Protein 6MVL (pdb70)

Organism: Homo sapiens (NCBI:txid9606)

Secondary structure (DSSP, 8-state):
-EEE-S-SEEEEETT--EEEEEEEE---EEEEEEEEE--SSSS--TTS-B-BTTB-TTTT---HHHHHTTEEEEE-SSSEEEEEE-S--GGG-EEEEEEEEEEETTTEEEEEEEEEEEEEE-STTS-SS--/--EEEEES-EEE-TT--EEEEEEEESS-STT--EEEEEE-TTS-EEEEEEE-TTS--EEE-GGGTTTEEEEEEGGGTEEEEEE-S--GGG-EEEEEEE-SSSSTTTTTT--EE---EEEEE-SSPPB--EEEEE---TTT-BTTEEEEEEEEEEEBSS--EEEEGGGTB-TTEEEPPPEE-TTS-EEEEEEEEEEGGGTTT---EEEEEEGGGTEEEEEE----/---EEEE-SEEEE-TTSPEEEEEEESS-----EEEEEE-TTS--EEEEETTTEEPTT--TTEEEEEETTEEEEEE-S--GGG-EEEEEEE-SSSS-PBP--EEEEE----BPPEEEEEPPPHHHHTTTEEEEEEEEEEEBSS--EEEEEETTEEP-SSEEEEEPPPPTTT--EEEEEEEEEEHHHHHT--EEEEEEE-TT-SS-EEEEEES--

B-factor: mean 34.39, std 16.95, range [11.89, 135.4]

Radius of gyration: 29.65 Å; Cα contacts (8 Å, |Δi|>4): 1499; chains: 3; bounding box: 99×47×64 Å

Structure (mmCIF, N/CA/C/O backbone):
data_6MVL
#
_entry.id   6MVL
#
_cell.length_a   66.166
_cell.length_b   125.856
_cell.length_c   192.040
_cell.angle_alpha   90.00
_cell.angle_beta   90.00
_cell.angle_gamma   90.00
#
_symmetry.space_group_name_H-M   'I 21 21 21'
#
loop_
_entity.id
_entity.type
_entity.pdbx_description
1 polymer 'V-type immunoglobulin domain-containing suppressor of T-cell activation'
2 polymer 'Antibody Fab fragment heavy chain'
3 polymer 'Antibody Fab fragment light chain'
4 non-polymer 2-acetamido-2-deoxy-beta-D-glucopyranose
5 non-polymer 'SULFATE ION'
6 water water
#
loop_
_atom_site.group_PDB
_atom_site.id
_atom_site.type_symbol
_atom_site.label_atom_id
_atom_site.label_alt_id
_atom_site.label_comp_id
_atom_site.label_asym_id
_atom_site.label_entity_id
_atom_site.label_seq_id
_atom_site.pdbx_PDB_ins_code
_atom_site.Cartn_x
_atom_site.Cartn_y
_atom_site.Cartn_z
_atom_site.occupancy
_atom_site.B_iso_or_equiv
_atom_site.auth_seq_id
_atom_site.auth_comp_id
_atom_site.auth_asym_id
_atom_site.auth_atom_id
_atom_site.pdbx_PDB_model_num
ATOM 1 N N . PHE A 1 2 ? -23.823 27.175 9.830 1.00 56.37 33 PHE A N 1
ATOM 2 C CA . PHE A 1 2 ? -24.711 26.265 9.108 1.00 55.14 33 PHE A CA 1
ATOM 3 C C . PHE A 1 2 ? -26.183 26.510 9.438 1.00 56.77 33 PHE A C 1
ATOM 4 O O . PHE A 1 2 ? -26.516 26.912 10.557 1.00 56.57 33 PHE A O 1
ATOM 12 N N . LYS A 1 3 ? -27.062 26.236 8.469 1.00 51.66 34 LYS A N 1
ATOM 13 C CA . LYS A 1 3 ? -28.503 26.402 8.627 1.00 50.26 34 LYS A CA 1
ATOM 14 C C . LYS A 1 3 ? -29.258 25.105 8.330 1.00 50.04 34 LYS A C 1
ATOM 15 O O . LYS A 1 3 ? -28.731 24.207 7.675 1.00 49.39 34 LYS A O 1
ATOM 19 N N . VAL A 1 4 ? -30.488 25.005 8.834 1.00 43.82 35 VAL A N 1
ATOM 20 C CA . VAL A 1 4 ? -31.355 23.858 8.596 1.00 42.82 35 VAL A CA 1
ATOM 21 C C . VAL A 1 4 ? -32.621 24.406 7.947 1.00 46.35 35 VAL A C 1
ATOM 22 O O . VAL A 1 4 ? -33.234 25.333 8.481 1.00 46.46 35 VAL A O 1
ATOM 26 N N . ALA A 1 5 ? -32.979 23.870 6.776 1.00 42.09 36 ALA A N 1
ATOM 27 C CA . ALA A 1 5 ? -34.186 24.278 6.063 1.00 41.80 36 ALA A CA 1
ATOM 28 C C . ALA A 1 5 ? -35.287 23.239 6.218 1.00 46.11 36 ALA A C 1
ATOM 29 O O . ALA A 1 5 ? -35.020 22.035 6.185 1.00 44.18 36 ALA A O 1
ATOM 31 N N . THR A 1 6 ? -36.534 23.712 6.365 1.00 44.75 37 THR A N 1
ATOM 32 C CA . THR A 1 6 ? -37.703 22.848 6.469 1.00 45.34 37 THR A CA 1
ATOM 33 C C . THR A 1 6 ? -38.618 23.194 5.295 1.00 51.02 37 THR A C 1
ATOM 34 O O . THR A 1 6 ? -39.201 24.279 5.277 1.00 49.46 37 THR A O 1
ATOM 38 N N . PRO A 1 7 ? -38.669 22.334 4.248 1.00 51.61 38 PRO A N 1
ATOM 39 C CA . PRO A 1 7 ? -39.446 22.689 3.042 1.00 52.35 38 PRO A CA 1
ATOM 40 C C . PRO A 1 7 ? -40.943 22.844 3.260 1.00 57.26 38 PRO A C 1
ATOM 41 O O . PRO A 1 7 ? -41.578 23.664 2.593 1.00 57.25 38 PRO A O 1
ATOM 45 N N . TYR A 1 8 ? -41.493 22.085 4.217 1.00 55.09 39 TYR A N 1
ATOM 46 C CA . TYR A 1 8 ? -42.911 22.094 4.557 1.00 55.50 39 TYR A CA 1
ATOM 47 C C . TYR A 1 8 ? -43.113 22.392 6.043 1.00 59.07 39 TYR A C 1
ATOM 48 O O . TYR A 1 8 ? -42.451 21.782 6.891 1.00 57.92 39 TYR A O 1
ATOM 57 N N . SER A 1 9 ? -44.002 23.358 6.349 1.00 55.43 40 SER A N 1
ATOM 58 C CA . SER A 1 9 ? -44.320 23.778 7.722 1.00 54.98 40 SER A CA 1
ATOM 59 C C . SER A 1 9 ? -45.475 22.978 8.324 1.00 58.25 40 SER A C 1
ATOM 60 O O . SER A 1 9 ? -45.560 22.841 9.549 1.00 56.67 40 SER A O 1
ATOM 63 N N . LEU A 1 10 ? -46.382 22.484 7.460 1.00 56.31 41 LEU A N 1
ATOM 64 C CA . LEU A 1 10 ? -47.577 21.729 7.835 1.00 56.84 41 LEU A CA 1
ATOM 65 C C . LEU A 1 10 ? -47.779 20.534 6.904 1.00 59.26 41 LEU A C 1
ATOM 66 O O . LEU A 1 10 ? -47.664 20.675 5.677 1.00 59.01 41 LEU A O 1
ATOM 71 N N . TYR A 1 11 ? -48.097 19.366 7.492 1.00 53.94 42 TYR A N 1
ATOM 72 C CA . TYR A 1 11 ? -48.394 18.122 6.776 1.00 53.09 42 TYR A CA 1
ATOM 73 C C . TYR A 1 11 ? -49.772 17.640 7.252 1.00 58.43 42 TYR A C 1
ATOM 74 O O . TYR A 1 11 ? -49.919 17.290 8.426 1.00 56.28 42 TYR A O 1
ATOM 83 N N . VAL A 1 12 ? -50.786 17.638 6.368 1.00 58.80 43 VAL A N 1
ATOM 84 C CA . VAL A 1 12 ? -52.113 17.161 6.767 1.00 60.09 43 VAL A CA 1
ATOM 85 C C . VAL A 1 12 ? -52.387 15.813 6.076 1.00 64.83 43 VAL A C 1
ATOM 86 O O . VAL A 1 12 ? -52.445 15.736 4.845 1.00 64.00 43 VAL A O 1
ATOM 90 N N . CYS A 1 13 ? -52.447 14.738 6.897 1.00 61.88 44 CYS A N 1
ATOM 91 C CA . CYS A 1 13 ? -52.574 13.344 6.471 1.00 62.73 44 CYS A CA 1
ATOM 92 C C . CYS A 1 13 ? -53.829 12.611 6.982 1.00 62.99 44 CYS A C 1
ATOM 93 O O . CYS A 1 13 ? -54.227 12.817 8.129 1.00 59.70 44 CYS A O 1
ATOM 96 N N . PRO A 1 14 ? -54.384 11.644 6.211 1.00 59.64 45 PRO A N 1
ATOM 97 C CA . PRO A 1 14 ? -55.469 10.818 6.768 1.00 59.00 45 PRO A CA 1
ATOM 98 C C . PRO A 1 14 ? -54.853 9.649 7.556 1.00 59.91 45 PRO A C 1
ATOM 99 O O . PRO A 1 14 ? -53.670 9.342 7.379 1.00 58.46 45 PRO A O 1
ATOM 103 N N . GLU A 1 15 ? -55.657 8.976 8.393 1.00 55.41 46 GLU A N 1
ATOM 104 C CA . GLU A 1 15 ? -55.210 7.811 9.160 1.00 54.09 46 GLU A CA 1
ATOM 105 C C . GLU A 1 15 ? -54.894 6.631 8.237 1.00 57.69 46 GLU A C 1
ATOM 106 O O . GLU A 1 15 ? -55.529 6.484 7.191 1.00 57.40 46 GLU A O 1
ATOM 112 N N . GLY A 1 16 ? -53.925 5.811 8.633 1.00 54.35 47 GLY A N 1
ATOM 113 C CA . GLY A 1 16 ? -53.512 4.629 7.885 1.00 54.18 47 GLY A CA 1
ATOM 114 C C . GLY A 1 16 ? -52.459 4.891 6.826 1.00 57.85 47 GLY A C 1
ATOM 115 O O . GLY A 1 16 ? -51.801 3.951 6.367 1.00 58.83 47 GLY A O 1
ATOM 116 N N . GLN A 1 17 ? -52.289 6.165 6.425 1.00 52.24 48 GLN A N 1
ATOM 117 C CA . GLN A 1 17 ? -51.3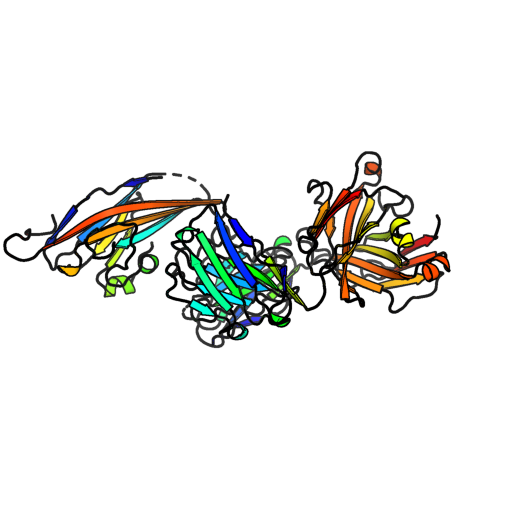11 6.558 5.408 1.00 51.30 48 GLN A CA 1
ATOM 118 C C . GLN A 1 17 ? -49.889 6.590 5.971 1.00 53.05 48 GLN A C 1
ATOM 119 O O . GLN A 1 17 ? -49.697 6.571 7.191 1.00 51.12 48 GLN A O 1
ATOM 121 N N . ASN A 1 18 ? -48.894 6.626 5.068 1.00 49.02 49 ASN A N 1
ATOM 122 C CA . ASN A 1 18 ? -47.480 6.729 5.403 1.00 48.32 49 ASN A CA 1
ATOM 123 C C . ASN A 1 18 ? -47.031 8.134 4.995 1.00 49.72 49 ASN A C 1
ATOM 124 O O . ASN A 1 18 ? -47.418 8.610 3.927 1.00 50.29 49 ASN A O 1
ATOM 129 N N . VAL A 1 19 ? -46.273 8.816 5.863 1.00 43.25 50 VAL A N 1
ATOM 130 C CA . VAL A 1 19 ? -45.759 10.170 5.609 1.00 41.50 50 VAL A CA 1
ATOM 131 C C . VAL A 1 19 ? -44.245 10.221 5.837 1.00 43.83 50 VAL A C 1
ATOM 132 O O . VAL A 1 19 ? -43.723 9.493 6.691 1.00 43.60 50 VAL A O 1
ATOM 136 N N . THR A 1 20 ? -43.557 11.092 5.082 1.00 38.63 51 THR A N 1
ATOM 137 C CA . THR A 1 20 ? -42.131 11.321 5.226 1.00 38.97 51 THR A CA 1
ATOM 138 C C . THR A 1 20 ? -41.900 12.798 5.545 1.00 42.56 51 THR A C 1
ATOM 139 O O . THR A 1 20 ? -42.202 13.667 4.723 1.00 43.84 51 THR A O 1
ATOM 143 N N . LEU A 1 21 ? -41.394 13.071 6.749 1.00 36.64 52 LEU A N 1
ATOM 144 C CA . LEU A 1 21 ? -41.054 14.426 7.188 1.00 35.21 52 LEU A CA 1
ATOM 145 C C . LEU A 1 21 ? -39.602 14.633 6.802 1.00 38.24 52 LEU A C 1
ATOM 146 O O . LEU A 1 21 ? -38.814 13.701 6.905 1.00 36.22 52 LEU A O 1
ATOM 151 N N . THR A 1 22 ? -39.247 15.822 6.316 1.00 35.56 53 THR A N 1
ATOM 152 C CA . THR A 1 22 ? -37.892 16.054 5.827 1.00 35.26 53 THR A CA 1
ATOM 153 C C . THR A 1 22 ? -37.343 17.406 6.241 1.00 37.17 53 THR A C 1
ATOM 154 O O . THR A 1 22 ? -38.083 18.348 6.527 1.00 36.32 53 THR A O 1
ATOM 158 N N . CYS A 1 23 ? -36.023 17.458 6.310 1.00 34.32 54 CYS A N 1
ATOM 159 C CA . CYS A 1 23 ? -35.225 18.629 6.617 1.00 33.59 54 CYS A CA 1
ATOM 160 C C . CYS A 1 23 ? -34.004 18.616 5.748 1.00 37.07 54 CYS A C 1
ATOM 161 O O . CYS A 1 23 ? -33.545 17.549 5.344 1.00 36.27 54 CYS A O 1
ATOM 164 N N . ARG A 1 24 ? -33.474 19.796 5.468 1.00 35.31 55 ARG A N 1
ATOM 165 C CA . ARG A 1 24 ? -32.299 19.948 4.633 1.00 36.52 55 ARG A CA 1
ATOM 166 C C . ARG A 1 24 ? -31.183 20.683 5.369 1.00 42.34 55 ARG A C 1
ATOM 167 O O . ARG A 1 24 ? -31.374 21.807 5.841 1.00 41.49 55 ARG A O 1
ATOM 169 N N . LEU A 1 25 ? -30.026 20.034 5.477 1.00 40.88 56 LEU A N 1
ATOM 170 C CA . LEU A 1 25 ? -28.853 20.640 6.085 1.00 42.41 56 LEU A CA 1
ATOM 171 C C . LEU A 1 25 ? -28.223 21.543 5.025 1.00 49.81 56 LEU A C 1
ATOM 172 O O . LEU A 1 25 ? -27.820 21.053 3.971 1.00 49.05 56 LEU A O 1
ATOM 177 N N . LEU A 1 26 ? -28.216 22.863 5.276 1.00 50.11 57 LEU A N 1
ATOM 178 C CA . LEU A 1 26 ? -27.627 23.856 4.378 1.00 52.20 57 LEU A CA 1
ATOM 179 C C . LEU A 1 26 ? -26.175 24.123 4.835 1.00 57.71 57 LEU A C 1
ATOM 180 O O . LEU A 1 26 ? -25.936 24.451 6.005 1.00 56.50 57 LEU A O 1
ATOM 185 N N . GLY A 1 27 ? -25.233 23.945 3.912 1.00 55.99 58 GLY A N 1
ATOM 186 C CA . GLY A 1 27 ? -23.805 24.122 4.163 1.00 90.68 58 GLY A CA 1
ATOM 187 C C . GLY A 1 27 ? -23.326 25.546 3.978 1.00 121.82 58 GLY A C 1
ATOM 188 O O . GLY A 1 27 ? -22.883 25.923 2.892 1.00 84.43 58 GLY A O 1
ATOM 189 N N . HIS A 1 33 ? -12.434 19.745 7.838 1.00 63.79 64 HIS A N 1
ATOM 190 C CA . HIS A 1 33 ? -11.577 18.559 7.890 1.00 63.06 64 HIS A CA 1
ATOM 191 C C . HIS A 1 33 ? -12.107 17.596 8.955 1.00 64.17 64 HIS A C 1
ATOM 192 O O . HIS A 1 33 ? -12.614 16.523 8.607 1.00 64.25 64 HIS A O 1
ATOM 194 N N . ASP A 1 34 ? -12.024 17.996 10.246 1.00 56.94 65 ASP A N 1
ATOM 195 C CA . ASP A 1 34 ? -12.540 17.212 11.364 1.00 55.03 65 ASP A CA 1
ATOM 196 C C . ASP A 1 34 ? -13.898 17.771 11.805 1.00 53.36 65 ASP A C 1
ATOM 197 O O . ASP A 1 34 ? -14.164 17.965 12.996 1.00 53.43 65 ASP A O 1
ATOM 202 N N . VAL A 1 35 ? -14.744 18.040 10.812 1.00 44.34 66 VAL A N 1
ATOM 203 C CA . VAL A 1 35 ? -16.095 18.541 10.991 1.00 42.53 66 VAL A CA 1
ATOM 204 C C . VAL A 1 35 ? -17.045 17.411 10.608 1.00 42.00 66 VAL A C 1
ATOM 205 O O . VAL A 1 35 ? -16.884 16.778 9.564 1.00 41.39 66 VAL A O 1
ATOM 209 N N . THR A 1 36 ? -17.986 17.114 11.492 1.00 35.51 67 THR A N 1
ATOM 210 C CA . THR A 1 36 ? -18.983 16.084 11.227 1.00 34.86 67 THR A CA 1
ATOM 211 C C . THR A 1 36 ? -20.336 16.542 11.745 1.00 34.85 67 THR A C 1
ATOM 212 O O . THR A 1 36 ? -20.417 17.301 12.718 1.00 32.75 67 THR A O 1
ATOM 216 N N . PHE A 1 37 ? -21.387 16.079 11.075 1.00 30.26 68 PHE A N 1
ATOM 217 C CA . PHE A 1 37 ? -22.761 16.420 11.407 1.00 29.61 68 PHE A CA 1
ATOM 218 C C . PHE A 1 37 ? -23.549 15.203 11.869 1.00 32.29 68 PHE A C 1
ATOM 219 O O . PHE A 1 37 ? -23.464 14.130 11.264 1.00 32.62 68 PHE A O 1
ATOM 227 N N . TYR A 1 38 ? -24.290 15.373 12.966 1.00 27.54 69 TYR A N 1
ATOM 228 C CA . TYR A 1 38 ? -25.143 14.337 13.543 1.00 27.23 69 TYR A CA 1
ATOM 229 C C . TYR A 1 38 ? -26.567 14.798 13.445 1.00 30.15 69 TYR A C 1
ATOM 230 O O . TYR A 1 38 ? -26.876 15.919 13.838 1.00 29.41 69 TYR A O 1
ATOM 239 N N . LYS A 1 39 ? -27.419 13.949 12.866 1.00 27.13 70 LYS A N 1
ATOM 240 C CA . LYS A 1 39 ? -28.816 14.259 12.587 1.00 26.32 70 LYS A CA 1
ATOM 241 C C . LYS A 1 39 ? -29.770 13.300 13.270 1.00 28.38 70 LYS A C 1
ATOM 242 O O . LYS A 1 39 ? -29.509 12.094 13.332 1.00 27.42 70 LYS A O 1
ATOM 248 N N . THR A 1 40 ? -30.900 13.831 13.742 1.00 25.31 71 THR A N 1
ATOM 249 C CA . THR A 1 40 ? -31.941 13.025 14.396 1.00 23.60 71 THR A CA 1
ATOM 250 C C . THR A 1 40 ? -33.305 13.723 14.440 1.00 24.95 71 THR A C 1
ATOM 251 O O . THR A 1 40 ? -33.450 14.841 13.950 1.00 22.88 71 THR A O 1
ATOM 255 N N . TRP A 1 41 ? -34.293 13.046 15.035 1.00 22.06 72 TRP A N 1
ATOM 256 C CA . TRP A 1 41 ? -35.655 13.541 15.153 1.00 23.06 72 TRP A CA 1
ATOM 257 C C . TRP A 1 41 ? -36.242 13.288 16.517 1.00 23.98 72 TRP A C 1
ATOM 258 O O . TRP A 1 41 ? -35.896 12.318 17.190 1.00 22.18 72 TRP A O 1
ATOM 269 N N . TYR A 1 42 ? -37.194 14.138 16.889 1.00 20.84 73 TYR A N 1
ATOM 270 C CA . TYR A 1 42 ? -38.003 14.020 18.089 1.00 20.39 73 TYR A CA 1
ATOM 271 C C . TYR A 1 42 ? -39.294 14.798 17.871 1.00 24.01 73 TYR A C 1
ATOM 272 O O . TYR A 1 42 ? -39.537 15.321 16.773 1.00 23.89 73 TYR A O 1
ATOM 281 N N . ARG A 1 43 ? -40.148 14.812 18.875 1.00 20.85 74 ARG A N 1
ATOM 282 C CA . ARG A 1 43 ? -41.376 15.570 18.773 1.00 21.22 74 ARG A CA 1
ATOM 283 C C . ARG A 1 43 ? -41.538 16.413 20.018 1.00 26.42 74 ARG A C 1
ATOM 284 O O . ARG A 1 43 ? -40.955 16.106 21.063 1.00 25.34 74 ARG A O 1
ATOM 292 N N . SER A 1 44 ? -42.323 17.487 19.907 1.00 25.30 75 SER A N 1
ATOM 293 C CA . SER A 1 44 ? -42.641 18.337 21.042 1.00 25.83 75 SER A CA 1
ATOM 294 C C . SER A 1 44 ? -43.582 17.511 21.951 1.00 31.98 75 SER A C 1
ATOM 295 O O . SER A 1 44 ? -44.104 16.472 21.522 1.00 31.15 75 SER A O 1
ATOM 298 N N . SER A 1 45 ? -43.825 17.985 23.181 1.00 30.76 76 SER A N 1
ATOM 299 C CA . SER A 1 45 ? -44.813 17.369 24.066 1.00 31.85 76 SER A CA 1
ATOM 300 C C . SER A 1 45 ? -46.223 17.706 23.501 1.00 36.28 76 SER A C 1
ATOM 301 O O . SER A 1 45 ? -46.348 18.641 22.712 1.00 34.48 76 SER A O 1
ATOM 304 N N . ARG A 1 46 ? -47.267 16.958 23.902 1.00 35.92 77 ARG A N 1
ATOM 305 C CA . ARG A 1 46 ? -48.632 17.173 23.405 1.00 37.22 77 ARG A CA 1
ATOM 306 C C . ARG A 1 46 ? -49.458 18.166 24.238 1.00 43.15 77 ARG A C 1
ATOM 307 O O . ARG A 1 46 ? -50.661 17.970 24.413 1.00 44.51 77 ARG A O 1
ATOM 315 N N . GLY A 1 47 ? -48.817 19.229 24.721 1.00 39.76 78 GLY A N 1
ATOM 316 C CA . GLY A 1 47 ? -49.484 20.253 25.522 1.00 38.97 78 GLY A CA 1
ATOM 317 C C . GLY A 1 47 ? -50.141 21.346 24.697 1.00 42.22 78 GLY A C 1
ATOM 318 O O . GLY A 1 47 ? -50.199 21.255 23.464 1.00 41.00 78 GLY A O 1
ATOM 319 N N . GLU A 1 48 ? -50.627 22.399 25.381 1.00 39.44 79 GLU A N 1
ATOM 320 C CA . GLU A 1 48 ? -51.297 23.555 24.764 1.00 39.73 79 GLU A CA 1
ATOM 321 C C . GLU A 1 48 ? -50.393 24.228 23.705 1.00 43.64 79 GLU A C 1
ATOM 322 O O . GLU A 1 48 ? -50.830 24.455 22.575 1.00 44.44 79 GLU A O 1
ATOM 328 N N . VAL A 1 49 ? -49.136 24.500 24.068 1.00 38.95 80 VAL A N 1
ATOM 329 C CA . VAL A 1 49 ? -48.159 25.133 23.182 1.00 38.74 80 VAL A CA 1
ATOM 330 C C . VAL A 1 49 ? -47.142 24.088 22.749 1.00 42.43 80 VAL A C 1
ATOM 331 O O . VAL A 1 49 ? -46.484 23.477 23.585 1.00 42.72 80 VAL A O 1
ATOM 335 N N . GLN A 1 50 ? -47.026 23.883 21.438 1.00 38.09 81 GLN A N 1
ATOM 336 C CA . GLN A 1 50 ? -46.089 22.941 20.835 1.00 36.59 81 GLN A CA 1
ATOM 337 C C . GLN A 1 50 ? -44.784 23.687 20.501 1.00 39.19 81 GLN A C 1
ATOM 338 O O . GLN A 1 50 ? -44.810 24.688 19.779 1.00 40.19 81 GLN A O 1
ATOM 344 N N . THR A 1 51 ? -43.657 23.209 21.023 1.00 33.25 82 THR A N 1
ATOM 345 C CA . THR A 1 51 ? -42.349 23.820 20.772 1.00 32.48 82 THR A CA 1
ATOM 346 C C . THR A 1 51 ? -41.241 22.780 20.747 1.00 34.55 82 THR A C 1
ATOM 347 O O . THR A 1 51 ? -41.249 21.837 21.548 1.00 32.94 82 THR A O 1
ATOM 351 N N . CYS A 1 52 ? -40.247 22.992 19.876 1.00 31.48 83 CYS A N 1
ATOM 352 C CA . CYS A 1 52 ? -39.110 22.081 19.781 1.00 31.15 83 CYS A CA 1
ATOM 353 C C . CYS A 1 52 ? -38.106 22.216 20.926 1.00 33.38 83 CYS A C 1
ATOM 354 O O . CYS A 1 52 ? -37.169 21.429 20.992 1.00 33.09 83 CYS A O 1
ATOM 357 N N . SER A 1 53 ? -38.353 23.124 21.883 1.00 29.55 84 SER A N 1
ATOM 358 C CA . SER A 1 53 ? -37.525 23.226 23.092 1.00 28.99 84 SER A CA 1
ATOM 359 C C . SER A 1 53 ? -37.928 22.051 24.013 1.00 31.07 84 SER A C 1
ATOM 360 O O . SER A 1 53 ? -37.205 21.715 24.947 1.00 30.43 84 SER A O 1
ATOM 363 N N . GLU A 1 54 ? -39.108 21.455 23.748 1.00 27.97 85 GLU A N 1
ATOM 364 C CA . GLU A 1 54 ? -39.626 20.293 24.466 1.00 28.02 85 GLU A CA 1
ATOM 365 C C . GLU A 1 54 ? -39.240 19.065 23.655 1.00 31.16 85 GLU A C 1
ATOM 366 O O . GLU A 1 54 ? -39.452 19.028 22.436 1.00 30.26 85 GLU A O 1
ATOM 372 N N . ARG A 1 55 ? -38.660 18.073 24.320 1.00 27.05 86 ARG A N 1
ATOM 373 C CA . ARG A 1 55 ? -38.237 16.876 23.617 1.00 26.28 86 ARG A CA 1
ATOM 374 C C . ARG A 1 55 ? -38.896 15.637 24.142 1.00 28.41 86 ARG A C 1
ATOM 375 O O . ARG A 1 55 ? -38.713 15.283 25.310 1.00 28.48 86 ARG A O 1
ATOM 383 N N . ARG A 1 56 ? -39.641 14.958 23.264 1.00 23.27 87 ARG A N 1
ATOM 384 C CA . ARG A 1 56 ? -40.328 13.716 23.586 1.00 22.57 87 ARG A CA 1
ATOM 385 C C . ARG A 1 56 ? -39.987 12.678 22.533 1.00 26.48 87 ARG A C 1
ATOM 386 O O . ARG A 1 56 ? -39.756 13.041 21.379 1.00 25.71 87 ARG A O 1
ATOM 394 N N . PRO A 1 57 ? -39.992 11.374 22.872 1.00 25.09 88 PRO A N 1
ATOM 395 C CA . PRO A 1 57 ? -39.727 10.361 21.834 1.00 24.85 88 PRO A CA 1
ATOM 396 C C . PRO A 1 57 ? -40.887 10.255 20.830 1.00 26.63 88 PRO A C 1
ATOM 397 O O . PRO A 1 57 ? -42.000 10.698 21.120 1.00 25.26 88 PRO A O 1
ATOM 401 N N . ILE A 1 58 ? -40.615 9.690 19.643 1.00 22.23 89 ILE A N 1
ATOM 402 C CA . ILE A 1 58 ? -41.653 9.474 18.625 1.00 22.47 89 ILE A CA 1
ATOM 403 C C . ILE A 1 58 ? -41.999 7.988 18.699 1.00 26.76 89 ILE A C 1
ATOM 404 O O . ILE A 1 58 ? -41.118 7.154 18.448 1.00 25.79 89 ILE A O 1
ATOM 409 N N . ARG A 1 59 ? -43.261 7.659 19.085 1.00 24.30 90 ARG A N 1
ATOM 410 C CA . ARG A 1 59 ? -43.751 6.283 19.251 1.00 24.13 90 ARG A CA 1
ATOM 411 C C . ARG A 1 59 ? -42.783 5.496 20.166 1.00 30.16 90 ARG A C 1
ATOM 412 O O . ARG A 1 59 ? -42.405 4.360 19.869 1.00 30.88 90 ARG A O 1
ATOM 420 N N . GLN A 1 60 ? -42.334 6.178 21.245 1.00 26.68 91 GLN A N 1
ATOM 421 C CA . GLN A 1 60 ? -41.423 5.733 22.304 1.00 27.20 91 GLN A CA 1
ATOM 422 C C . GLN A 1 60 ? -39.948 5.574 21.838 1.00 31.96 91 GLN A C 1
ATOM 423 O O . GLN A 1 60 ? -39.113 5.177 22.639 1.00 33.51 91 GLN A O 1
ATOM 429 N N . LEU A 1 61 ? -39.618 5.964 20.599 1.00 28.34 92 LEU A N 1
ATOM 430 C CA . LEU A 1 61 ? -38.246 5.938 20.073 1.00 27.81 92 LEU A CA 1
ATOM 431 C C . LEU A 1 61 ? -37.595 7.311 20.272 1.00 26.65 92 LEU A C 1
ATOM 432 O O . LEU A 1 61 ? -38.047 8.327 19.738 1.00 24.83 92 LEU A O 1
ATOM 437 N N . THR A 1 62 ? -36.526 7.333 21.056 1.00 22.47 93 THR A N 1
ATOM 438 C CA . THR A 1 62 ? -35.826 8.552 21.426 1.00 21.72 93 THR A CA 1
ATOM 439 C C . THR A 1 62 ? -35.016 9.133 20.282 1.00 24.25 93 THR A C 1
ATOM 440 O O . THR A 1 62 ? -34.768 8.450 19.284 1.00 24.25 93 THR A O 1
ATOM 444 N N . PHE A 1 63 ? -34.584 10.399 20.433 1.00 20.44 94 PHE A N 1
ATOM 445 C CA . PHE A 1 63 ? -33.700 11.061 19.467 1.00 20.40 94 PHE A CA 1
ATOM 446 C C . PHE A 1 63 ? -32.370 10.267 19.347 1.00 24.96 94 PHE A C 1
ATOM 447 O O . PHE A 1 63 ? -31.709 10.310 18.317 1.00 24.40 94 PHE A O 1
ATOM 455 N N . GLN A 1 64 ? -31.995 9.533 20.391 1.00 22.69 95 GLN A N 1
ATOM 456 C CA . GLN A 1 64 ? -30.794 8.694 20.321 1.00 24.16 95 GLN A CA 1
ATOM 457 C C . GLN A 1 64 ? -31.123 7.455 19.469 1.00 29.93 95 GLN A C 1
ATOM 458 O O . GLN A 1 64 ? -30.347 7.107 18.592 1.00 29.89 95 GLN A O 1
ATOM 464 N N . ASP A 1 65 ? -32.279 6.819 19.698 1.00 27.98 96 ASP A N 1
ATOM 465 C CA . ASP A 1 65 ? -32.698 5.668 18.889 1.00 28.80 96 ASP A CA 1
ATOM 466 C C . ASP A 1 65 ? -32.761 5.989 17.376 1.00 32.90 96 ASP A C 1
ATOM 467 O O . ASP A 1 65 ? -32.321 5.181 16.562 1.00 34.74 96 ASP A O 1
ATOM 472 N N . LEU A 1 66 ? -33.281 7.167 17.016 1.00 27.07 97 LEU A N 1
ATOM 473 C CA . LEU A 1 66 ? -33.497 7.570 15.620 1.00 25.99 97 LEU A CA 1
ATOM 474 C C . LEU A 1 66 ? -32.314 8.286 14.927 1.00 30.68 97 LEU A C 1
ATOM 475 O O . LEU A 1 66 ? -32.446 8.655 13.756 1.00 30.46 97 LEU A O 1
ATOM 480 N N . HIS A 1 67 ? -31.159 8.447 15.603 1.00 27.58 98 HIS A N 1
ATOM 481 C CA . HIS A 1 67 ? -30.030 9.149 14.997 1.00 28.17 98 HIS A CA 1
ATOM 482 C C . HIS A 1 67 ? -29.402 8.386 13.824 1.00 32.79 98 HIS A C 1
ATOM 483 O O . HIS A 1 67 ? -29.385 7.153 13.823 1.00 32.68 98 HIS A O 1
ATOM 490 N N . LEU A 1 68 ? -28.934 9.140 12.804 1.00 29.76 99 LEU A N 1
ATOM 491 C CA . LEU A 1 68 ? -28.281 8.613 11.599 1.00 46.70 99 LEU A CA 1
ATOM 492 C C . LEU A 1 68 ? -26.776 8.456 11.791 1.00 76.81 99 LEU A C 1
ATOM 493 O O . LEU A 1 68 ? -26.330 7.752 12.689 1.00 44.85 99 LEU A O 1
ATOM 498 N N . HIS A 1 80 ? -32.437 0.629 13.411 1.00 67.32 111 HIS A N 1
ATOM 499 C CA . HIS A 1 80 ? -33.208 0.470 12.181 1.00 67.11 111 HIS A CA 1
ATOM 500 C C . HIS A 1 80 ? -34.353 -0.530 12.369 1.00 68.68 111 HIS A C 1
ATOM 501 O O . HIS A 1 80 ? -35.502 -0.201 12.063 1.00 67.76 111 HIS A O 1
ATOM 508 N N . ASP A 1 81 ? -34.032 -1.744 12.869 1.00 63.80 112 ASP A N 1
ATOM 509 C CA . ASP A 1 81 ? -34.992 -2.821 13.133 1.00 62.86 112 ASP A CA 1
ATOM 510 C C . ASP A 1 81 ? -35.975 -2.462 14.256 1.00 62.82 112 ASP A C 1
ATOM 511 O O . ASP A 1 81 ? -37.149 -2.824 14.169 1.00 61.99 112 ASP A O 1
ATOM 516 N N . LEU A 1 82 ? -35.489 -1.755 15.302 1.00 56.81 113 LEU A N 1
ATOM 517 C CA . LEU A 1 82 ? -36.291 -1.279 16.439 1.00 55.44 113 LEU A CA 1
ATOM 518 C C . LEU A 1 82 ? -37.304 -0.224 15.978 1.00 55.71 113 LEU A C 1
ATOM 519 O O . LEU A 1 82 ? -38.447 -0.238 16.431 1.00 54.13 113 LEU A O 1
ATOM 524 N N . ALA A 1 83 ? -36.870 0.687 15.083 1.00 51.23 114 ALA A N 1
ATOM 525 C CA . ALA A 1 83 ? -37.695 1.752 14.518 1.00 50.50 114 ALA A CA 1
ATOM 526 C C . ALA A 1 83 ? -38.777 1.144 13.631 1.00 53.21 114 ALA A C 1
ATOM 527 O O . ALA A 1 83 ? -39.940 1.551 13.716 1.00 51.04 114 ALA A O 1
ATOM 529 N N . GLN A 1 84 ? -38.392 0.125 12.822 1.00 50.51 115 GLN A N 1
ATOM 530 C CA . GLN A 1 84 ? -39.269 -0.613 11.909 1.00 50.53 115 GLN A CA 1
ATOM 531 C C . GLN A 1 84 ? -40.436 -1.290 12.632 1.00 54.97 115 GLN A C 1
ATOM 532 O O . GLN A 1 84 ? -41.528 -1.352 12.072 1.00 54.84 115 GLN A O 1
ATOM 534 N N . ARG A 1 85 ? -40.217 -1.751 13.888 1.00 51.62 116 ARG A N 1
ATOM 535 C CA . ARG A 1 85 ? -41.243 -2.386 14.728 1.00 51.36 116 ARG A CA 1
ATOM 536 C C . ARG A 1 85 ? -42.334 -1.384 15.140 1.00 54.37 116 ARG A C 1
ATOM 537 O O . ARG A 1 85 ? -43.493 -1.771 15.311 1.00 54.11 116 ARG A O 1
ATOM 545 N N . HIS A 1 86 ? -41.966 -0.098 15.275 1.00 50.25 117 HIS A N 1
ATOM 546 C CA . HIS A 1 86 ? -42.896 0.974 15.643 1.00 49.46 117 HIS A CA 1
ATOM 547 C C . HIS A 1 86 ? -43.365 1.797 14.422 1.00 47.47 117 HIS A C 1
ATOM 548 O O . HIS A 1 86 ? -43.941 2.868 14.601 1.00 46.89 117 HIS A O 1
ATOM 555 N N . GLY A 1 87 ? -43.125 1.283 13.211 1.00 39.59 118 GLY A N 1
ATOM 556 C CA . GLY A 1 87 ? -43.503 1.930 11.958 1.00 37.56 118 GLY A CA 1
ATOM 557 C C . GLY A 1 87 ? -42.721 3.192 11.648 1.00 38.73 118 GLY A C 1
ATOM 558 O O . GLY A 1 87 ? -43.279 4.155 11.115 1.00 37.85 118 GLY A O 1
ATOM 559 N N . LEU A 1 88 ? -41.417 3.192 11.972 1.00 34.28 119 LEU A N 1
ATOM 560 C CA . LEU A 1 88 ? -40.523 4.334 11.746 1.00 33.91 119 LEU A CA 1
ATOM 561 C C . LEU A 1 88 ? -39.274 3.961 10.963 1.00 40.04 119 LEU A C 1
ATOM 562 O O . LEU A 1 88 ? -38.790 2.834 11.053 1.00 39.26 119 LEU A O 1
ATOM 567 N N . GLU A 1 89 ? -38.747 4.927 10.206 1.00 37.77 120 GLU A N 1
ATOM 568 C CA . GLU A 1 89 ? -37.545 4.775 9.402 1.00 38.01 120 GLU A CA 1
ATOM 569 C C . GLU A 1 89 ? -36.884 6.126 9.272 1.00 42.59 120 GLU A C 1
ATOM 570 O O . GLU A 1 89 ? -37.456 7.047 8.686 1.00 40.63 120 GLU A O 1
ATOM 572 N N . SER A 1 90 ? -35.709 6.259 9.894 1.00 41.87 121 SER A N 1
ATOM 573 C CA . SER A 1 90 ? -34.884 7.459 9.850 1.00 42.73 121 SER A CA 1
ATOM 574 C C . SER A 1 90 ? -33.893 7.230 8.711 1.00 48.48 121 SER A C 1
ATOM 575 O O . SER A 1 90 ? -33.236 6.187 8.681 1.00 48.72 121 SER A O 1
ATOM 578 N N . ALA A 1 91 ? -33.845 8.152 7.734 1.00 46.68 122 ALA A N 1
ATOM 579 C CA . ALA A 1 91 ? -32.977 8.024 6.558 1.00 47.63 122 ALA A CA 1
ATOM 580 C C . ALA A 1 91 ? -32.339 9.356 6.125 1.00 53.60 122 ALA A C 1
ATOM 581 O O . ALA A 1 91 ? -32.735 10.417 6.608 1.00 51.27 122 ALA A O 1
ATOM 583 N N . SER A 1 92 ? -31.337 9.291 5.224 1.00 54.67 123 SER A N 1
ATOM 584 C CA . SER A 1 92 ? -30.633 10.469 4.710 1.00 56.28 123 SER A CA 1
ATOM 585 C C . SER A 1 92 ? -30.156 10.305 3.266 1.00 64.60 123 SER A C 1
ATOM 586 O O . SER A 1 92 ? -30.007 9.180 2.783 1.00 64.72 123 SER A O 1
ATOM 589 N N . ASP A 1 93 ? -29.912 11.450 2.591 1.00 64.03 124 ASP A N 1
ATOM 590 C CA . ASP A 1 93 ? -29.375 11.578 1.227 1.00 64.88 124 ASP A CA 1
ATOM 591 C C . ASP A 1 93 ? -27.907 11.967 1.331 1.00 71.72 124 ASP A C 1
ATOM 592 O O . ASP A 1 93 ? -27.404 12.204 2.433 1.00 71.71 124 ASP A O 1
ATOM 597 N N . HIS A 1 94 ? -27.228 12.083 0.182 1.00 70.83 125 HIS A N 1
ATOM 598 C CA . HIS A 1 94 ? -25.841 12.547 0.133 1.00 71.23 125 HIS A CA 1
ATOM 599 C C . HIS A 1 94 ? -25.850 14.085 -0.032 1.00 76.16 125 HIS A C 1
ATOM 600 O O . HIS A 1 94 ? -24.820 14.738 0.171 1.00 76.82 125 HIS A O 1
ATOM 602 N N . HIS A 1 95 ? -27.040 14.648 -0.376 1.00 71.36 126 HIS A N 1
ATOM 603 C CA . HIS A 1 95 ? -27.298 16.066 -0.648 1.00 70.03 126 HIS A CA 1
ATOM 604 C C . HIS A 1 95 ? -27.951 16.859 0.512 1.00 69.73 126 HIS A C 1
ATOM 605 O O . HIS A 1 95 ? -28.830 17.698 0.271 1.00 69.93 126 HIS A O 1
ATOM 607 N N . GLY A 1 96 ? -27.511 16.596 1.742 1.00 61.84 127 GLY A N 1
ATOM 608 C CA . GLY A 1 96 ? -27.981 17.291 2.940 1.00 59.34 127 GLY A CA 1
ATOM 609 C C . GLY A 1 96 ? -29.358 16.940 3.472 1.00 57.70 127 GLY A C 1
ATOM 610 O O . GLY A 1 96 ? -29.657 17.248 4.628 1.00 57.44 127 GLY A O 1
ATOM 611 N N . ASN A 1 97 ? -30.210 16.312 2.644 1.00 49.96 128 ASN A N 1
ATOM 612 C CA . ASN A 1 97 ? -31.571 15.907 3.012 1.00 47.65 128 ASN A CA 1
ATOM 613 C C . ASN A 1 97 ? -31.571 14.752 4.014 1.00 45.24 128 ASN A C 1
ATOM 614 O O . ASN A 1 97 ? -30.806 13.796 3.876 1.00 45.21 128 ASN A O 1
ATOM 619 N N . PHE A 1 98 ? -32.433 14.847 5.020 1.00 37.61 129 PHE A N 1
ATOM 620 C CA . PHE A 1 98 ? -32.627 13.791 6.010 1.00 34.98 129 PHE A CA 1
ATOM 621 C C . PHE A 1 98 ? -34.074 13.738 6.420 1.00 38.87 129 PHE A C 1
ATOM 622 O O . PHE A 1 98 ? -34.748 14.773 6.445 1.00 38.33 129 PHE A O 1
ATOM 630 N N . SER A 1 99 ? -34.565 12.528 6.699 1.00 35.37 130 SER A N 1
ATOM 631 C CA . SER A 1 99 ? -35.989 12.327 6.939 1.00 35.25 130 SER A CA 1
ATOM 632 C C . SER A 1 99 ? -36.388 11.229 7.908 1.00 38.16 130 SER A C 1
ATOM 633 O O . SER A 1 99 ? -35.608 10.331 8.222 1.00 37.98 130 SER A O 1
ATOM 636 N N . ILE A 1 100 ? -37.652 11.297 8.342 1.00 33.60 131 ILE A N 1
ATOM 637 C CA . ILE A 1 100 ? -38.295 10.296 9.164 1.00 33.27 131 ILE A CA 1
ATOM 638 C C . ILE A 1 100 ? -39.602 9.876 8.469 1.00 35.94 131 ILE A C 1
ATOM 639 O O . ILE A 1 100 ? -40.431 10.728 8.148 1.00 34.84 131 ILE A O 1
ATOM 644 N N . THR A 1 101 ? -39.753 8.574 8.209 1.00 33.29 132 THR A N 1
ATOM 645 C CA . THR A 1 101 ? -40.970 8.015 7.619 1.00 34.18 132 THR A CA 1
ATOM 646 C C . THR A 1 101 ? -41.790 7.403 8.753 1.00 38.06 132 THR A C 1
ATOM 647 O O . THR A 1 101 ? -41.269 6.616 9.548 1.00 35.97 132 THR A O 1
ATOM 651 N N . MET A 1 102 ? -43.058 7.817 8.842 1.00 36.90 133 MET A N 1
ATOM 652 C CA . MET A 1 102 ? -44.016 7.371 9.844 1.00 37.30 133 MET A CA 1
ATOM 653 C C . MET A 1 102 ? -45.107 6.586 9.124 1.00 41.60 133 MET A C 1
ATOM 654 O O . MET A 1 102 ? -45.845 7.155 8.323 1.00 39.93 133 MET A O 1
ATOM 659 N N . ARG A 1 103 ? -45.169 5.274 9.375 1.00 39.72 134 ARG A N 1
ATOM 660 C CA . ARG A 1 103 ? -46.113 4.369 8.721 1.00 40.78 134 ARG A CA 1
ATOM 661 C C . ARG A 1 103 ? -47.362 4.133 9.561 1.00 45.80 134 ARG A C 1
ATOM 662 O O . ARG A 1 103 ? -47.292 4.176 10.796 1.00 44.90 134 ARG A O 1
ATOM 666 N N . ASN A 1 104 ? -48.505 3.857 8.884 1.00 43.03 135 ASN A N 1
ATOM 667 C CA . ASN A 1 104 ? -49.787 3.535 9.515 1.00 43.15 135 ASN A CA 1
ATOM 668 C C . ASN A 1 104 ? -50.191 4.604 10.553 1.00 43.85 135 ASN A C 1
ATOM 669 O O . ASN A 1 104 ? -50.407 4.291 11.728 1.00 42.63 135 ASN A O 1
ATOM 674 N N . LEU A 1 105 ? -50.261 5.875 10.101 1.00 39.02 136 LEU A N 1
ATOM 675 C CA . LEU A 1 105 ? -50.582 7.042 10.938 1.00 38.11 136 LEU A CA 1
ATOM 676 C C . LEU A 1 105 ? -51.920 6.960 11.689 1.00 42.35 136 LEU A C 1
ATOM 677 O O . LEU A 1 105 ? -52.915 6.488 11.150 1.00 41.63 136 LEU A O 1
ATOM 682 N N . THR A 1 106 ? -51.929 7.467 12.926 1.00 40.66 137 THR A N 1
ATOM 683 C CA . THR A 1 106 ? -53.129 7.551 13.768 1.00 40.86 137 THR A CA 1
ATOM 684 C C . THR A 1 106 ? -53.311 9.015 14.177 1.00 43.23 137 THR A C 1
ATOM 685 O O . THR A 1 106 ? -52.359 9.803 14.100 1.00 40.15 137 THR A O 1
ATOM 689 N N . LEU A 1 107 ? -54.527 9.362 14.643 1.00 41.29 138 LEU A N 1
ATOM 690 C CA . LEU A 1 107 ? -54.879 10.690 15.150 1.00 41.52 138 LEU A CA 1
ATOM 691 C C . LEU A 1 107 ? -53.833 11.145 16.181 1.00 42.20 138 LEU A C 1
ATOM 692 O O . LEU A 1 107 ? -53.431 12.304 16.167 1.00 42.00 138 LEU A O 1
ATOM 697 N N . LEU A 1 108 ? -53.371 10.209 17.038 1.00 36.84 139 LEU A N 1
ATOM 698 C CA . LEU A 1 108 ? -52.363 10.445 18.076 1.00 36.19 139 LEU A CA 1
ATOM 699 C C . LEU A 1 108 ? -51.018 10.982 17.549 1.00 37.78 139 LEU A C 1
ATOM 700 O O . LEU A 1 108 ? -50.365 11.764 18.244 1.00 36.74 139 LEU A O 1
ATOM 705 N N . ASP A 1 109 ? -50.620 10.600 16.315 1.00 34.07 140 ASP A N 1
ATOM 706 C CA . ASP A 1 109 ? -49.361 11.068 15.721 1.00 33.66 140 ASP A CA 1
ATOM 707 C C . ASP A 1 109 ? -49.339 12.582 15.475 1.00 37.58 140 ASP A C 1
ATOM 708 O O . ASP A 1 109 ? -48.258 13.140 15.360 1.00 36.46 140 ASP A O 1
ATOM 713 N N . SER A 1 110 ? -50.518 13.256 15.455 1.00 34.47 141 SER A N 1
ATOM 714 C CA . SER A 1 110 ? -50.607 14.715 15.292 1.00 34.10 141 SER A CA 1
ATOM 715 C C . SER A 1 110 ? -49.740 15.438 16.336 1.00 37.01 141 SER A C 1
ATOM 716 O O . SER A 1 110 ? -49.719 15.045 17.508 1.00 37.16 141 SER A O 1
ATOM 719 N N . GLY A 1 111 ? -49.057 16.489 15.903 1.00 32.65 142 GLY A N 1
ATOM 720 C CA . GLY A 1 111 ? -48.208 17.297 16.770 1.00 32.39 142 GLY A CA 1
ATOM 721 C C . GLY A 1 111 ? -47.063 17.980 16.057 1.00 35.93 142 GLY A C 1
ATOM 722 O O . GLY A 1 111 ? -46.985 17.949 14.824 1.00 35.55 142 GLY A O 1
ATOM 723 N N . LEU A 1 112 ? -46.158 18.595 16.837 1.00 32.36 143 LEU A N 1
ATOM 724 C CA . LEU A 1 112 ? -44.986 19.275 16.285 1.00 32.27 143 LEU A CA 1
ATOM 725 C C . LEU A 1 112 ? -43.765 18.350 16.273 1.00 34.85 143 LEU A C 1
ATOM 726 O O . LEU A 1 112 ? -43.368 17.835 17.325 1.00 34.97 143 LEU A O 1
ATOM 731 N N . TYR A 1 113 ? -43.161 18.173 15.084 1.00 29.28 144 TYR A N 1
ATOM 732 C CA . TYR A 1 113 ? -41.980 17.334 14.867 1.00 28.11 144 TYR A CA 1
ATOM 733 C C . TYR A 1 113 ? -40.742 18.173 14.648 1.00 31.11 144 TYR A C 1
ATOM 734 O O . TYR A 1 113 ? -40.814 19.256 14.076 1.00 30.27 144 TYR A O 1
ATOM 743 N N . CYS A 1 114 ? -39.610 17.686 15.152 1.00 27.89 145 CYS A N 1
ATOM 744 C CA . CYS A 1 114 ? -38.364 18.422 15.200 1.00 28.17 145 CYS A CA 1
ATOM 745 C C . CYS A 1 114 ? -37.226 17.621 14.616 1.00 29.68 145 CYS A C 1
ATOM 746 O O . CYS A 1 114 ? -37.017 16.479 15.017 1.00 25.93 145 CYS A O 1
ATOM 749 N N . CYS A 1 115 ? -36.487 18.223 13.678 1.00 28.11 146 CYS A N 1
ATOM 750 C CA . CYS A 1 115 ? -35.306 17.609 13.091 1.00 29.14 146 CYS A CA 1
ATOM 751 C C . CYS A 1 115 ? -34.137 18.331 13.735 1.00 31.18 146 CYS A C 1
ATOM 752 O O . CYS A 1 115 ? -34.110 19.562 13.754 1.00 31.64 146 CYS A O 1
ATOM 755 N N . LEU A 1 116 ? -33.218 17.583 14.329 1.00 24.94 147 LEU A N 1
ATOM 756 C CA . LEU A 1 116 ? -32.095 18.191 15.022 1.00 23.14 147 LEU A CA 1
ATOM 757 C C . LEU A 1 116 ? -30.783 17.872 14.330 1.00 26.43 147 LEU A C 1
ATOM 758 O O . LEU A 1 116 ? -30.551 16.715 13.978 1.00 26.02 147 LEU A O 1
ATOM 763 N N . VAL A 1 117 ? -29.911 18.892 14.172 1.00 23.44 148 VAL A N 1
ATOM 764 C CA . VAL A 1 117 ? -28.574 18.744 13.584 1.00 22.76 148 VAL A CA 1
ATOM 765 C C . VAL A 1 117 ? -27.531 19.291 14.567 1.00 27.23 148 VAL A C 1
ATOM 766 O O . VAL A 1 117 ? -27.672 20.421 15.043 1.00 28.16 148 VAL A O 1
ATOM 770 N N . VAL A 1 118 ? -26.477 18.503 14.850 1.00 22.61 149 VAL A N 1
ATOM 771 C CA . VAL A 1 118 ? -25.366 18.930 15.703 1.00 22.37 149 VAL A CA 1
ATOM 772 C C . VAL A 1 118 ? -24.086 18.880 14.861 1.00 26.99 149 VAL A C 1
ATOM 773 O O . VAL A 1 118 ? -23.770 17.838 14.283 1.00 27.13 149 VAL A O 1
ATOM 777 N N . GLU A 1 119 ? -23.387 20.021 14.767 1.00 23.51 150 GLU A N 1
ATOM 778 C CA . GLU A 1 119 ? -22.133 20.161 14.030 1.00 24.02 150 GLU A CA 1
ATOM 779 C C . GLU A 1 119 ? -21.032 20.025 15.054 1.00 28.77 150 GLU A C 1
ATOM 780 O O . GLU A 1 119 ? -20.988 20.805 16.005 1.00 28.81 150 GLU A O 1
ATOM 786 N N . ILE A 1 120 ? -20.143 19.049 14.862 1.00 26.01 151 ILE A N 1
ATOM 787 C CA . ILE A 1 120 ? -19.040 18.833 15.782 1.00 25.73 151 ILE A CA 1
ATOM 788 C C . ILE A 1 120 ? -17.704 19.075 15.091 1.00 29.61 151 ILE A C 1
ATOM 789 O O . ILE A 1 120 ? -17.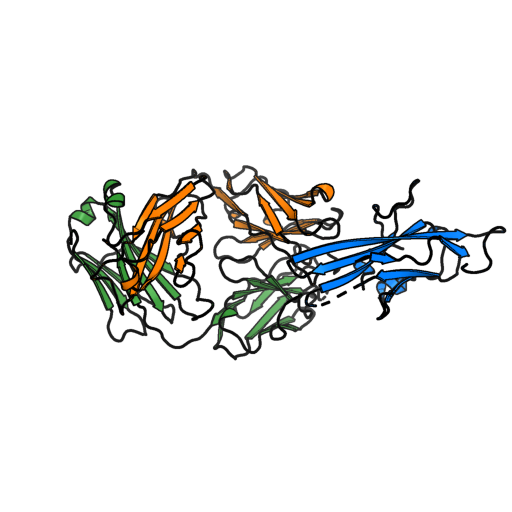348 18.359 14.150 1.00 28.79 151 ILE A O 1
ATOM 794 N N . ARG A 1 121 ? -16.965 20.067 15.589 1.00 28.86 152 ARG A N 1
ATOM 795 C CA . ARG A 1 121 ? -15.602 20.351 15.191 1.00 29.80 152 ARG A CA 1
ATOM 796 C C . ARG A 1 121 ? -14.819 19.712 16.350 1.00 33.42 152 ARG A C 1
ATOM 797 O O . ARG A 1 121 ? -14.821 20.233 17.468 1.00 31.23 152 ARG A O 1
ATOM 799 N N . HIS A 1 122 ? -14.292 18.498 16.102 1.00 31.67 153 HIS A N 1
ATOM 800 C CA . HIS A 1 122 ? -13.649 17.593 17.053 1.00 32.09 153 HIS A CA 1
ATOM 801 C C . HIS A 1 122 ? -12.771 18.274 18.110 1.00 36.75 153 HIS A C 1
ATOM 802 O O . HIS A 1 122 ? -11.779 18.933 17.779 1.00 35.68 153 HIS A O 1
ATOM 809 N N . HIS A 1 123 ? -13.180 18.110 19.406 1.00 34.63 154 HIS A N 1
ATOM 810 C CA . HIS A 1 123 ? -12.524 18.672 20.605 1.00 35.45 154 HIS A CA 1
ATOM 811 C C . HIS A 1 123 ? -12.324 20.200 20.474 1.00 39.96 154 HIS A C 1
ATOM 812 O O . HIS A 1 123 ? -11.386 20.755 21.048 1.00 40.96 154 HIS A O 1
ATOM 819 N N . HIS A 1 124 ? -13.203 20.875 19.707 1.00 36.25 155 HIS A N 1
ATOM 820 C CA . HIS A 1 124 ? -13.065 22.306 19.448 1.00 36.63 155 HIS A CA 1
ATOM 821 C C . HIS A 1 124 ? -14.352 23.091 19.652 1.00 34.92 155 HIS A C 1
ATOM 822 O O . HIS A 1 124 ? -14.351 24.040 20.422 1.00 33.75 155 HIS A O 1
ATOM 829 N N . SER A 1 125 ? -15.441 22.723 18.961 1.00 29.47 156 SER A N 1
ATOM 830 C CA . SER A 1 125 ? -16.715 23.435 19.097 1.00 27.69 156 SER A CA 1
ATOM 831 C C . SER A 1 125 ? -17.865 22.547 18.711 1.00 31.48 156 SER A C 1
ATOM 832 O O . SER A 1 125 ? -17.675 21.522 18.057 1.00 30.94 156 SER A O 1
ATOM 835 N N . GLU A 1 126 ? -19.068 22.943 19.128 1.00 27.22 157 GLU A N 1
ATOM 836 C CA . GLU A 1 126 ? -20.298 22.246 18.801 1.00 27.61 157 GLU A CA 1
ATOM 837 C C . GLU A 1 126 ? -21.375 23.290 18.596 1.00 32.84 157 GLU A C 1
ATOM 838 O O . GLU A 1 126 ? -21.492 24.218 19.396 1.00 31.74 157 GLU A O 1
ATOM 844 N N . HIS A 1 127 ? -22.117 23.169 17.497 1.00 31.82 158 HIS A N 1
ATOM 845 C CA . HIS A 1 127 ? -23.206 24.077 17.167 1.00 33.17 158 HIS A CA 1
ATOM 846 C C . HIS A 1 127 ? -24.446 23.250 16.884 1.00 35.94 158 HIS A C 1
ATOM 847 O O . HIS A 1 127 ? -24.357 22.228 16.201 1.00 35.03 158 HIS A O 1
ATOM 854 N N . ARG A 1 128 ? -25.588 23.653 17.439 1.00 32.56 159 ARG A N 1
ATOM 855 C CA . ARG A 1 128 ? -26.827 22.898 17.220 1.00 33.10 159 ARG A CA 1
ATOM 856 C C . ARG A 1 128 ? -27.942 23.752 16.654 1.00 37.46 159 ARG A C 1
ATOM 857 O O . ARG A 1 128 ? -28.130 24.899 17.064 1.00 36.90 159 ARG A O 1
ATOM 865 N N . VAL A 1 129 ? -28.630 23.206 15.647 1.00 34.81 160 VAL A N 1
ATOM 866 C CA . VAL A 1 129 ? -29.749 23.866 14.978 1.00 34.80 160 VAL A CA 1
ATOM 867 C C . VAL A 1 129 ? -30.876 22.845 14.824 1.00 36.85 160 VAL A C 1
ATOM 868 O O . VAL A 1 129 ? -30.624 21.651 14.618 1.00 33.29 160 VAL A O 1
ATOM 872 N N . HIS A 1 130 ? -32.121 23.323 14.943 1.00 35.21 161 HIS A N 1
ATOM 873 C CA . HIS A 1 130 ? -33.278 22.485 14.732 1.00 35.24 161 HIS A CA 1
ATOM 874 C C . HIS A 1 130 ? -34.310 23.175 13.855 1.00 36.58 161 HIS A C 1
ATOM 875 O O . HIS A 1 130 ? -34.357 24.410 13.759 1.00 35.66 161 HIS A O 1
ATOM 882 N N . GLY A 1 131 ? -35.062 22.350 13.154 1.00 31.51 162 GLY A N 1
ATOM 883 C CA . GLY A 1 131 ? -36.165 22.770 12.307 1.00 30.65 162 GLY A CA 1
ATOM 884 C C . GLY A 1 131 ? -37.425 22.162 12.885 1.00 33.93 162 GLY A C 1
ATOM 885 O O . GLY A 1 131 ? -37.352 21.149 13.591 1.00 32.69 162 GLY A O 1
ATOM 886 N N . ALA A 1 132 ? -38.575 22.782 12.618 1.00 31.76 163 ALA A N 1
ATOM 887 C CA . ALA A 1 132 ? -39.857 22.302 13.119 1.00 32.50 163 ALA A CA 1
ATOM 888 C C . ALA A 1 132 ? -40.901 22.247 12.021 1.00 35.91 163 ALA A C 1
ATOM 889 O O . ALA A 1 132 ? -40.883 23.079 11.122 1.00 35.45 163 ALA A O 1
ATOM 891 N N . MET A 1 133 ? -41.805 21.261 12.097 1.00 32.51 164 MET A N 1
ATOM 892 C CA . MET A 1 133 ? -42.943 21.114 11.182 1.00 32.89 164 MET A CA 1
ATOM 893 C C . MET A 1 133 ? -44.107 20.497 11.931 1.00 37.91 164 MET A C 1
ATOM 894 O O . MET A 1 133 ? -43.902 19.669 12.820 1.00 35.40 164 MET A O 1
ATOM 899 N N . GLU A 1 134 ? -45.324 20.924 11.586 1.00 37.55 165 GLU A N 1
ATOM 900 C CA . GLU A 1 134 ? -46.525 20.429 12.226 1.00 38.47 165 GLU A CA 1
ATOM 901 C C . GLU A 1 134 ? -47.116 19.295 11.400 1.00 43.88 165 GLU A C 1
ATOM 902 O O . GLU A 1 134 ? -47.151 19.377 10.166 1.00 43.27 165 GLU A O 1
ATOM 908 N N . LEU A 1 135 ? -47.535 18.220 12.080 1.00 40.41 166 LEU A N 1
ATOM 909 C CA . LEU A 1 135 ? -48.194 17.084 11.448 1.00 40.49 166 LEU A CA 1
ATOM 910 C C . LEU A 1 135 ? -49.603 17.009 12.018 1.00 43.94 166 LEU A C 1
ATOM 911 O O . LEU A 1 135 ? -49.764 16.944 13.237 1.00 40.49 166 LEU A O 1
ATOM 916 N N . GLN A 1 136 ? -50.614 17.045 11.142 1.00 43.09 167 GLN A N 1
ATOM 917 C CA . GLN A 1 136 ? -52.001 16.919 11.573 1.00 44.51 167 GLN A CA 1
ATOM 918 C C . GLN A 1 136 ? -52.622 15.689 10.926 1.00 48.73 167 GLN A C 1
ATOM 919 O O . GLN A 1 136 ? -52.690 15.607 9.696 1.00 48.72 167 GLN A O 1
ATOM 925 N N . VAL A 1 137 ? -53.007 14.703 11.754 1.00 44.52 168 VAL A N 1
ATOM 926 C CA . VAL A 1 137 ? -53.648 13.480 11.272 1.00 43.84 168 VAL A CA 1
ATOM 927 C C . VAL A 1 137 ? -55.157 13.618 11.522 1.00 51.20 168 VAL A C 1
ATOM 928 O O . VAL A 1 137 ? -55.578 13.957 12.633 1.00 49.30 168 VAL A O 1
ATOM 932 N N . GLN A 1 138 ? -55.956 13.437 10.468 1.00 52.01 169 GLN A N 1
ATOM 933 C CA . GLN A 1 138 ? -57.402 13.613 10.554 1.00 54.32 169 GLN A CA 1
ATOM 934 C C . GLN A 1 138 ? -58.223 12.386 10.152 1.00 62.64 169 GLN A C 1
ATOM 935 O O . GLN A 1 138 ? -57.738 11.494 9.453 1.00 60.88 169 GLN A O 1
ATOM 937 N N . THR A 1 139 ? -59.473 12.354 10.637 1.00 64.61 170 THR A N 1
ATOM 938 C CA . THR A 1 139 ? -60.492 11.340 10.362 1.00 67.61 170 THR A CA 1
ATOM 939 C C . THR A 1 139 ? -61.840 12.049 10.129 1.00 75.46 170 THR A C 1
ATOM 940 O O . THR A 1 139 ? -61.968 13.233 10.454 1.00 74.93 170 THR A O 1
ATOM 944 N N . GLY A 1 140 ? -62.810 11.339 9.556 1.00 75.87 171 GLY A N 1
ATOM 945 C CA . GLY A 1 140 ? -64.136 11.885 9.285 1.00 76.93 171 GLY A CA 1
ATOM 946 C C . GLY A 1 140 ? -64.260 12.665 7.990 1.00 84.57 171 GLY A C 1
ATOM 947 O O . GLY A 1 140 ? -63.340 12.665 7.165 1.00 84.48 171 GLY A O 1
ATOM 948 N N . LYS A 1 141 ? -65.417 13.345 7.826 1.00 83.30 172 LYS A N 1
ATOM 949 C CA . LYS A 1 141 ? -65.833 14.143 6.666 1.00 84.08 172 LYS A CA 1
ATOM 950 C C . LYS A 1 141 ? -64.837 15.219 6.205 1.00 90.18 172 LYS A C 1
ATOM 951 O O . LYS A 1 141 ? -64.609 15.342 5.000 1.00 91.05 172 LYS A O 1
ATOM 953 N N . ASP A 1 142 ? -64.271 16.004 7.141 1.00 86.76 173 ASP A N 1
ATOM 954 C CA . ASP A 1 142 ? -63.328 17.084 6.826 1.00 86.76 173 ASP A CA 1
ATOM 955 C C . ASP A 1 142 ? -61.909 16.615 6.475 1.00 90.63 173 ASP A C 1
ATOM 956 O O . ASP A 1 142 ? -61.139 17.405 5.919 1.00 91.10 173 ASP A O 1
ATOM 958 N N . ALA A 1 143 ? -61.559 15.347 6.799 1.00 86.28 174 ALA A N 1
ATOM 959 C CA . ALA A 1 143 ? -60.227 14.768 6.565 1.00 85.61 174 ALA A CA 1
ATOM 960 C C . ALA A 1 143 ? -59.815 14.704 5.084 1.00 88.55 174 ALA A C 1
ATOM 961 O O . ALA A 1 143 ? -60.644 14.328 4.246 1.00 88.11 174 ALA A O 1
ATOM 963 N N . PRO A 1 144 ? -58.543 15.053 4.741 1.00 84.30 175 PRO A N 1
ATOM 964 C CA . PRO A 1 144 ? -58.115 14.976 3.330 1.00 83.81 175 PRO A CA 1
ATOM 965 C C . PRO A 1 144 ? -57.995 13.535 2.827 1.00 86.93 175 PRO A C 1
ATOM 966 O O . PRO A 1 144 ? -57.751 12.616 3.613 1.00 86.71 175 PRO A O 1
ATOM 970 N N . SER A 1 145 ? -58.181 13.358 1.509 1.00 82.54 176 SER A N 1
ATOM 971 C CA . SER A 1 145 ? -58.193 12.099 0.752 1.00 82.02 176 SER A CA 1
ATOM 972 C C . SER A 1 145 ? -56.951 11.220 0.899 1.00 83.15 176 SER A C 1
ATOM 973 O O . SER A 1 145 ? -57.081 9.998 1.018 1.00 83.77 176 SER A O 1
ATOM 976 N N . ASN A 1 146 ? -55.759 11.860 0.854 1.00 75.63 177 ASN A N 1
ATOM 977 C CA A ASN A 1 146 ? -54.443 11.235 0.978 0.50 74.57 177 ASN A CA 1
ATOM 978 C CA B ASN A 1 146 ? -54.435 11.239 0.966 0.50 75.00 177 ASN A CA 1
ATOM 979 C C . ASN A 1 146 ? -53.468 12.296 1.514 1.00 76.96 177 ASN A C 1
ATOM 980 O O . ASN A 1 146 ? -53.853 13.466 1.606 1.00 76.46 177 ASN A O 1
ATOM 989 N N . CYS A 1 147 ? -52.227 11.908 1.917 1.00 71.49 178 CYS A N 1
ATOM 990 C CA . CYS A 1 147 ? -51.282 12.900 2.467 1.00 69.41 178 CYS A CA 1
ATOM 991 C C . CYS A 1 147 ? -51.121 14.085 1.549 1.00 75.06 178 CYS A C 1
ATOM 992 O O . CYS A 1 147 ? -50.818 13.872 0.384 1.00 77.16 178 CYS A O 1
ATOM 995 N N . VAL A 1 148 ? -51.436 15.309 2.029 1.00 70.81 179 VAL A N 1
ATOM 996 C CA . VAL A 1 148 ? -51.362 16.564 1.252 1.00 108.10 179 VAL A CA 1
ATOM 997 C C . VAL A 1 148 ? -51.347 17.758 2.214 1.00 131.59 179 VAL A C 1
ATOM 998 O O . VAL A 1 148 ? -52.382 18.219 2.697 1.00 94.66 179 VAL A O 1
ATOM 1002 N N . GLU B 2 1 ? -11.423 26.321 23.473 1.00 48.55 1 GLU H N 1
ATOM 1003 C CA . GLU B 2 1 ? -12.661 26.347 22.702 1.00 48.31 1 GLU H CA 1
ATOM 1004 C C . GLU B 2 1 ? -13.757 25.462 23.359 1.00 49.26 1 GLU H C 1
ATOM 1005 O O . GLU B 2 1 ? -14.802 25.992 23.744 1.00 48.96 1 GLU H O 1
ATOM 1011 N N . VAL B 2 2 ? -13.486 24.147 23.545 1.00 42.40 2 VAL H N 1
ATOM 1012 C CA . VAL B 2 2 ? -14.378 23.203 24.240 1.00 40.65 2 VAL H CA 1
ATOM 1013 C C . VAL B 2 2 ? -13.702 22.801 25.572 1.00 41.33 2 VAL H C 1
ATOM 1014 O O . VAL B 2 2 ? -12.514 22.441 25.570 1.00 41.35 2 VAL H O 1
ATOM 1018 N N . GLN B 2 3 ? -14.441 22.894 26.705 1.00 34.05 3 GLN H N 1
ATOM 1019 C CA . GLN B 2 3 ? -13.903 22.497 28.010 1.00 32.26 3 GLN H CA 1
ATOM 1020 C C . GLN B 2 3 ? -14.980 22.176 29.055 1.00 31.29 3 GLN H C 1
ATOM 1021 O O . GLN B 2 3 ? -16.126 22.627 28.950 1.00 30.84 3 GLN H O 1
ATOM 1027 N N . LEU B 2 4 ? -14.593 21.364 30.050 1.00 23.72 4 LEU H N 1
ATOM 1028 C CA . LEU B 2 4 ? -15.407 20.957 31.181 1.00 22.92 4 LEU H CA 1
ATOM 1029 C C . LEU B 2 4 ? -14.640 21.450 32.408 1.00 28.39 4 LEU H C 1
ATOM 1030 O O . LEU B 2 4 ? -13.607 20.876 32.760 1.00 27.68 4 LEU H O 1
ATOM 1035 N N . VAL B 2 5 ? -15.100 22.553 33.010 1.00 24.79 5 VAL H N 1
ATOM 1036 C CA . VAL B 2 5 ? -14.405 23.160 34.138 1.00 24.64 5 VAL H CA 1
ATOM 1037 C C . VAL B 2 5 ? -14.893 22.577 35.441 1.00 25.72 5 VAL H C 1
ATOM 10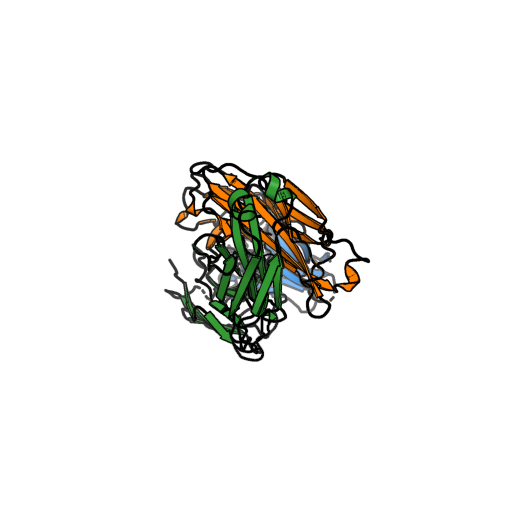38 O O . VAL B 2 5 ? -16.063 22.726 35.781 1.00 24.35 5 VAL H O 1
ATOM 1042 N N . GLU B 2 6 ? -13.977 21.960 36.198 1.00 22.32 6 GLU H N 1
ATOM 1043 C CA . GLU B 2 6 ? -14.335 21.374 37.481 1.00 21.76 6 GLU H CA 1
ATOM 1044 C C . GLU B 2 6 ? -13.942 22.229 38.653 1.00 27.00 6 GLU H C 1
ATOM 1045 O O . GLU B 2 6 ? -12.893 22.894 38.625 1.00 26.03 6 GLU H O 1
ATOM 1051 N N . SER B 2 7 ? -14.744 22.141 39.726 1.00 24.12 7 SER H N 1
ATOM 1052 C CA . SER B 2 7 ? -14.492 22.868 40.964 1.00 25.50 7 SER H CA 1
ATOM 1053 C C . SER B 2 7 ? -15.135 22.165 42.165 1.00 29.54 7 SER H C 1
ATOM 1054 O O . SER B 2 7 ? -15.863 21.180 41.992 1.00 27.49 7 SER H O 1
ATOM 1057 N N . GLY B 2 8 ? -14.831 22.668 43.366 1.00 27.94 8 GLY H N 1
ATOM 1058 C CA . GLY B 2 8 ? -15.373 22.156 44.620 1.00 28.86 8 GLY H CA 1
ATOM 1059 C C . GLY B 2 8 ? -14.531 21.099 45.308 1.00 35.84 8 GLY H C 1
ATOM 1060 O O . GLY B 2 8 ? -14.916 20.611 46.374 1.00 37.59 8 GLY H O 1
ATOM 1061 N N . GLY B 2 9 ? -13.405 20.741 44.700 1.00 32.31 9 GLY H N 1
ATOM 1062 C CA . GLY B 2 9 ? -12.491 19.742 45.237 1.00 33.26 9 GLY H CA 1
ATOM 1063 C C . GLY B 2 9 ? -11.522 20.311 46.255 1.00 39.19 9 GLY H C 1
ATOM 1064 O O . GLY B 2 9 ? -11.426 21.532 46.427 1.00 41.63 9 GLY H O 1
ATOM 1065 N N . GLY B 2 10 ? -10.778 19.429 46.903 1.00 32.28 10 GLY H N 1
ATOM 1066 C CA . GLY B 2 10 ? -9.787 19.835 47.888 1.00 30.35 10 GLY H CA 1
ATOM 1067 C C . GLY B 2 10 ? -9.781 18.982 49.133 1.00 29.62 10 GLY H C 1
ATOM 1068 O O . GLY B 2 10 ? -10.136 17.799 49.092 1.00 27.17 10 GLY H O 1
ATOM 1069 N N . LEU B 2 11 ? -9.320 19.581 50.242 1.00 24.19 11 LEU H N 1
ATOM 1070 C CA . LEU B 2 11 ? -9.201 18.912 51.523 1.00 21.34 11 LEU H CA 1
ATOM 1071 C C . LEU B 2 11 ? -10.503 18.891 52.281 1.00 23.44 11 LEU H C 1
ATOM 1072 O O . LEU B 2 11 ? -11.158 19.920 52.417 1.00 24.10 11 LEU H O 1
ATOM 1077 N N . VAL B 2 12 ? -10.866 17.719 52.813 1.00 19.79 12 VAL H N 1
ATOM 1078 C CA . VAL B 2 12 ? -12.099 17.549 53.583 1.00 19.84 12 VAL H CA 1
ATOM 1079 C C . VAL B 2 12 ? -11.884 16.569 54.738 1.00 24.16 12 VAL H C 1
ATOM 1080 O O . VAL B 2 12 ? -11.226 15.540 54.581 1.00 24.80 12 VAL H O 1
ATOM 1084 N N . GLN B 2 13 ? -12.436 16.892 55.897 1.00 21.60 13 GLN H N 1
ATOM 1085 C CA . GLN B 2 13 ? -12.331 16.036 57.073 1.00 21.92 13 GLN H CA 1
ATOM 1086 C C . GLN B 2 13 ? -13.145 14.729 56.857 1.00 23.33 13 GLN H C 1
ATOM 1087 O O . GLN B 2 13 ? -14.226 14.800 56.273 1.00 23.00 13 GLN H O 1
ATOM 1093 N N . PRO B 2 14 ? -12.641 13.534 57.271 1.00 18.16 14 PRO H N 1
ATOM 1094 C CA . PRO B 2 14 ? -13.437 12.303 57.111 1.00 17.97 14 PRO H CA 1
ATOM 1095 C C . PRO B 2 14 ? -14.802 12.398 57.810 1.00 21.25 14 PRO H C 1
ATOM 1096 O O . PRO B 2 14 ? -14.906 12.887 58.929 1.00 19.88 14 PRO H O 1
ATOM 1100 N N . GLY B 2 15 ? -15.843 11.990 57.106 1.00 19.07 15 GLY H N 1
ATOM 1101 C CA . GLY B 2 15 ? -17.214 12.067 57.591 1.00 18.93 15 GLY H CA 1
ATOM 1102 C C . GLY B 2 15 ? -17.937 13.318 57.133 1.00 23.56 15 GLY H C 1
ATOM 1103 O O . GLY B 2 15 ? -19.156 13.417 57.288 1.00 22.85 15 GLY H O 1
ATOM 1104 N N . LYS B 2 16 ? -17.185 14.300 56.595 1.00 21.92 16 LYS H N 1
ATOM 1105 C CA . LYS B 2 16 ? -17.755 15.565 56.131 1.00 22.26 16 LYS H CA 1
ATOM 1106 C C . LYS B 2 16 ? -18.174 15.457 54.669 1.00 27.09 16 LYS H C 1
ATOM 1107 O O . LYS B 2 16 ? -18.039 14.383 54.062 1.00 26.89 16 LYS H O 1
ATOM 1111 N N . SER B 2 17 ? -18.705 16.563 54.124 1.00 22.26 17 SER H N 1
ATOM 1112 C CA A SER B 2 17 ? -19.235 16.624 5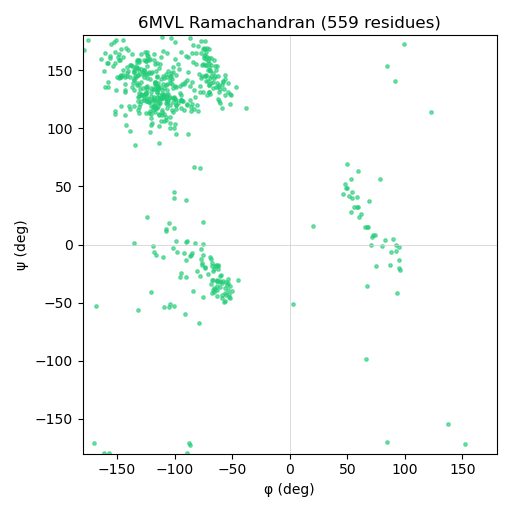2.766 0.50 21.42 17 SER H CA 1
ATOM 1113 C CA B SER B 2 17 ? -19.220 16.601 52.766 0.50 21.55 17 SER H CA 1
ATOM 1114 C C . SER B 2 17 ? -18.492 17.566 51.850 1.00 25.46 17 SER H C 1
ATOM 1115 O O . SER B 2 17 ? -17.840 18.498 52.317 1.00 25.40 17 SER H O 1
ATOM 1120 N N . LEU B 2 18 ? -18.639 17.338 50.534 1.00 23.13 18 LEU H N 1
ATOM 1121 C CA . LEU B 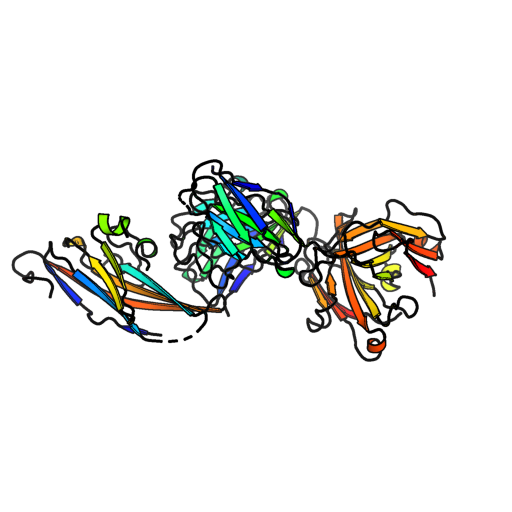2 18 ? -18.060 18.141 49.471 1.00 23.98 18 LEU H CA 1
ATOM 1122 C C . LEU B 2 18 ? -18.998 18.063 48.264 1.00 27.87 18 LEU H C 1
ATOM 1123 O O . LEU B 2 18 ? -19.587 17.009 48.003 1.00 28.20 18 LEU H O 1
ATOM 1128 N N . ARG B 2 19 ? -19.127 19.167 47.526 1.00 22.91 19 ARG H N 1
ATOM 1129 C CA . ARG B 2 19 ? -19.952 19.187 46.320 1.00 22.28 19 ARG H CA 1
ATOM 1130 C C . ARG B 2 19 ? -19.098 19.601 45.142 1.00 26.35 19 ARG H C 1
ATOM 1131 O O . ARG B 2 19 ? -18.560 20.708 45.115 1.00 28.47 19 ARG H O 1
ATOM 1139 N N . LEU B 2 20 ? -18.894 18.673 44.218 1.00 21.30 20 LEU H N 1
ATOM 1140 C CA . LEU B 2 20 ? -18.130 18.927 43.005 1.00 20.09 20 LEU H CA 1
ATOM 1141 C C . LEU B 2 20 ? -19.086 19.448 41.945 1.00 22.54 20 LEU H C 1
ATOM 1142 O O . LEU B 2 20 ? -20.241 19.043 41.906 1.00 21.09 20 LEU H O 1
ATOM 1147 N N . SER B 2 21 ? -18.579 20.310 41.070 1.00 20.44 21 SER H N 1
ATOM 1148 C CA . SER B 2 21 ? -19.326 20.842 39.943 1.00 19.71 21 SER H CA 1
ATOM 1149 C C . SER B 2 21 ? -18.463 20.715 38.705 1.00 24.21 21 SER H C 1
ATOM 1150 O O . SER B 2 21 ? -17.238 20.678 38.796 1.00 23.71 21 SER H O 1
ATOM 1155 N N . CYS B 2 22 ? -19.108 20.592 37.549 1.00 22.08 22 CYS H N 1
ATOM 1156 C CA . CYS B 2 22 ? -18.434 20.416 36.276 1.00 22.71 22 CYS H CA 1
ATOM 1157 C C . CYS B 2 22 ? -19.259 21.190 35.284 1.00 26.84 22 CYS H C 1
ATOM 1158 O O . CYS B 2 22 ? -20.408 20.821 35.064 1.00 25.19 22 CYS H O 1
ATOM 1161 N N . ALA B 2 23 ? -18.722 22.300 34.750 1.00 24.91 23 ALA H N 1
ATOM 1162 C CA . ALA B 2 23 ? -19.456 23.135 33.800 1.00 24.82 23 ALA H CA 1
ATOM 1163 C C . ALA B 2 23 ? -18.846 23.159 32.413 1.00 28.88 23 ALA H C 1
ATOM 1164 O O . ALA B 2 23 ? -17.641 23.345 32.273 1.00 28.79 23 ALA H O 1
ATOM 1166 N N . ALA B 2 24 ? -19.694 23.016 31.380 1.00 25.59 24 ALA H N 1
ATOM 1167 C CA . ALA B 2 24 ? -19.271 22.978 29.987 1.00 26.32 24 ALA H CA 1
ATOM 1168 C C . ALA B 2 24 ? -19.293 24.302 29.261 1.00 32.50 24 ALA H C 1
ATOM 1169 O O . ALA B 2 24 ? -20.261 25.054 29.364 1.00 32.18 24 ALA H O 1
ATOM 1171 N N . SER B 2 25 ? -18.251 24.552 28.457 1.00 29.85 25 SER H N 1
ATOM 1172 C CA . SER B 2 25 ? -18.198 25.690 27.539 1.00 30.53 25 SER H CA 1
ATOM 1173 C C . SER B 2 25 ? -17.747 25.155 26.182 1.00 36.15 25 SER H C 1
ATOM 1174 O O . SER B 2 25 ? -17.005 24.172 26.136 1.00 36.52 25 SER H O 1
ATOM 1177 N N . GLY B 2 26 ? -18.264 25.741 25.103 1.00 33.27 26 GLY H N 1
ATOM 1178 C CA . GLY B 2 26 ? -17.976 25.307 23.740 1.00 33.53 26 GLY H CA 1
ATOM 1179 C C . GLY B 2 26 ? -19.008 24.339 23.190 1.00 37.80 26 GLY H C 1
ATOM 1180 O O . GLY B 2 26 ? -19.105 24.154 21.972 1.00 37.55 26 GLY H O 1
ATOM 1181 N N . PHE B 2 27 ? -19.767 23.691 24.098 1.00 33.66 27 PHE H N 1
ATOM 1182 C CA . PHE B 2 27 ? -20.833 22.733 23.795 1.00 32.10 27 PHE H CA 1
ATOM 1183 C C . PHE B 2 27 ? -21.871 22.751 24.915 1.00 34.27 27 PHE H C 1
ATOM 1184 O O . PHE B 2 27 ? -21.552 23.126 26.043 1.00 32.93 27 PHE H O 1
ATOM 1192 N N . THR B 2 28 ? -23.105 22.339 24.608 1.00 31.05 28 THR H N 1
ATOM 1193 C CA . THR B 2 28 ? -24.196 22.280 25.593 1.00 29.83 28 THR H CA 1
ATOM 1194 C C . THR B 2 28 ? -24.342 20.849 26.092 1.00 30.53 28 THR H C 1
ATOM 1195 O O . THR B 2 28 ? -24.078 19.920 25.341 1.00 29.83 28 THR H O 1
ATOM 1199 N N . LEU B 2 29 ? -24.700 20.677 27.372 1.00 26.13 29 LEU H N 1
ATOM 1200 C CA . LEU B 2 29 ? -24.859 19.387 28.042 1.00 26.67 29 LEU H CA 1
ATOM 1201 C C . LEU B 2 29 ? -26.200 18.710 27.759 1.00 30.84 29 LEU H C 1
ATOM 1202 O O . LEU B 2 29 ? -26.305 17.487 27.909 1.00 30.01 29 LEU H O 1
ATOM 1207 N N . GLU B 2 30 ? -27.219 19.506 27.379 1.00 28.21 30 GLU H N 1
ATOM 1208 C CA . GLU B 2 30 ? -28.628 19.112 27.216 1.00 29.47 30 GLU H CA 1
ATOM 1209 C C . GLU B 2 30 ? -28.901 17.776 26.467 1.00 32.84 30 GLU H C 1
ATOM 1210 O O . GLU B 2 30 ? -29.896 17.136 26.786 1.00 33.80 30 GLU H O 1
ATOM 1216 N N . ASP B 2 31 ? -28.060 17.359 25.508 1.00 28.11 31 ASP H N 1
ATOM 1217 C CA . ASP B 2 31 ? -28.297 16.119 24.745 1.00 27.09 31 ASP H CA 1
ATOM 1218 C C . ASP B 2 31 ? -27.521 14.916 25.266 1.00 26.29 31 ASP H C 1
ATOM 1219 O O . ASP B 2 31 ? -27.709 13.813 24.747 1.00 24.58 31 ASP H O 1
ATOM 1224 N N . TYR B 2 32 ? -26.622 15.127 26.241 1.00 20.91 32 TYR H N 1
ATOM 1225 C CA . TYR B 2 32 ? -25.636 14.140 26.637 1.00 20.22 32 TYR H CA 1
ATOM 1226 C C . TYR B 2 32 ? -25.706 13.564 28.012 1.00 22.90 32 TYR H C 1
ATOM 1227 O O . TYR B 2 32 ? -25.930 14.271 28.984 1.00 23.39 32 TYR H O 1
ATOM 1236 N N . ALA B 2 33 ? -25.354 12.277 28.104 1.00 19.49 33 ALA H N 1
ATOM 1237 C CA . ALA B 2 33 ? -25.177 11.614 29.392 1.00 19.32 33 ALA H CA 1
ATOM 1238 C C . ALA B 2 33 ? -23.809 12.138 29.909 1.00 21.81 33 ALA H C 1
ATOM 1239 O O . ALA B 2 33 ? -22.916 12.401 29.105 1.00 20.51 33 ALA H O 1
ATOM 1241 N N . MET B 2 34 ? -23.670 12.327 31.215 1.00 19.02 34 MET H N 1
ATOM 1242 C CA . MET B 2 34 ? -22.439 12.822 31.838 1.00 17.66 34 MET H CA 1
ATOM 1243 C C . MET B 2 34 ? -22.052 11.887 32.945 1.00 20.73 34 MET H C 1
ATOM 1244 O O . MET B 2 34 ? -22.934 11.321 33.588 1.00 19.00 34 MET H O 1
ATOM 1249 N N . HIS B 2 35 ? -20.734 11.717 33.170 1.00 17.19 35 HIS H N 1
ATOM 1250 C CA . HIS B 2 35 ? -20.217 10.763 34.132 1.00 15.94 35 HIS H CA 1
ATOM 1251 C C . HIS B 2 35 ? -19.134 11.335 35.031 1.00 19.32 35 HIS H C 1
ATOM 1252 O O . HIS B 2 35 ? -18.422 12.262 34.627 1.00 16.84 35 HIS H O 1
ATOM 1259 N N . TRP B 2 36 ? -19.004 10.756 36.245 1.00 16.31 36 TRP H N 1
ATOM 1260 C CA . TRP B 2 36 ? -17.889 11.043 37.154 1.00 15.61 36 TRP H CA 1
ATOM 1261 C C . TRP B 2 36 ? -17.008 9.783 37.176 1.00 18.39 36 TRP H C 1
ATOM 1262 O O . TRP B 2 36 ? -17.512 8.664 37.316 1.00 17.45 36 TRP H O 1
ATOM 1273 N N . VAL B 2 37 ? -15.705 9.963 36.971 1.00 14.38 37 VAL H N 1
ATOM 1274 C CA . VAL B 2 37 ? -14.740 8.864 36.966 1.00 13.40 37 VAL H CA 1
ATOM 1275 C C . VAL B 2 37 ? -13.615 9.324 37.896 1.00 17.35 37 VAL H C 1
ATOM 1276 O O . VAL B 2 37 ? -13.146 10.450 37.759 1.00 15.43 37 VAL H O 1
ATOM 1280 N N . ARG B 2 38 ? -13.210 8.488 38.845 1.00 13.74 38 ARG H N 1
ATOM 1281 C CA . ARG B 2 38 ? -12.122 8.872 39.759 1.00 13.54 38 ARG H CA 1
ATOM 1282 C C . ARG B 2 38 ? -10.925 7.963 39.643 1.00 17.88 38 ARG H C 1
ATOM 1283 O O . ARG B 2 38 ? -11.023 6.852 39.120 1.00 17.07 38 ARG H O 1
ATOM 1291 N N . GLN B 2 39 ? -9.789 8.425 40.183 1.00 14.88 39 GLN H N 1
ATOM 1292 C CA . GLN B 2 39 ? -8.568 7.648 40.130 1.00 13.82 39 GLN H CA 1
ATOM 1293 C C . GLN B 2 39 ? -7.691 8.000 41.322 1.00 17.65 39 GLN H C 1
ATOM 1294 O O . GLN B 2 39 ? -7.267 9.153 41.465 1.00 17.03 39 GLN H O 1
ATOM 1300 N N . ALA B 2 40 ? -7.470 7.036 42.194 1.00 17.09 40 ALA H N 1
ATOM 1301 C CA . ALA B 2 40 ? -6.562 7.239 43.335 1.00 19.67 40 ALA H CA 1
ATOM 1302 C C . ALA B 2 40 ? -5.126 7.295 42.760 1.00 27.21 40 ALA H C 1
ATOM 1303 O O . ALA B 2 40 ? -4.864 6.601 41.773 1.00 25.75 40 ALA H O 1
ATOM 1305 N N . PRO B 2 41 ? -4.212 8.173 43.259 1.00 28.60 41 PRO H N 1
ATOM 1306 C CA . PRO B 2 41 ? -2.869 8.261 42.644 1.00 29.17 41 PRO H CA 1
ATOM 1307 C C . PRO B 2 41 ? -2.166 6.911 42.490 1.00 30.39 41 PRO H C 1
ATOM 1308 O O . PRO B 2 41 ? -2.166 6.091 43.405 1.00 29.93 41 PRO H O 1
ATOM 1312 N N . GLY B 2 42 ? -1.699 6.660 41.274 1.00 26.50 42 GLY H N 1
ATOM 1313 C CA . GLY B 2 42 ? -1.026 5.424 40.906 1.00 26.47 42 GLY H CA 1
ATOM 1314 C C . GLY B 2 42 ? -1.953 4.233 40.758 1.00 30.05 42 GLY H C 1
ATOM 1315 O O . GLY B 2 42 ? -1.466 3.113 40.583 1.00 30.52 42 GLY H O 1
ATOM 1316 N N . LYS B 2 43 ? -3.294 4.451 40.811 1.00 23.60 43 LYS H N 1
ATOM 1317 C CA . LYS B 2 43 ? -4.260 3.357 40.667 1.00 21.27 43 LYS H CA 1
ATOM 1318 C C . LYS B 2 43 ? -5.053 3.453 39.344 1.00 21.18 43 LYS H C 1
ATOM 1319 O O . LYS B 2 43 ? -4.818 4.352 38.544 1.00 19.94 43 LYS H O 1
ATOM 1325 N N . GLY B 2 44 ? -5.937 2.492 39.114 1.00 16.88 44 GLY H N 1
ATOM 1326 C CA . GLY B 2 44 ? -6.748 2.445 37.907 1.00 16.85 44 GLY H CA 1
ATOM 1327 C C . GLY B 2 44 ? -7.938 3.381 37.980 1.00 20.19 44 GLY H C 1
ATOM 1328 O O . GLY B 2 44 ? -8.267 3.930 39.047 1.00 19.24 44 GLY H O 1
ATOM 1329 N N . LEU B 2 45 ? -8.612 3.538 36.839 1.00 16.79 45 LEU H N 1
ATOM 1330 C CA . LEU B 2 45 ? -9.815 4.343 36.746 1.00 15.60 45 LEU H CA 1
ATOM 1331 C C . LEU B 2 45 ? -10.964 3.613 37.435 1.00 17.88 45 LEU H C 1
ATOM 1332 O O . LEU B 2 45 ? -11.069 2.376 37.370 1.00 16.46 45 LEU H O 1
ATOM 1337 N N . GLU B 2 46 ? -11.832 4.384 38.064 1.00 12.95 46 GLU H N 1
ATOM 1338 C CA . GLU B 2 46 ? -13.003 3.850 38.742 1.00 12.80 46 GLU H CA 1
ATOM 1339 C C . GLU B 2 46 ? -14.198 4.716 38.394 1.00 15.93 46 GLU H C 1
ATOM 1340 O O . GLU B 2 46 ? -14.201 5.920 38.675 1.00 14.37 46 GLU H O 1
ATOM 1346 N N . TRP B 2 47 ? -15.196 4.104 37.762 1.00 13.57 47 TRP H N 1
ATOM 1347 C CA . TRP B 2 47 ? -16.431 4.791 37.415 1.00 14.50 47 TRP H CA 1
ATOM 1348 C C . TRP B 2 47 ? -17.175 5.055 38.722 1.00 17.94 47 TRP H C 1
ATOM 1349 O O . TRP B 2 47 ? -17.275 4.157 39.542 1.00 16.39 47 TRP H O 1
ATOM 1360 N N . VAL B 2 48 ? -17.638 6.306 38.933 1.00 15.29 48 VAL H N 1
ATOM 1361 C CA . VAL B 2 48 ? -18.298 6.694 40.180 1.00 15.57 48 VAL H CA 1
ATOM 1362 C C . VAL B 2 48 ? -19.794 6.717 39.996 1.00 18.52 48 VAL H C 1
ATOM 1363 O O . VAL B 2 48 ? -20.536 6.159 40.813 1.00 18.53 48 VAL H O 1
ATOM 1367 N N . SER B 2 49 ? -20.240 7.451 38.976 1.00 17.05 49 SER H N 1
ATOM 1368 C CA . SER B 2 49 ? -21.662 7.682 38.710 1.00 17.11 49 SER H CA 1
ATOM 1369 C C . SER B 2 49 ? -21.878 8.203 37.296 1.00 18.42 49 SER H C 1
ATOM 1370 O O . SER B 2 49 ? -20.961 8.721 36.679 1.00 16.80 49 SER H O 1
ATOM 1373 N N . GLY B 2 50 ? -23.097 8.050 36.801 1.00 15.50 50 GLY H N 1
ATOM 1374 C CA . GLY B 2 50 ? -23.514 8.484 35.479 1.00 15.26 50 GLY H CA 1
ATOM 1375 C C . GLY B 2 50 ? -24.950 8.954 35.515 1.00 20.06 50 GLY H C 1
ATOM 1376 O O . GLY B 2 50 ? -25.741 8.467 36.323 1.00 18.39 50 GLY H O 1
ATOM 1377 N N . ILE B 2 51 ? -25.299 9.901 34.643 1.00 17.83 51 ILE H N 1
ATOM 1378 C CA . ILE B 2 51 ? -26.659 10.462 34.574 1.00 17.55 51 ILE H CA 1
ATOM 1379 C C . ILE B 2 51 ? -27.003 10.737 33.115 1.00 20.61 51 ILE H C 1
ATOM 1380 O O . ILE B 2 51 ? -26.170 11.295 32.408 1.00 20.02 51 ILE H O 1
ATOM 1385 N N . ASP B 2 52 ? -28.190 10.328 32.642 1.00 18.38 52 ASP H N 1
ATOM 1386 C CA . ASP B 2 52 ? -28.546 10.618 31.242 1.00 17.73 52 ASP H CA 1
ATOM 1387 C C . ASP B 2 52 ? -28.979 12.090 31.075 1.00 20.53 52 ASP H C 1
ATOM 1388 O O . ASP B 2 52 ? -29.075 12.804 32.062 1.00 19.54 52 ASP H O 1
ATOM 1393 N N . TRP B 2 53 ? -29.238 12.533 29.843 1.00 20.14 53 TRP H N 1
ATOM 1394 C CA . TRP B 2 53 ? -29.569 13.927 29.528 1.00 21.59 53 TRP H CA 1
ATOM 1395 C C . TRP B 2 53 ? -30.740 14.544 30.337 1.00 25.25 53 TRP H C 1
ATOM 1396 O O . TRP B 2 53 ? -30.673 15.727 30.687 1.00 26.08 53 TRP H O 1
ATOM 1407 N N . ASN B 2 54 ? -31.812 13.770 30.597 1.00 20.98 54 ASN H N 1
ATOM 1408 C CA . ASN B 2 54 ? -33.009 14.286 31.273 1.00 21.19 54 ASN H CA 1
ATOM 1409 C C . ASN B 2 54 ? -33.131 13.833 32.739 1.00 26.39 54 ASN H C 1
ATOM 1410 O O . ASN B 2 54 ? -34.222 13.916 33.328 1.00 25.54 54 ASN H O 1
ATOM 1415 N N . SER B 2 55 ? -32.002 13.375 33.329 1.00 24.97 55 SER H N 1
ATOM 1416 C CA . SER B 2 55 ? -31.914 12.916 34.726 1.00 25.65 55 SER H CA 1
ATOM 1417 C C . SER B 2 55 ? -32.868 11.750 35.061 1.00 31.08 55 SER H C 1
ATOM 1418 O O . SER B 2 55 ? -33.365 11.669 36.182 1.00 30.94 55 SER H O 1
ATOM 1421 N N . GLU B 2 56 ? -33.150 10.871 34.091 1.00 28.31 56 GLU H N 1
ATOM 1422 C CA . GLU B 2 56 ? -34.023 9.723 34.343 1.00 28.45 56 GLU H CA 1
ATOM 1423 C C . GLU B 2 56 ? -33.186 8.554 34.783 1.00 32.66 56 GLU H C 1
ATOM 1424 O O . GLU B 2 56 ? -33.350 8.100 35.910 1.00 34.35 56 GLU H O 1
ATOM 1430 N N . ASN B 2 57 ? -32.241 8.109 33.925 1.00 26.38 57 ASN H N 1
ATOM 1431 C CA . ASN B 2 57 ? -31.325 7.014 34.222 1.00 25.14 57 ASN H CA 1
ATOM 1432 C C . ASN B 2 57 ? -30.125 7.541 34.987 1.00 25.34 57 ASN H C 1
ATOM 1433 O O . ASN B 2 57 ? -29.427 8.434 34.504 1.00 22.79 57 ASN H O 1
ATOM 1438 N N . ILE B 2 58 ? -29.923 7.001 36.198 1.00 23.29 58 ILE H N 1
ATOM 1439 C CA . ILE B 2 58 ? -28.818 7.317 37.116 1.00 22.90 58 ILE H CA 1
ATOM 1440 C C . ILE B 2 58 ? -28.221 5.988 37.626 1.00 25.88 58 ILE H C 1
ATOM 1441 O O . ILE B 2 58 ? -28.970 5.072 37.965 1.00 23.44 58 ILE H O 1
ATOM 1446 N N . GLY B 2 59 ? -26.889 5.916 37.682 1.00 21.82 59 GLY H N 1
ATOM 1447 C CA . GLY B 2 59 ? -26.172 4.761 38.205 1.00 20.67 59 GLY H CA 1
ATOM 1448 C C . GLY B 2 59 ? -25.078 5.165 39.166 1.00 21.95 59 GLY H C 1
ATOM 1449 O O . GLY B 2 59 ? -24.521 6.258 39.036 1.00 19.74 59 GLY H O 1
ATOM 1450 N N . TYR B 2 60 ? -24.751 4.288 40.123 1.00 17.72 60 TYR H N 1
ATOM 1451 C CA . TYR B 2 60 ? -23.667 4.530 41.090 1.00 16.83 60 TYR H CA 1
ATOM 1452 C C . TYR B 2 60 ? -22.797 3.293 41.253 1.00 21.52 60 TYR H C 1
ATOM 1453 O O . TYR B 2 60 ? -23.305 2.172 41.175 1.00 21.69 60 TYR H O 1
ATOM 1462 N N . ALA B 2 61 ? -21.495 3.498 41.522 1.00 17.72 61 ALA H N 1
ATOM 1463 C CA . ALA B 2 61 ? -20.567 2.444 41.938 1.00 17.93 61 ALA H CA 1
ATOM 1464 C C . ALA B 2 61 ? -21.127 2.038 43.313 1.00 22.56 61 ALA H C 1
ATOM 1465 O O . ALA B 2 61 ? -21.657 2.902 44.035 1.00 19.28 61 ALA H O 1
ATOM 1467 N N . ASP B 2 62 ? -21.072 0.737 43.646 1.00 20.70 62 ASP H N 1
ATOM 1468 C CA . ASP B 2 62 ? -21.607 0.231 44.909 1.00 21.81 62 ASP H CA 1
ATOM 1469 C C . ASP B 2 62 ? -21.099 0.963 46.148 1.00 26.11 62 ASP H C 1
ATOM 1470 O O . ASP B 2 62 ? -21.906 1.350 47.001 1.00 25.59 62 ASP H O 1
ATOM 1475 N N . SER B 2 63 ? -19.779 1.194 46.214 1.00 22.68 63 SER H N 1
ATOM 1476 C CA . SER B 2 63 ? -19.128 1.832 47.358 1.00 22.70 63 SER H CA 1
ATOM 1477 C C . SER B 2 63 ? -19.580 3.282 47.655 1.00 25.96 63 SER H C 1
ATOM 1478 O O . SER B 2 63 ? -19.324 3.766 48.762 1.00 26.25 63 SER H O 1
ATOM 1481 N N . VAL B 2 64 ? -20.234 3.963 46.682 1.00 20.52 64 VAL H N 1
ATOM 1482 C CA . VAL B 2 64 ? -20.680 5.363 46.843 1.00 19.77 64 VAL H CA 1
ATOM 1483 C C . VAL B 2 64 ? -22.233 5.499 46.945 1.00 23.04 64 VAL H C 1
ATOM 1484 O O . VAL B 2 64 ? -22.735 6.576 47.268 1.00 21.48 64 VAL H O 1
ATOM 1488 N N . LYS B 2 65 ? -22.974 4.414 46.662 1.00 22.44 65 LYS H N 1
ATOM 1489 C CA . LYS B 2 65 ? -24.439 4.386 46.726 1.00 23.89 65 LYS H CA 1
ATOM 1490 C C . LYS B 2 65 ? -24.926 4.796 48.119 1.00 29.16 65 LYS H C 1
ATOM 1491 O O . LYS B 2 65 ? -24.409 4.299 49.131 1.00 28.99 65 LYS H O 1
ATOM 1497 N N . GLY B 2 66 ? -25.849 5.758 48.152 1.00 25.25 66 GLY H N 1
ATOM 1498 C CA . GLY B 2 66 ? -26.370 6.307 49.398 1.00 25.50 66 GLY H CA 1
ATOM 1499 C C . GLY B 2 66 ? -25.613 7.545 49.855 1.00 29.87 66 GLY H C 1
ATOM 1500 O O . GLY B 2 66 ? -26.231 8.532 50.267 1.00 29.94 66 GLY H O 1
ATOM 1501 N N . ARG B 2 67 ? -24.267 7.530 49.733 1.00 24.45 67 ARG H N 1
ATOM 1502 C CA . ARG B 2 67 ? -23.418 8.648 50.162 1.00 22.94 67 ARG H CA 1
ATOM 1503 C C . ARG B 2 67 ? -23.296 9.756 49.117 1.00 24.26 67 ARG H C 1
ATOM 1504 O O . ARG B 2 67 ? -23.239 10.932 49.469 1.00 22.60 67 ARG H O 1
ATOM 1512 N N . PHE B 2 68 ? -23.174 9.373 47.839 1.00 20.50 68 PHE H N 1
ATOM 1513 C CA . PHE B 2 68 ? -23.012 10.321 46.747 1.00 18.76 68 PHE H CA 1
ATOM 1514 C C . PHE B 2 68 ? -24.315 10.469 45.968 1.00 22.56 68 PHE H C 1
ATOM 1515 O O . PHE B 2 68 ? -25.037 9.488 45.778 1.00 23.56 68 PHE H O 1
ATOM 1523 N N . THR B 2 69 ? -24.587 11.690 45.488 1.00 18.29 69 THR H N 1
ATOM 1524 C CA . THR B 2 69 ? -25.758 11.989 44.664 1.00 18.19 69 THR H CA 1
ATOM 1525 C C . THR B 2 69 ? -25.319 12.770 43.431 1.00 22.49 69 THR H C 1
ATOM 1526 O O . THR B 2 69 ? -24.776 13.867 43.546 1.00 22.57 69 THR H O 1
ATOM 1530 N N . ILE B 2 70 ? -25.550 12.201 42.256 1.00 19.98 70 ILE H N 1
ATOM 1531 C CA . ILE B 2 70 ? -25.250 12.865 40.987 1.00 19.33 70 ILE H CA 1
ATOM 1532 C C . ILE B 2 70 ? -26.505 13.661 40.593 1.00 24.35 70 ILE H C 1
ATOM 1533 O O . ILE B 2 70 ? -27.632 13.207 40.815 1.00 23.94 70 ILE H O 1
ATOM 1538 N N . SER B 2 71 ? -26.304 14.848 40.045 1.00 22.06 71 SER H N 1
ATOM 1539 C CA . SER B 2 71 ? -27.393 15.672 39.539 1.00 22.89 71 SER H CA 1
ATOM 1540 C C . SER B 2 71 ? -26.828 16.555 38.444 1.00 25.77 71 SER H C 1
ATOM 1541 O O . SER B 2 71 ? -25.621 16.542 38.191 1.00 24.30 71 SER H O 1
ATOM 1544 N N . ARG B 2 72 ? -27.695 17.299 37.782 1.00 23.48 72 ARG H N 1
ATOM 1545 C CA . ARG B 2 72 ? -27.304 18.175 36.686 1.00 23.92 72 ARG H CA 1
ATOM 1546 C C . ARG B 2 72 ? -28.329 19.296 36.521 1.00 29.89 72 ARG H C 1
ATOM 1547 O O . ARG B 2 72 ? -29.459 19.184 36.993 1.00 29.66 72 ARG H O 1
ATOM 1555 N N . ASP B 2 73 ? -27.914 20.374 35.861 1.00 28.37 73 ASP H N 1
ATOM 1556 C CA . ASP B 2 73 ? -28.741 21.529 35.534 1.00 28.34 73 ASP H CA 1
ATOM 1557 C C . ASP B 2 73 ? -28.349 21.888 34.109 1.00 29.43 73 ASP H C 1
ATOM 1558 O O . ASP B 2 73 ? -27.318 22.533 33.893 1.00 27.95 73 ASP H O 1
ATOM 1563 N N . ASN B 2 74 ? -29.148 21.430 33.129 1.00 25.10 74 ASN H N 1
ATOM 1564 C CA . ASN B 2 74 ? -28.874 21.666 31.710 1.00 24.87 74 ASN H CA 1
ATOM 1565 C C . ASN B 2 74 ? -28.848 23.151 31.354 1.00 28.89 74 ASN H C 1
ATOM 1566 O O . ASN B 2 74 ? -28.035 23.548 30.526 1.00 28.21 74 ASN H O 1
ATOM 1571 N N . ALA B 2 75 ? -29.652 23.976 32.043 1.00 27.51 75 ALA H N 1
ATOM 1572 C CA . ALA B 2 75 ? -29.700 25.429 31.835 1.00 28.19 75 ALA H CA 1
ATOM 1573 C C . ALA B 2 75 ? -28.378 26.119 32.250 1.00 32.42 75 ALA H C 1
ATOM 1574 O O . ALA B 2 75 ? -28.016 27.132 31.659 1.00 32.78 75 ALA H O 1
ATOM 1576 N N . LYS B 2 76 ? -27.660 25.556 33.244 1.00 28.82 76 LYS H N 1
ATOM 1577 C CA . LYS B 2 76 ? -26.358 26.034 33.729 1.00 28.72 76 LYS H CA 1
ATOM 1578 C C . LYS B 2 76 ? -25.223 25.213 33.094 1.00 31.01 76 LYS H C 1
ATOM 1579 O O . LYS B 2 76 ? -24.046 25.418 33.429 1.00 29.21 76 LYS H O 1
ATOM 1585 N N . ASN B 2 77 ? -25.584 24.262 32.181 1.00 27.33 77 ASN H N 1
ATOM 1586 C CA . ASN B 2 77 ? -24.656 23.339 31.518 1.00 26.28 77 ASN H CA 1
ATOM 1587 C C . ASN B 2 77 ? -23.708 22.751 32.559 1.00 27.48 77 ASN H C 1
ATOM 1588 O O . ASN B 2 77 ? -22.493 22.698 32.343 1.00 25.61 77 ASN H O 1
ATOM 1593 N N . SER B 2 78 ? -24.283 22.362 33.720 1.00 23.71 78 SER H N 1
ATOM 1594 C CA . SER B 2 78 ? -23.508 21.863 34.846 1.00 23.37 78 SER H CA 1
ATOM 1595 C C . SER B 2 78 ? -23.916 20.486 35.331 1.00 25.45 78 SER H C 1
ATOM 1596 O O . SER B 2 78 ? -25.094 20.130 35.316 1.00 24.25 78 SER H O 1
ATOM 1599 N N . LEU B 2 79 ? -22.907 19.711 35.728 1.00 21.34 79 LEU H N 1
ATOM 1600 C CA . LEU B 2 79 ? -23.036 18.378 36.318 1.00 20.65 79 LEU H CA 1
ATOM 1601 C C . LEU B 2 79 ? -22.534 18.509 37.761 1.00 22.99 79 LEU H C 1
ATOM 1602 O O . LEU B 2 79 ? -21.550 19.213 37.991 1.00 21.65 79 LEU H O 1
ATOM 1607 N N . TYR B 2 80 ? -23.217 17.868 38.722 1.00 20.32 80 TYR H N 1
ATOM 1608 C CA . TYR B 2 80 ? -22.839 17.934 40.140 1.00 20.35 80 TYR H CA 1
ATOM 1609 C C . TYR B 2 80 ? -22.631 16.557 40.753 1.00 23.07 80 TYR H C 1
ATOM 1610 O O . TYR B 2 80 ? -23.158 15.561 40.261 1.00 20.71 80 TYR H O 1
ATOM 1619 N N . LEU B 2 81 ? -21.865 16.522 41.851 1.00 20.61 81 LEU H N 1
ATOM 1620 C CA . LEU B 2 81 ? -21.650 15.343 42.653 1.00 20.22 81 LEU H CA 1
ATOM 1621 C C . LEU B 2 81 ? -21.610 15.743 44.113 1.00 24.03 81 LEU H C 1
ATOM 1622 O O . LEU B 2 81 ? -20.605 16.297 44.577 1.00 22.89 81 LEU H O 1
ATOM 1627 N N . GLN B 2 82 ? -22.711 15.475 44.822 1.00 20.42 82 GLN H N 1
ATOM 1628 C CA . GLN B 2 82 ? -22.834 15.735 46.260 1.00 20.16 82 GLN H CA 1
ATOM 1629 C C . GLN B 2 82 ? -22.249 14.507 46.967 1.00 24.05 82 GLN H C 1
ATOM 1630 O O . GLN B 2 82 ? -22.778 13.402 46.807 1.00 24.42 82 GLN H O 1
ATOM 1636 N N . MET B 2 83 ? -21.141 14.688 47.690 1.00 19.97 83 MET H N 1
ATOM 1637 C CA . MET B 2 83 ? -20.461 13.581 48.363 1.00 19.17 83 MET H CA 1
ATOM 1638 C C . MET B 2 83 ? -20.594 13.709 49.892 1.00 23.12 83 MET H C 1
ATOM 1639 O O . MET B 2 83 ? -19.989 14.588 50.478 1.00 23.96 83 MET H O 1
ATOM 1644 N N . ASN B 2 84 ? -21.338 12.819 50.527 1.00 20.05 84 ASN H N 1
ATOM 1645 C CA . ASN B 2 84 ? -21.508 12.829 51.986 1.00 19.41 84 ASN H CA 1
ATOM 1646 C C . ASN B 2 84 ? -20.733 11.686 52.616 1.00 21.77 84 ASN H C 1
ATOM 1647 O O . ASN B 2 84 ? -20.341 10.755 51.899 1.00 20.51 84 ASN H O 1
ATOM 1652 N N . SER B 2 85 ? -20.523 11.749 53.965 1.00 17.65 85 SER H N 1
ATOM 1653 C CA . SER B 2 85 ? -19.875 10.700 54.759 1.00 16.21 85 SER H CA 1
ATOM 1654 C C . SER B 2 85 ? -18.562 10.263 54.072 1.00 17.04 85 SER H C 1
ATOM 1655 O O . SER B 2 85 ? -18.337 9.067 53.833 1.00 15.58 85 SER H O 1
ATOM 1658 N N . LEU B 2 86 ? -17.743 11.257 53.683 1.00 14.95 86 LEU H N 1
ATOM 1659 C CA . LEU B 2 86 ? -16.493 11.022 52.952 1.00 15.69 86 LEU H CA 1
ATOM 1660 C C . LEU B 2 86 ? -15.481 10.207 53.750 1.00 18.64 86 LEU H C 1
ATOM 1661 O O . LEU B 2 86 ? -15.333 10.412 54.946 1.00 16.53 86 LEU H O 1
ATOM 1666 N N . ARG B 2 87 ? -14.857 9.232 53.093 1.00 17.35 87 ARG H N 1
ATOM 1667 C CA . ARG B 2 87 ? -13.866 8.336 53.713 1.00 16.47 87 ARG H CA 1
ATOM 1668 C C . ARG B 2 87 ? -12.500 8.488 53.053 1.00 18.26 87 ARG H C 1
ATOM 1669 O O . ARG B 2 87 ? -12.409 8.939 51.903 1.00 14.89 87 ARG H O 1
ATOM 1677 N N . THR B 2 88 ? -11.436 8.095 53.761 1.00 16.59 88 THR H N 1
ATOM 1678 C CA . THR B 2 88 ? -10.071 8.179 53.204 1.00 16.93 88 THR H CA 1
ATOM 1679 C C . THR B 2 88 ? -9.959 7.461 51.841 1.00 21.82 88 THR H C 1
ATOM 1680 O O . THR B 2 88 ? -9.232 7.936 50.971 1.00 19.18 88 THR H O 1
ATOM 1684 N N . GLU B 2 89 ? -10.730 6.354 51.652 1.00 20.85 89 GLU H N 1
ATOM 1685 C CA . GLU B 2 89 ? -10.817 5.549 50.423 1.00 21.23 89 GLU H CA 1
ATOM 1686 C C . GLU B 2 89 ? -11.356 6.372 49.230 1.00 23.67 89 GLU H C 1
ATOM 1687 O O . GLU B 2 89 ? -11.189 5.959 48.084 1.00 22.07 89 GLU H O 1
ATOM 1693 N N . ASP B 2 90 ? -12.015 7.523 49.507 1.00 19.24 90 ASP H N 1
ATOM 1694 C CA . ASP B 2 90 ? -12.546 8.426 48.481 1.00 17.28 90 ASP H CA 1
ATOM 1695 C C . ASP B 2 90 ? -11.494 9.411 47.976 1.00 18.96 90 ASP H C 1
ATOM 1696 O O . ASP B 2 90 ? -11.759 10.146 47.027 1.00 16.80 90 ASP H O 1
ATOM 1701 N N . THR B 2 91 ? -10.307 9.436 48.608 1.00 15.53 91 THR H N 1
ATOM 1702 C CA . THR B 2 91 ? -9.195 10.300 48.159 1.00 14.86 91 THR H CA 1
ATOM 1703 C C . THR B 2 91 ? -8.830 9.896 46.727 1.00 18.05 91 THR H C 1
ATOM 1704 O O . THR B 2 91 ? -8.523 8.731 46.473 1.00 18.53 91 THR H O 1
ATOM 1708 N N . ALA B 2 92 ? -8.908 10.842 45.794 1.00 15.34 92 ALA H N 1
ATOM 1709 C CA . ALA B 2 92 ? -8.651 10.571 44.377 1.00 15.29 92 ALA H CA 1
ATOM 1710 C C . ALA B 2 92 ? -8.781 11.831 43.579 1.00 19.17 92 ALA H C 1
ATOM 1711 O O . ALA B 2 92 ? -9.342 12.812 44.064 1.00 19.33 92 ALA H O 1
ATOM 1713 N N . LEU B 2 93 ? -8.322 11.778 42.315 1.00 15.90 93 LEU H N 1
ATOM 1714 C CA . LEU B 2 93 ? -8.560 12.817 41.327 1.00 15.67 93 LEU H CA 1
ATOM 1715 C C . LEU B 2 93 ? -9.929 12.456 40.693 1.00 18.08 93 LEU H C 1
ATOM 1716 O O . LEU B 2 93 ? -10.101 11.326 40.236 1.00 16.78 93 LEU H O 1
ATOM 1721 N N . TYR B 2 94 ? -10.900 13.392 40.716 1.00 13.97 94 TYR H N 1
ATOM 1722 C CA . TYR B 2 94 ? -12.253 13.180 40.170 1.00 13.49 94 TYR H CA 1
ATOM 1723 C C . TYR B 2 94 ? -12.398 13.887 38.847 1.00 19.23 94 TYR H C 1
ATOM 1724 O O . TYR B 2 94 ? -12.259 15.108 38.796 1.00 20.82 94 TYR H O 1
ATOM 1733 N N . TYR B 2 95 ? -12.684 13.131 37.790 1.00 14.70 95 TYR H N 1
ATOM 1734 C CA . TYR B 2 95 ? -12.914 13.657 36.449 1.00 14.94 95 TYR H CA 1
ATOM 1735 C C . TYR B 2 95 ? -14.402 13.651 36.164 1.00 20.60 95 TYR H C 1
ATOM 1736 O O . TYR B 2 95 ? -15.108 12.714 36.544 1.00 18.45 95 TYR H O 1
ATOM 1745 N N . CYS B 2 96 ? -14.858 14.644 35.422 1.00 19.65 96 CYS H N 1
ATOM 1746 C CA . CYS B 2 96 ? -16.198 14.583 34.852 1.00 20.72 96 CYS H CA 1
ATOM 1747 C C . CYS B 2 96 ? -15.953 14.339 33.358 1.00 20.83 96 CYS H C 1
ATOM 1748 O O . CYS B 2 96 ? -14.906 14.736 32.829 1.00 18.51 96 CYS H O 1
ATOM 1751 N N . ALA B 2 97 ? -16.845 13.593 32.706 1.00 18.27 97 ALA H N 1
ATOM 1752 C CA . ALA B 2 97 ? -16.656 13.237 31.310 1.00 17.82 97 ALA H CA 1
ATOM 1753 C C . ALA B 2 97 ? -17.960 13.080 30.525 1.00 19.17 97 ALA H C 1
ATOM 1754 O O . ALA B 2 97 ? -18.941 12.532 31.024 1.00 20.00 97 ALA H O 1
ATOM 1756 N N . LYS B 2 98 ? -17.916 13.504 29.270 1.00 15.80 98 LYS H N 1
ATOM 1757 C CA . LYS B 2 98 ? -18.963 13.330 28.266 1.00 16.13 98 LYS H CA 1
ATOM 1758 C C . LYS B 2 98 ? -18.437 12.110 27.488 1.00 21.66 98 LYS H C 1
ATOM 1759 O O . LYS B 2 98 ? -17.565 12.234 26.631 1.00 21.63 98 LYS H O 1
ATOM 1765 N N . VAL B 2 99 ? -18.907 10.915 27.876 1.00 18.64 99 VAL H N 1
ATOM 1766 C CA . VAL B 2 99 ? -18.441 9.610 27.363 1.00 16.38 99 VAL H CA 1
ATOM 1767 C C . VAL B 2 99 ? -19.631 8.646 27.226 1.00 19.47 99 VAL H C 1
ATOM 1768 O O . VAL B 2 99 ? -20.689 8.948 27.789 1.00 19.91 99 VAL H O 1
ATOM 1772 N N . PRO B 2 100 ? -19.473 7.469 26.564 1.00 16.16 100 PRO H N 1
ATOM 1773 C CA . PRO B 2 100 ? -20.604 6.533 26.429 1.00 17.02 100 PRO H CA 1
ATOM 1774 C C . PRO B 2 100 ? -21.102 5.932 27.753 1.00 20.36 100 PRO H C 1
ATOM 1775 O O . PRO B 2 100 ? -20.351 5.853 28.723 1.00 18.09 100 PRO H O 1
ATOM 1779 N N . GLY B 2 101 ? -22.377 5.548 27.768 1.00 17.90 101 GLY H N 1
ATOM 1780 C CA . GLY B 2 101 ? -23.077 5.025 28.937 1.00 18.56 101 GLY H CA 1
ATOM 1781 C C . GLY B 2 101 ? -24.280 5.906 29.187 1.00 21.80 101 GLY H C 1
ATOM 1782 O O . GLY B 2 101 ? -24.114 7.093 29.456 1.00 21.06 101 GLY H O 1
ATOM 1783 N N . TYR B 2 102 ? -25.501 5.357 29.030 1.00 19.50 102 TYR H N 1
ATOM 1784 C CA . TYR B 2 102 ? -26.783 6.100 29.093 1.00 20.02 102 TYR H CA 1
ATOM 1785 C C . TYR B 2 102 ? -26.889 7.111 27.940 1.00 24.31 102 TYR H C 1
ATOM 1786 O O . TYR B 2 102 ? -27.717 8.024 28.002 1.00 24.26 102 TYR H O 1
ATOM 1795 N N . SER B 2 103 ? -26.033 6.968 26.911 1.00 20.78 103 SER H N 1
ATOM 1796 C CA . SER B 2 103 ? -25.951 7.906 25.787 1.00 20.53 103 SER H CA 1
ATOM 1797 C C . SER B 2 103 ? -26.770 7.515 24.583 1.00 24.97 103 SER H C 1
ATOM 1798 O O . SER B 2 103 ? -27.078 8.376 23.748 1.00 24.76 103 SER H O 1
ATOM 1801 N N . GLY B 2 104 ? -27.039 6.215 24.448 1.00 22.41 104 GLY H N 1
ATOM 1802 C CA . GLY B 2 104 ? -27.783 5.670 23.325 1.00 22.74 104 GLY H CA 1
ATOM 1803 C C . GLY B 2 104 ? -27.096 5.899 21.994 1.00 25.61 104 GLY H C 1
ATOM 1804 O O . GLY B 2 104 ? -27.765 5.956 20.956 1.00 24.16 104 GLY H O 1
ATOM 1805 N N . GLY B 2 105 ? -25.766 6.040 22.029 1.00 22.30 105 GLY H N 1
ATOM 1806 C CA . GLY B 2 105 ? -24.969 6.291 20.835 1.00 22.74 105 GLY H CA 1
ATOM 1807 C C . GLY B 2 105 ? -24.816 7.758 20.469 1.00 27.56 105 GLY H C 1
ATOM 1808 O O . GLY B 2 105 ? -24.052 8.086 19.552 1.00 26.45 105 GLY H O 1
ATOM 1809 N N . TRP B 2 106 ? -25.536 8.655 21.184 1.00 23.45 106 TRP H N 1
ATOM 1810 C CA . TRP B 2 106 ? -25.509 10.098 20.922 1.00 23.25 106 TRP H CA 1
ATOM 1811 C C . TRP B 2 106 ? -24.670 10.853 21.977 1.00 25.24 106 TRP H C 1
ATOM 1812 O O . TRP B 2 106 ? -25.191 11.067 23.061 1.00 23.95 106 TRP H O 1
ATOM 1823 N N . ILE B 2 107 ? -23.414 11.312 21.685 1.00 23.57 107 ILE H N 1
ATOM 1824 C CA . ILE B 2 107 ? -22.646 11.125 20.439 1.00 23.15 107 ILE H CA 1
ATOM 1825 C C . ILE B 2 107 ? -21.354 10.426 20.857 1.00 24.81 107 ILE H C 1
ATOM 1826 O O . ILE B 2 107 ? -20.426 11.057 21.367 1.00 23.86 107 ILE H O 1
ATOM 1831 N N . ASP B 2 108 ? -21.347 9.091 20.720 1.00 21.95 108 ASP H N 1
ATOM 1832 C CA . ASP B 2 108 ? -20.286 8.219 21.231 1.00 22.17 108 ASP H CA 1
ATOM 1833 C C . ASP B 2 108 ? -18.903 8.432 20.614 1.00 23.65 108 ASP H C 1
ATOM 1834 O O . ASP B 2 108 ? -17.914 8.308 21.343 1.00 22.70 108 ASP H O 1
ATOM 1839 N N . ALA B 2 109 ? -18.828 8.836 19.335 1.00 19.09 109 ALA H N 1
ATOM 1840 C CA . ALA B 2 109 ? -17.541 9.103 18.674 1.00 19.70 109 ALA H CA 1
ATOM 1841 C C . ALA B 2 109 ? -16.792 10.312 19.244 1.00 23.30 109 ALA H C 1
ATOM 1842 O O . ALA B 2 109 ? -15.574 10.410 19.080 1.00 22.19 109 ALA H O 1
ATOM 1844 N N . GLU B 2 110 ? -17.509 11.231 19.894 1.00 18.91 110 GLU H N 1
ATOM 1845 C CA . GLU B 2 110 ? -16.916 12.438 20.464 1.00 18.60 110 GLU H CA 1
ATOM 1846 C C . GLU B 2 110 ? -16.846 12.342 21.986 1.00 22.70 110 GLU H C 1
ATOM 1847 O O . GLU B 2 110 ? -17.882 12.256 22.636 1.00 22.42 110 GLU H O 1
ATOM 1853 N N . ASP B 2 111 ? -15.641 12.359 22.570 1.00 18.99 111 ASP H N 1
ATOM 1854 C CA . ASP B 2 111 ? -15.583 12.353 24.036 1.00 19.02 111 ASP H CA 1
ATOM 1855 C C . ASP B 2 111 ? -15.054 13.706 24.503 1.00 23.56 111 ASP H C 1
ATOM 1856 O O . ASP B 2 111 ? -14.516 14.444 23.679 1.00 24.61 111 ASP H O 1
ATOM 1861 N N . ASP B 2 112 ? -15.267 14.060 25.770 1.00 18.71 112 ASP H N 1
ATOM 1862 C CA . ASP B 2 112 ? -14.734 15.286 26.375 1.00 18.95 112 ASP H CA 1
ATOM 1863 C C . ASP B 2 112 ? -14.538 15.018 27.848 1.00 22.86 112 ASP H C 1
ATOM 1864 O O . ASP B 2 112 ? -15.438 14.477 28.492 1.00 22.76 112 ASP H O 1
ATOM 1869 N N . TRP B 2 113 ? -13.369 15.400 28.379 1.00 17.94 113 TRP H N 1
ATOM 1870 C CA . TRP B 2 113 ? -13.013 15.175 29.770 1.00 17.92 113 TRP H CA 1
ATOM 1871 C C . TRP B 2 113 ? -12.598 16.454 30.451 1.00 23.72 113 TRP H C 1
ATOM 1872 O O . TRP B 2 113 ? -11.910 17.290 29.856 1.00 22.97 113 TRP H O 1
ATOM 1883 N N . GLY B 2 114 ? -12.958 16.569 31.721 1.00 21.20 114 GLY H N 1
ATOM 1884 C CA . GLY B 2 114 ? -12.503 17.671 32.556 1.00 21.56 114 GLY H CA 1
ATOM 1885 C C . GLY B 2 114 ? -11.033 17.430 32.889 1.00 25.21 114 GLY H C 1
ATOM 1886 O O . GLY B 2 114 ? -10.504 16.338 32.628 1.00 23.27 114 GLY H O 1
ATOM 1887 N N . GLN B 2 115 ? -10.344 18.431 33.438 1.00 23.08 115 GLN H N 1
ATOM 1888 C CA . GLN B 2 115 ? -8.923 18.228 33.778 1.00 24.14 115 GLN H CA 1
ATOM 1889 C C . GLN B 2 115 ? -8.727 17.407 35.063 1.00 27.96 115 GLN H C 1
ATOM 1890 O O . GLN B 2 115 ? -7.618 16.977 35.370 1.00 28.96 115 GLN H O 1
ATOM 1893 N N . GLY B 2 116 ? -9.801 17.215 35.804 1.00 23.19 116 GLY H N 1
ATOM 1894 C CA . GLY B 2 116 ? -9.765 16.496 37.065 1.00 23.20 116 GLY H CA 1
ATOM 1895 C C . GLY B 2 116 ? -9.534 17.436 38.224 1.00 28.72 116 GLY H C 1
ATOM 1896 O O . GLY B 2 116 ? -8.765 18.398 38.109 1.00 27.90 116 GLY H O 1
ATOM 1897 N N . THR B 2 117 ? -10.223 17.170 39.341 1.00 25.59 117 THR H N 1
ATOM 1898 C CA . THR B 2 117 ? -10.062 17.924 40.576 1.00 24.97 117 THR H CA 1
ATOM 1899 C C . THR B 2 117 ? -9.748 16.951 41.704 1.00 25.47 117 THR H C 1
ATOM 1900 O O . THR B 2 117 ? -10.424 15.925 41.844 1.00 22.54 117 THR H O 1
ATOM 1904 N N . MET B 2 118 ? -8.686 17.249 42.466 1.00 20.54 118 MET H N 1
ATOM 1905 C CA . MET B 2 118 ? -8.243 16.383 43.542 1.00 19.85 118 MET H CA 1
ATOM 1906 C C . MET B 2 118 ? -9.110 16.527 44.784 1.00 23.37 118 MET H C 1
ATOM 1907 O O . MET B 2 118 ? -9.421 17.640 45.210 1.00 22.25 118 MET H O 1
ATOM 1912 N N . VAL B 2 119 ? -9.543 15.388 45.330 1.00 18.81 119 VAL H N 1
ATOM 1913 C CA . VAL B 2 119 ? -10.300 15.346 46.569 1.00 17.41 119 VAL H CA 1
ATOM 1914 C C . VAL B 2 119 ? -9.437 14.567 47.541 1.00 20.05 119 VAL H C 1
ATOM 1915 O O . VAL B 2 119 ? -9.086 13.421 47.260 1.00 18.95 119 VAL H O 1
ATOM 1919 N N . THR B 2 120 ? -9.068 15.201 48.659 1.00 16.94 120 THR H N 1
ATOM 1920 C CA . THR B 2 120 ? -8.270 14.559 49.701 1.00 15.34 120 THR H CA 1
ATOM 1921 C C . THR B 2 120 ? -9.082 14.509 50.974 1.00 18.88 120 THR H C 1
ATOM 1922 O O . THR B 2 120 ? -9.427 15.548 51.534 1.00 19.78 120 THR H O 1
ATOM 1926 N N . VAL B 2 121 ? -9.370 13.293 51.438 1.00 14.16 121 VAL H N 1
ATOM 1927 C CA . VAL B 2 121 ? -10.131 13.088 52.671 1.00 13.50 121 VAL H CA 1
ATOM 1928 C C . VAL B 2 121 ? -9.133 12.781 53.782 1.00 19.76 121 VAL H C 1
ATOM 1929 O O . VAL B 2 121 ? -8.594 11.681 53.839 1.00 20.75 121 VAL H O 1
ATOM 1933 N N . SER B 2 122 ? -8.865 13.758 54.635 1.00 18.12 122 SER H N 1
ATOM 1934 C CA . SER B 2 122 ? -7.860 13.618 55.698 1.00 18.52 122 SER H CA 1
ATOM 1935 C C . SER B 2 122 ? -8.165 14.525 56.852 1.00 23.53 122 SER H C 1
ATOM 1936 O O . SER B 2 122 ? -8.730 15.596 56.650 1.00 23.75 122 SER H O 1
ATOM 1939 N N . SER B 2 123 ? -7.713 14.136 58.049 1.00 21.83 123 SER H N 1
ATOM 1940 C CA . SER B 2 123 ? -7.869 14.946 59.256 1.00 22.14 123 SER H CA 1
ATOM 1941 C C . SER B 2 123 ? -6.698 15.950 59.390 1.00 25.13 123 SER H C 1
ATOM 1942 O O . SER B 2 123 ? -6.754 16.832 60.253 1.00 23.81 123 SER H O 1
ATOM 1945 N N . ALA B 2 124 ? -5.637 15.804 58.549 1.00 21.61 124 ALA H N 1
ATOM 1946 C CA . ALA B 2 124 ? -4.459 16.680 58.600 1.00 20.47 124 ALA H CA 1
ATOM 1947 C C . ALA B 2 124 ? -4.761 18.067 58.040 1.00 25.21 124 ALA H C 1
ATOM 1948 O O . ALA B 2 124 ? -5.690 18.241 57.250 1.00 25.00 124 ALA H O 1
ATOM 1950 N N . SER B 2 125 ? -3.999 19.057 58.483 1.00 23.58 125 SER H N 1
ATOM 1951 C CA . SER B 2 125 ? -4.161 20.437 58.058 1.00 23.44 125 SER H CA 1
ATOM 1952 C C . SER B 2 125 ? -3.437 20.702 56.737 1.00 25.61 125 SER H C 1
ATOM 1953 O O . SER B 2 125 ? -2.462 20.033 56.409 1.00 25.04 125 SER H O 1
ATOM 1956 N N . THR B 2 126 ? -3.889 21.740 56.028 1.00 22.11 126 THR H N 1
ATOM 1957 C CA . THR B 2 126 ? -3.291 22.261 54.807 1.00 21.77 126 THR H CA 1
ATOM 1958 C C . THR B 2 126 ? -1.928 22.844 55.200 1.00 24.09 126 THR H C 1
ATOM 1959 O O . THR B 2 126 ? -1.789 23.452 56.266 1.00 23.10 126 THR H O 1
ATOM 1963 N N . LYS B 2 127 ? -0.923 22.632 54.351 1.00 20.05 127 LYS H N 1
ATOM 1964 C CA . LYS B 2 127 ? 0.419 23.129 54.596 1.00 19.02 127 LYS H CA 1
ATOM 1965 C C . LYS B 2 127 ? 1.058 23.487 53.266 1.00 20.82 127 LYS H C 1
ATOM 1966 O O . LYS B 2 127 ? 1.153 22.627 52.392 1.00 19.26 127 LYS H O 1
ATOM 1972 N N . GLY B 2 128 ? 1.423 24.764 53.117 1.00 16.25 128 GLY H N 1
ATOM 1973 C CA . GLY B 2 128 ? 2.050 25.309 51.920 1.00 15.94 128 GLY H CA 1
ATOM 1974 C C . GLY B 2 128 ? 3.498 24.867 51.789 1.00 20.08 128 GLY H C 1
ATOM 1975 O O . GLY B 2 128 ? 4.189 24.687 52.792 1.00 19.93 128 GLY H O 1
ATOM 1976 N N . PRO B 2 129 ? 4.003 24.643 50.570 1.00 18.05 129 PRO H N 1
ATOM 1977 C CA . PRO B 2 129 ? 5.399 24.166 50.438 1.00 18.01 129 PRO H CA 1
ATOM 1978 C C . PRO B 2 129 ? 6.482 25.212 50.697 1.00 22.34 129 PRO H C 1
ATOM 1979 O O . PRO B 2 129 ? 6.224 26.413 50.636 1.00 20.46 129 PRO H O 1
ATOM 1983 N N . SER B 2 130 ? 7.706 24.727 50.977 1.00 20.49 130 SER H N 1
ATOM 1984 C CA . SER B 2 130 ? 8.927 25.530 51.068 1.00 21.14 130 SER H CA 1
ATOM 1985 C C . SER B 2 130 ? 9.699 25.144 49.782 1.00 24.92 130 SER H C 1
ATOM 1986 O O . SER B 2 130 ? 9.852 23.951 49.500 1.00 26.15 130 SER H O 1
ATOM 1989 N N . VAL B 2 131 ? 10.087 26.128 48.963 1.00 19.12 131 VAL H N 1
ATOM 1990 C CA . VAL B 2 131 ? 10.775 25.850 47.690 1.00 17.70 131 VAL H CA 1
ATOM 1991 C C . VAL B 2 131 ? 12.263 26.218 47.796 1.00 21.89 131 VAL H C 1
ATOM 1992 O O . VAL B 2 131 ? 12.593 27.368 48.094 1.00 21.80 131 VAL H O 1
ATOM 1996 N N . PHE B 2 132 ? 13.160 25.239 47.571 1.00 18.38 132 PHE H N 1
ATOM 1997 C CA . PHE B 2 132 ? 14.609 25.467 47.659 1.00 17.85 132 PHE H CA 1
ATOM 1998 C C . PHE B 2 132 ? 15.296 25.235 46.320 1.00 22.93 132 PHE H C 1
ATOM 1999 O O . PHE B 2 132 ? 14.873 24.351 45.583 1.00 23.23 132 PHE H O 1
ATOM 2007 N N . PRO B 2 133 ? 16.285 26.064 45.928 1.00 22.42 133 PRO H N 1
ATOM 2008 C CA . PRO B 2 133 ? 16.950 25.826 44.636 1.00 22.71 133 PRO H CA 1
ATOM 2009 C C . PRO B 2 133 ? 17.839 24.584 44.668 1.00 25.21 133 PRO H C 1
ATOM 2010 O O . PRO B 2 133 ? 18.362 24.209 45.727 1.00 25.11 133 PRO H O 1
ATOM 2014 N N . LEU B 2 134 ? 17.981 23.937 43.509 1.00 22.06 134 LEU H N 1
ATOM 2015 C CA . LEU B 2 134 ? 18.910 22.833 43.274 1.00 22.06 134 LEU H CA 1
ATOM 2016 C C . LEU B 2 134 ? 19.859 23.491 42.289 1.00 25.44 134 LEU H C 1
ATOM 2017 O O . LEU B 2 134 ? 19.602 23.524 41.083 1.00 23.50 134 LEU H O 1
ATOM 2022 N N . ALA B 2 135 ? 20.870 24.166 42.843 1.00 24.40 135 ALA H N 1
ATOM 2023 C CA . ALA B 2 135 ? 21.789 25.016 42.091 1.00 25.60 135 ALA H CA 1
ATOM 2024 C C . ALA B 2 135 ? 22.767 24.291 41.168 1.00 32.02 135 ALA H C 1
ATOM 2025 O O . ALA B 2 135 ? 23.467 23.365 41.599 1.00 31.71 135 ALA H O 1
ATOM 2027 N N . PRO B 2 136 ? 22.865 24.751 39.899 1.00 31.50 136 PRO H N 1
ATOM 2028 C CA . PRO B 2 136 ? 23.886 24.190 38.998 1.00 32.65 136 PRO H CA 1
ATOM 2029 C C . PRO B 2 136 ? 25.279 24.705 39.418 1.00 41.95 136 PRO H C 1
ATOM 2030 O O . PRO B 2 136 ? 25.404 25.833 39.916 1.00 41.18 136 PRO H O 1
ATOM 2034 N N . SER B 2 137 ? 26.311 23.872 39.257 1.00 42.63 137 SER H N 1
ATOM 2035 C CA . SER B 2 137 ? 27.685 24.221 39.634 1.00 44.12 137 SER H CA 1
ATOM 2036 C C . SER B 2 137 ? 28.683 23.879 38.522 1.00 51.10 137 SER H C 1
ATOM 2037 O O . SER B 2 137 ? 28.381 23.044 37.666 1.00 51.07 137 SER H O 1
ATOM 2040 N N . SER B 2 138 ? 29.873 24.524 38.548 1.00 49.68 138 SER H N 1
ATOM 2041 C CA . SER B 2 138 ? 30.958 24.327 37.573 1.00 50.01 138 SER H CA 1
ATOM 2042 C C . SER B 2 138 ? 31.515 22.896 37.603 1.00 54.14 138 SER H C 1
ATOM 2043 O O . SER B 2 138 ? 31.882 22.357 36.556 1.00 54.06 138 SER H O 1
ATOM 2046 N N . LYS B 2 139 ? 31.565 22.289 38.799 1.00 50.14 139 LYS H N 1
ATOM 2047 C CA . LYS B 2 139 ? 32.017 20.912 38.984 1.00 50.46 139 LYS H CA 1
ATOM 2048 C C . LYS B 2 139 ? 30.935 19.872 38.590 1.00 54.73 139 LYS H C 1
ATOM 2049 O O . LYS B 2 139 ? 31.289 18.758 38.207 1.00 56.38 139 LYS H O 1
ATOM 2055 N N . SER B 2 140 ? 29.638 20.237 38.669 1.00 49.09 140 SER H N 1
ATOM 2056 C CA . SER B 2 140 ? 28.519 19.343 38.343 1.00 48.59 140 SER H CA 1
ATOM 2057 C C . SER B 2 140 ? 28.143 19.324 36.848 1.00 51.31 140 SER H C 1
ATOM 2058 O O . SER B 2 140 ? 27.346 18.487 36.425 1.00 49.31 140 SER H O 1
ATOM 2061 N N . THR B 2 141 ? 28.723 20.232 36.055 1.00 48.38 141 THR H N 1
ATOM 2062 C CA . THR B 2 141 ? 28.472 20.317 34.616 1.00 48.39 141 THR H CA 1
ATOM 2063 C C . THR B 2 141 ? 29.072 19.103 33.886 1.00 52.17 141 THR H C 1
ATOM 2064 O O . THR B 2 141 ? 30.246 18.781 34.098 1.00 53.59 141 THR H O 1
ATOM 2068 N N . SER B 2 142 ? 28.262 18.435 33.044 1.00 46.28 142 SER H N 1
ATOM 2069 C CA . SER B 2 142 ? 28.693 17.266 32.275 1.00 45.76 142 SER H CA 1
ATOM 2070 C C . SER B 2 142 ? 28.302 17.375 30.801 1.00 46.04 142 SER H C 1
ATOM 2071 O O . SER B 2 142 ? 27.135 17.616 30.488 1.00 44.64 142 SER H O 1
ATOM 2074 N N . GLY B 2 143 ? 29.293 17.206 29.923 1.00 40.83 143 GLY H N 1
ATOM 2075 C CA . GLY B 2 143 ? 29.140 17.277 28.470 1.00 39.24 143 GLY H CA 1
ATOM 2076 C C . GLY B 2 143 ? 28.492 18.551 27.970 1.00 37.71 143 GLY H C 1
ATOM 2077 O O . GLY B 2 143 ? 27.571 18.497 27.152 1.00 36.73 143 GLY H O 1
ATOM 2078 N N . GLY B 2 144 ? 28.941 19.680 28.519 1.00 31.46 144 GLY H N 1
ATOM 2079 C CA . GLY B 2 144 ? 28.427 21.014 28.223 1.00 30.04 144 GLY H CA 1
ATOM 2080 C C . GLY B 2 144 ? 27.002 21.264 28.685 1.00 28.72 144 GLY H C 1
ATOM 2081 O O . GLY B 2 144 ? 26.388 22.237 28.258 1.00 26.61 144 GLY H O 1
ATOM 2082 N N . THR B 2 145 ? 26.471 20.391 29.564 1.00 24.62 145 THR H N 1
ATOM 2083 C CA . THR B 2 145 ? 25.107 20.442 30.097 1.00 24.61 145 THR H CA 1
ATOM 2084 C C . THR B 2 145 ? 25.117 20.641 31.612 1.00 27.14 145 THR H C 1
ATOM 2085 O O . THR B 2 145 ? 25.848 19.969 32.335 1.00 25.53 145 THR H O 1
ATOM 2089 N N . ALA B 2 146 ? 24.288 21.560 32.079 1.00 24.21 146 ALA H N 1
ATOM 2090 C CA . ALA B 2 146 ? 24.118 21.827 33.496 1.00 24.12 146 ALA H CA 1
ATOM 2091 C C . ALA B 2 146 ? 22.735 21.324 33.902 1.00 26.64 146 ALA H C 1
ATOM 2092 O O . ALA B 2 146 ? 21.795 21.435 33.119 1.00 24.77 146 ALA H O 1
ATOM 2094 N N . ALA B 2 147 ? 22.609 20.763 35.106 1.00 22.37 147 ALA H N 1
ATOM 2095 C CA . ALA B 2 147 ? 21.302 20.371 35.625 1.00 21.35 147 ALA H CA 1
ATOM 2096 C C . ALA B 2 147 ? 20.973 21.310 36.766 1.00 23.54 147 ALA H C 1
ATOM 2097 O O . ALA B 2 147 ? 21.854 21.686 37.544 1.00 22.08 147 ALA H O 1
ATOM 2099 N N . LEU B 2 148 ? 19.719 21.755 36.816 1.00 20.54 148 LEU H N 1
ATOM 2100 C CA . LEU B 2 148 ? 19.259 22.647 37.870 1.00 20.94 148 LEU H CA 1
ATOM 2101 C C . LEU B 2 148 ? 17.829 22.277 38.187 1.00 23.28 148 LEU H C 1
ATOM 2102 O O . LEU B 2 148 ? 17.194 21.578 37.403 1.00 21.95 148 LEU H O 1
ATOM 2107 N N . GLY B 2 149 ? 17.351 22.689 39.340 1.00 20.34 149 GLY H N 1
ATOM 2108 C CA . GLY B 2 149 ? 15.998 22.341 39.732 1.00 19.67 149 GLY H CA 1
ATOM 2109 C C . GLY B 2 149 ? 15.503 23.063 40.954 1.00 22.68 149 GLY H C 1
ATOM 2110 O O . GLY B 2 149 ? 16.138 24.008 41.430 1.00 21.60 149 GLY H O 1
ATOM 2111 N N . CYS B 2 150 ? 14.344 22.627 41.440 1.00 20.33 150 CYS H N 1
ATOM 2112 C CA . CYS B 2 150 ? 13.708 23.158 42.629 1.00 21.47 150 CYS H CA 1
ATOM 2113 C C . CYS B 2 150 ? 13.224 21.998 43.463 1.00 21.05 150 CYS H C 1
ATOM 2114 O O . CYS B 2 150 ? 12.634 21.071 42.933 1.00 19.52 150 CYS H O 1
ATOM 2117 N N . LEU B 2 151 ? 13.505 22.041 44.760 1.00 18.79 151 LEU H N 1
ATOM 2118 C CA . LEU B 2 151 ? 13.056 21.068 45.749 1.00 18.41 151 LEU H CA 1
ATOM 2119 C C . LEU B 2 151 ? 11.837 21.713 46.425 1.00 20.82 151 LEU H C 1
ATOM 2120 O O . LEU B 2 151 ? 11.944 22.794 46.990 1.00 20.48 151 LEU H O 1
ATOM 2125 N N . VAL B 2 152 ? 10.687 21.083 46.274 1.00 17.54 152 VAL H N 1
ATOM 2126 C CA . VAL B 2 152 ? 9.386 21.520 46.790 1.00 16.33 152 VAL H CA 1
ATOM 2127 C C . VAL B 2 152 ? 9.119 20.636 47.988 1.00 21.88 152 VAL H C 1
ATOM 2128 O O . VAL B 2 152 ? 8.683 19.489 47.849 1.00 20.59 152 VAL H O 1
ATOM 2132 N N . LYS B 2 153 ? 9.382 21.187 49.171 1.00 20.23 153 LYS H N 1
ATOM 2133 C CA . LYS B 2 153 ? 9.330 20.449 50.412 1.00 20.10 153 LYS H CA 1
ATOM 2134 C C . LYS B 2 153 ? 8.192 20.785 51.356 1.00 22.45 153 LYS H C 1
ATOM 2135 O O . LYS B 2 153 ? 7.817 21.949 51.495 1.00 21.99 153 LYS H O 1
ATOM 2141 N N . ASP B 2 154 ? 7.704 19.747 52.061 1.00 18.19 154 ASP H N 1
ATOM 2142 C CA . ASP B 2 154 ? 6.774 19.808 53.201 1.00 18.13 154 ASP H CA 1
ATOM 2143 C C . ASP B 2 154 ? 5.442 20.450 52.904 1.00 21.77 154 ASP H C 1
ATOM 2144 O O . ASP B 2 154 ? 5.097 21.480 53.477 1.00 22.65 154 ASP H O 1
ATOM 2149 N N . TYR B 2 155 ? 4.677 19.837 52.015 1.00 16.79 155 TYR H N 1
ATOM 2150 C CA . TYR B 2 155 ? 3.353 20.363 51.715 1.00 16.59 155 TYR H CA 1
ATOM 2151 C C . TYR B 2 155 ? 2.301 19.292 51.925 1.00 20.62 155 TYR H C 1
ATOM 2152 O O . TYR B 2 155 ? 2.608 18.099 51.881 1.00 20.40 155 TYR H O 1
ATOM 2161 N N . PHE B 2 156 ? 1.059 19.728 52.127 1.00 16.52 156 PHE H N 1
ATOM 2162 C CA . PHE B 2 156 ? -0.089 18.846 52.283 1.00 16.25 156 PHE H CA 1
ATOM 2163 C C . PHE B 2 156 ? -1.344 19.620 51.944 1.00 18.10 156 PHE H C 1
ATOM 2164 O O . PHE B 2 156 ? -1.472 20.762 52.357 1.00 17.53 156 PHE H O 1
ATOM 2172 N N . PRO B 2 157 ? -2.316 19.016 51.236 1.00 17.01 157 PRO H N 1
ATOM 2173 C CA . PRO B 2 157 ? -2.258 17.687 50.601 1.00 17.13 157 PRO H CA 1
ATOM 2174 C C . PRO B 2 157 ? -1.669 17.839 49.196 1.00 20.60 157 PRO H C 1
ATOM 2175 O O . PRO B 2 157 ? -1.219 18.924 48.815 1.00 18.55 157 PRO H O 1
ATOM 2179 N N . GLU B 2 158 ? -1.716 16.775 48.414 1.00 18.87 158 GLU H N 1
ATOM 2180 C CA . GLU B 2 158 ? -1.367 16.840 46.998 1.00 19.26 158 GLU H CA 1
ATOM 2181 C C . GLU B 2 158 ? -2.500 17.617 46.259 1.00 22.52 158 GLU H C 1
ATOM 2182 O O . GLU B 2 158 ? -3.631 17.717 46.764 1.00 20.98 158 GLU H O 1
ATOM 2188 N N . PRO B 2 159 ? -2.227 18.198 45.079 1.00 19.30 159 PRO H N 1
ATOM 2189 C CA . PRO B 2 159 ? -0.980 18.156 44.314 1.00 18.43 159 PRO H CA 1
ATOM 2190 C C . PRO B 2 159 ? -0.219 19.498 44.280 1.00 22.27 159 PRO H C 1
ATOM 2191 O O . PRO B 2 159 ? -0.773 20.559 44.590 1.00 20.22 159 PRO H O 1
ATOM 2195 N N . VAL B 2 160 ? 1.038 19.457 43.848 1.00 20.78 160 VAL H N 1
ATOM 2196 C CA . VAL B 2 160 ? 1.774 20.662 43.481 1.00 21.64 160 VAL H CA 1
ATOM 2197 C C . VAL B 2 160 ? 2.060 20.512 41.966 1.00 24.61 160 VAL H C 1
ATOM 2198 O O . VAL B 2 160 ? 2.162 19.384 41.466 1.00 23.85 160 VAL H O 1
ATOM 2202 N N . THR B 2 161 ? 2.126 21.628 41.245 1.00 20.14 161 THR H N 1
ATOM 2203 C CA . THR B 2 161 ? 2.537 21.635 39.843 1.00 20.65 161 THR H CA 1
ATOM 2204 C C . THR B 2 161 ? 3.731 22.563 39.765 1.00 23.27 161 THR H C 1
ATOM 2205 O O . THR B 2 161 ? 3.842 23.505 40.557 1.00 21.11 161 THR H O 1
ATOM 2209 N N . VAL B 2 162 ? 4.650 22.263 38.846 1.00 19.70 162 VAL H N 1
ATOM 2210 C CA . VAL B 2 162 ? 5.844 23.064 38.657 1.00 18.22 162 VAL H CA 1
ATOM 2211 C C . VAL B 2 162 ? 5.928 23.356 37.168 1.00 22.05 162 VAL H C 1
ATOM 2212 O O . VAL B 2 162 ? 5.735 22.452 36.362 1.00 21.18 162 VAL H O 1
ATOM 2216 N N . SER B 2 163 ? 6.195 24.615 36.809 1.00 18.78 163 SER H N 1
ATOM 2217 C CA . SER B 2 163 ? 6.476 25.003 35.432 1.00 18.49 163 SER H CA 1
ATOM 2218 C C . SER B 2 163 ? 7.819 25.737 35.498 1.00 21.43 163 SER H C 1
ATOM 2219 O O . SER B 2 163 ? 8.273 26.061 36.600 1.00 20.52 163 SER H O 1
ATOM 2222 N N . TRP B 2 164 ? 8.472 25.950 34.359 1.00 18.00 164 TRP H N 1
ATOM 2223 C CA . TRP B 2 164 ? 9.754 26.673 34.318 1.00 18.82 164 TRP H CA 1
ATOM 2224 C C . TRP B 2 164 ? 9.624 27.851 33.369 1.00 23.51 164 TRP H C 1
ATOM 2225 O O . TRP B 2 164 ? 9.058 27.708 32.274 1.00 23.09 164 TRP H O 1
ATOM 2236 N N . ASN B 2 165 ? 10.101 29.026 33.801 1.00 20.88 165 ASN H N 1
ATOM 2237 C CA . ASN B 2 165 ? 10.029 30.270 33.022 1.00 21.11 165 ASN H CA 1
ATOM 2238 C C . ASN B 2 165 ? 8.622 30.534 32.496 1.00 26.67 165 ASN H C 1
ATOM 2239 O O . ASN B 2 165 ? 8.427 30.782 31.296 1.00 25.61 165 ASN H O 1
ATOM 2244 N N . SER B 2 166 ? 7.630 30.422 33.405 1.00 25.53 166 SER H N 1
ATOM 2245 C CA . SER B 2 166 ? 6.202 30.663 33.139 1.00 25.85 166 SER H CA 1
ATOM 2246 C C . SER B 2 166 ? 5.654 29.811 31.980 1.00 31.21 166 SER H C 1
ATOM 2247 O O . SER B 2 166 ? 4.749 30.238 31.264 1.00 31.66 166 SER H O 1
ATOM 2250 N N . GLY B 2 167 ? 6.200 28.602 31.827 1.00 28.29 167 GLY H N 1
ATOM 2251 C CA . GLY B 2 167 ? 5.783 27.674 30.780 1.00 27.66 167 GLY H CA 1
ATOM 2252 C C . GLY B 2 167 ? 6.570 27.754 29.486 1.00 30.50 167 GLY H C 1
ATOM 2253 O O . GLY B 2 167 ? 6.354 26.927 28.594 1.00 29.83 167 GLY H O 1
ATOM 2254 N N . ALA B 2 168 ? 7.493 28.740 29.361 1.00 27.18 168 ALA H N 1
ATOM 2255 C CA . ALA B 2 168 ? 8.337 28.878 28.163 1.00 26.68 168 ALA H CA 1
ATOM 2256 C C . ALA B 2 168 ? 9.380 27.749 28.091 1.00 30.50 168 ALA H C 1
ATOM 2257 O O . ALA B 2 168 ? 9.833 27.413 26.998 1.00 30.91 168 ALA H O 1
ATOM 2259 N N . LEU B 2 169 ? 9.761 27.165 29.250 1.00 25.73 169 LEU H N 1
ATOM 2260 C CA . LEU B 2 169 ? 10.748 26.081 29.282 1.00 24.60 169 LEU H CA 1
ATOM 2261 C C . LEU B 2 169 ? 10.060 24.746 29.587 1.00 26.66 169 LEU H C 1
ATOM 2262 O O . LEU B 2 169 ? 9.630 24.512 30.710 1.00 26.06 169 LEU H O 1
ATOM 2267 N N . THR B 2 170 ? 9.938 23.882 28.576 1.00 23.57 170 THR H N 1
ATOM 2268 C CA . THR B 2 170 ? 9.260 22.587 28.721 1.00 23.33 170 THR H CA 1
ATOM 2269 C C . THR B 2 170 ? 10.172 21.392 28.408 1.00 27.56 170 THR H C 1
ATOM 2270 O O . THR B 2 170 ? 10.088 20.369 29.094 1.00 26.65 170 THR H O 1
ATOM 2274 N N . SER B 2 171 ? 11.012 21.503 27.353 1.00 24.78 171 SER H N 1
ATOM 2275 C CA . SER B 2 171 ? 11.924 20.424 26.952 1.00 25.07 171 SER H CA 1
ATOM 2276 C C . SER B 2 171 ? 13.045 20.248 27.968 1.00 27.11 171 SER H C 1
ATOM 2277 O O . SER B 2 171 ? 13.584 21.239 28.473 1.00 25.92 171 SER H O 1
ATOM 2280 N N . GLY B 2 172 ? 13.350 18.990 28.288 1.00 23.93 172 GLY H N 1
ATOM 2281 C CA . GLY B 2 172 ? 14.398 18.641 29.246 1.00 23.42 172 GLY H CA 1
ATOM 2282 C C . GLY B 2 172 ? 13.951 18.705 30.696 1.00 25.88 172 GLY H C 1
ATOM 2283 O O . GLY B 2 172 ? 14.761 18.496 31.598 1.00 26.14 172 GLY H O 1
ATOM 2284 N N . VAL B 2 173 ? 12.662 18.991 30.940 1.00 21.02 173 VAL H N 1
ATOM 2285 C CA . VAL B 2 173 ? 12.112 19.088 32.303 1.00 19.97 173 VAL H CA 1
ATOM 2286 C C . VAL B 2 173 ? 11.667 17.716 32.809 1.00 23.06 173 VAL H C 1
ATOM 2287 O O . VAL B 2 173 ? 10.979 16.998 32.085 1.00 23.25 173 VAL H O 1
ATOM 2291 N N . HIS B 2 174 ? 11.988 17.389 34.079 1.00 18.73 174 HIS H N 1
ATOM 2292 C CA . HIS B 2 174 ? 11.460 16.198 34.740 1.00 18.84 174 HIS H CA 1
ATOM 2293 C C . HIS B 2 174 ? 10.929 16.593 36.103 1.00 21.55 174 HIS H C 1
ATOM 2294 O O . HIS B 2 174 ? 11.703 17.008 36.954 1.00 20.78 174 HIS H O 1
ATOM 2301 N N . THR B 2 175 ? 9.609 16.504 36.299 1.00 18.65 175 THR H N 1
ATOM 2302 C CA . THR B 2 175 ? 8.979 16.792 37.579 1.00 18.00 175 THR H CA 1
ATOM 2303 C C . THR B 2 175 ? 8.639 15.438 38.164 1.00 22.36 175 THR H C 1
ATOM 2304 O O . THR B 2 175 ? 7.796 14.719 37.635 1.00 22.66 175 THR H O 1
ATOM 2308 N N . PHE B 2 176 ? 9.359 15.069 39.221 1.00 18.56 176 PHE H N 1
ATOM 2309 C CA . PHE B 2 176 ? 9.230 13.783 39.859 1.00 17.56 176 PHE H CA 1
ATOM 2310 C C . PHE B 2 176 ? 7.909 13.610 40.601 1.00 21.49 176 PHE H C 1
ATOM 2311 O O . PHE B 2 176 ? 7.369 14.588 41.125 1.00 19.95 176 PHE H O 1
ATOM 2319 N N . PRO B 2 177 ? 7.416 12.354 40.695 1.00 19.32 177 PRO H N 1
ATOM 2320 C CA . PRO B 2 177 ? 6.211 12.095 41.505 1.00 20.25 177 PRO H CA 1
ATOM 2321 C C . PRO B 2 177 ? 6.517 12.460 42.950 1.00 22.99 177 PRO H C 1
ATOM 2322 O O . PRO B 2 177 ? 7.657 12.288 43.393 1.00 22.05 177 PRO H O 1
ATOM 2326 N N . ALA B 2 178 ? 5.521 12.980 43.679 1.00 21.54 178 ALA H N 1
ATOM 2327 C CA . ALA B 2 178 ? 5.692 13.340 45.089 1.00 22.45 178 ALA H CA 1
ATOM 2328 C C . ALA B 2 178 ? 5.984 12.110 45.930 1.00 28.47 178 ALA H C 1
ATOM 2329 O O . ALA B 2 178 ? 5.532 11.001 45.605 1.00 28.20 178 ALA H O 1
ATOM 2331 N N . VAL B 2 179 ? 6.733 12.312 47.020 1.00 24.81 179 VAL H N 1
ATOM 2332 C CA . VAL B 2 179 ? 7.029 11.245 47.954 1.00 26.13 179 VAL H CA 1
ATOM 2333 C C . VAL B 2 179 ? 6.451 11.646 49.293 1.00 2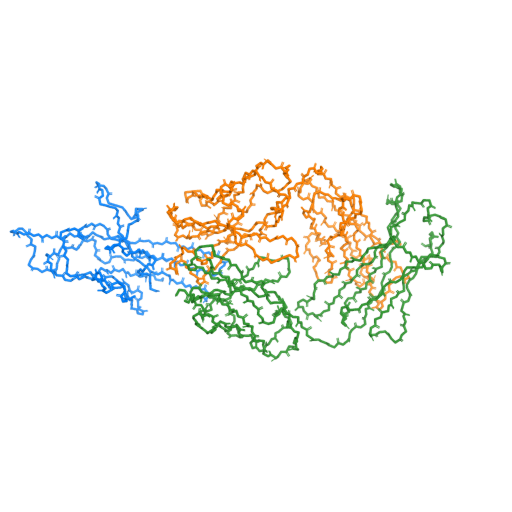8.95 179 VAL H C 1
ATOM 2334 O O . VAL B 2 179 ? 6.608 12.793 49.713 1.00 27.73 179 VAL H O 1
ATOM 2338 N N . LEU B 2 180 ? 5.749 10.713 49.945 1.00 26.14 180 LEU H N 1
ATOM 2339 C CA . LEU B 2 180 ? 5.183 10.963 51.263 1.00 25.64 180 LEU H CA 1
ATOM 2340 C C . LEU B 2 180 ? 6.295 10.722 52.284 1.00 28.77 180 LEU H C 1
ATOM 2341 O O . LEU B 2 180 ? 6.856 9.622 52.354 1.00 29.06 180 LEU H O 1
ATOM 2346 N N . GLN B 2 181 ? 6.677 11.782 53.005 1.00 25.34 181 GLN H N 1
ATOM 2347 C CA . GLN B 2 181 ? 7.738 11.699 54.016 1.00 26.02 181 GLN H CA 1
ATOM 2348 C C . GLN B 2 181 ? 7.160 11.138 55.309 1.00 31.59 181 GLN H C 1
ATOM 2349 O O . GLN B 2 181 ? 5.936 11.111 55.457 1.00 30.79 181 GLN H O 1
ATOM 2355 N N . SER B 2 182 ? 8.031 10.700 56.252 1.00 30.62 182 SER H N 1
ATOM 2356 C CA . SER B 2 182 ? 7.595 10.143 57.543 1.00 31.00 182 SER H CA 1
ATOM 2357 C C . SER B 2 182 ? 6.777 11.134 58.396 1.00 34.87 182 SER H C 1
ATOM 2358 O O . SER B 2 182 ? 5.926 10.694 59.163 1.00 35.40 182 SER H O 1
ATOM 2361 N N . SER B 2 183 ? 6.996 12.457 58.219 1.00 30.62 183 SER H N 1
ATOM 2362 C CA . SER B 2 183 ? 6.270 13.541 58.900 1.00 29.71 183 SER H CA 1
ATOM 2363 C C . SER B 2 183 ? 4.793 13.649 58.465 1.00 32.95 183 SER H C 1
ATOM 2364 O O . SER B 2 183 ? 4.032 14.416 59.068 1.00 33.90 183 SER H O 1
ATOM 2367 N N . GLY B 2 184 ? 4.423 12.954 57.388 1.00 27.82 184 GLY H N 1
ATOM 2368 C CA . GLY B 2 184 ? 3.071 13.000 56.841 1.00 26.92 184 GLY H CA 1
ATOM 2369 C C . GLY B 2 184 ? 2.901 14.102 55.808 1.00 28.51 184 GLY H C 1
ATOM 2370 O O . GLY B 2 184 ? 1.793 14.314 55.316 1.00 28.17 184 GLY H O 1
ATOM 2371 N N . LEU B 2 185 ? 4.009 14.812 55.471 1.00 23.34 185 LEU H N 1
ATOM 2372 C CA . LEU B 2 185 ? 4.029 15.872 54.457 1.00 21.97 185 LEU H CA 1
ATOM 2373 C C . LEU B 2 185 ? 4.718 15.370 53.194 1.00 22.37 185 LEU H C 1
ATOM 2374 O O . LEU B 2 185 ? 5.601 14.513 53.279 1.00 22.25 185 LEU H O 1
ATOM 2379 N N . TYR B 2 186 ? 4.309 15.884 52.021 1.00 18.59 186 TYR H N 1
ATOM 2380 C CA . TYR B 2 186 ? 4.907 15.489 50.744 1.00 17.30 186 TYR H CA 1
ATOM 2381 C C . TYR B 2 186 ? 6.116 16.333 50.369 1.00 21.23 186 TYR H C 1
ATOM 2382 O O . TYR B 2 186 ? 6.302 17.448 50.858 1.00 19.51 186 TYR H O 1
ATOM 2391 N N . SER B 2 187 ? 6.916 15.795 49.455 1.00 18.16 187 SER H N 1
ATOM 2392 C CA . SER B 2 187 ? 8.052 16.471 48.877 1.00 17.04 187 SER H CA 1
ATOM 2393 C C . SER B 2 187 ? 8.176 16.011 47.441 1.00 20.74 187 SER H C 1
ATOM 2394 O O . SER B 2 187 ? 7.916 14.845 47.137 1.00 19.96 187 SER H O 1
ATOM 2399 N N . LEU B 2 188 ? 8.613 16.904 46.573 1.00 17.88 188 LEU H N 1
ATOM 2400 C CA . LEU B 2 188 ? 8.975 16.570 45.195 1.00 18.27 188 LEU H CA 1
ATOM 2401 C C . LEU B 2 188 ? 10.098 17.498 44.692 1.00 22.84 188 LEU H C 1
ATOM 2402 O O . LEU B 2 188 ? 10.330 18.567 45.262 1.00 21.13 188 LEU H O 1
ATOM 2407 N N . SER B 2 189 ? 10.783 17.082 43.631 1.00 20.65 189 SER H N 1
ATOM 2408 C CA . SER B 2 189 ? 11.801 17.897 42.987 1.00 20.40 189 SER H CA 1
ATOM 2409 C C . SER B 2 189 ? 11.422 18.010 41.523 1.00 21.67 189 SER H C 1
ATOM 2410 O O . SER B 2 189 ? 10.838 17.091 40.969 1.00 20.25 189 SER H O 1
ATOM 2413 N N . SER B 2 190 ? 11.741 19.137 40.906 1.00 18.04 190 SER H N 1
ATOM 2414 C CA . SER B 2 190 ? 11.568 19.327 39.466 1.00 17.66 190 SER H CA 1
ATOM 2415 C C . SER B 2 190 ? 12.943 19.727 38.968 1.00 20.06 190 SER H C 1
ATOM 2416 O O . SER B 2 190 ? 13.572 20.576 39.584 1.00 17.77 190 SER H O 1
ATOM 2419 N N . VAL B 2 191 ? 13.419 19.089 37.895 1.00 16.87 191 VAL H N 1
ATOM 2420 C CA . VAL B 2 191 ? 14.761 19.351 37.347 1.00 16.67 191 VAL H CA 1
ATOM 2421 C C . VAL B 2 191 ? 14.679 19.672 35.867 1.00 19.60 191 VAL H C 1
ATOM 2422 O O . VAL B 2 191 ? 13.697 19.333 35.200 1.00 17.86 191 VAL H O 1
ATOM 2426 N N . VAL B 2 192 ? 15.711 20.343 35.370 1.00 18.66 192 VAL H N 1
ATOM 2427 C CA . VAL B 2 192 ? 15.872 20.673 33.964 1.00 19.32 192 VAL H CA 1
ATOM 2428 C C . VAL B 2 192 ? 17.360 20.652 33.638 1.00 23.84 192 VAL H C 1
ATOM 2429 O O . VAL B 2 192 ? 18.201 20.989 34.489 1.00 23.10 192 VAL H O 1
ATOM 2433 N N . THR B 2 193 ? 17.676 20.204 32.428 1.00 21.02 193 THR H N 1
ATOM 2434 C CA . THR B 2 193 ? 19.039 20.173 31.916 1.00 21.28 193 THR H CA 1
ATOM 2435 C C . THR B 2 193 ? 19.091 21.196 30.804 1.00 25.68 193 THR H C 1
ATOM 2436 O O . THR B 2 193 ? 18.240 21.206 29.907 1.00 24.85 193 THR H O 1
ATOM 2440 N N . VAL B 2 194 ? 20.033 22.120 30.923 1.00 22.53 194 VAL H N 1
ATOM 2441 C CA . VAL B 2 194 ? 20.202 23.221 29.984 1.00 21.18 194 VAL H CA 1
ATOM 2442 C C . VAL B 2 194 ? 21.670 23.263 29.553 1.00 27.10 194 VAL H C 1
ATOM 2443 O O . VAL B 2 194 ? 22.521 22.686 30.252 1.00 25.71 194 VAL H O 1
ATOM 2447 N N . PRO B 2 195 ? 22.025 23.974 28.462 1.00 25.12 195 PRO H N 1
ATOM 2448 C CA . PRO B 2 195 ? 23.453 24.105 28.142 1.00 25.08 195 PRO H CA 1
ATOM 2449 C C . PRO B 2 195 ? 24.160 24.927 29.229 1.00 27.87 195 PRO H C 1
ATOM 2450 O O . PRO B 2 195 ? 23.633 25.947 29.658 1.00 25.97 195 PRO H O 1
ATOM 2454 N N . SER B 2 196 ? 25.327 24.472 29.695 1.00 26.16 196 SER H N 1
ATOM 2455 C CA . SER B 2 196 ? 26.134 25.193 30.689 1.00 27.28 196 SER H CA 1
ATOM 2456 C C . SER B 2 196 ? 26.449 26.639 30.241 1.00 34.35 196 SER H C 1
ATOM 2457 O O . SER B 2 196 ? 26.474 27.536 31.081 1.00 34.69 196 SER H O 1
ATOM 2460 N N . SER B 2 197 ? 26.652 26.860 28.918 1.00 32.53 197 SER H N 1
ATOM 2461 C CA . SER B 2 197 ? 26.923 28.173 28.308 1.00 33.06 197 SER H CA 1
ATOM 2462 C C . SER B 2 197 ? 25.713 29.143 28.377 1.00 38.62 197 SER H C 1
ATOM 2463 O O . SER B 2 197 ? 25.877 30.345 28.162 1.00 39.33 197 SER H O 1
ATOM 2466 N N . SER B 2 198 ? 24.508 28.623 28.652 1.00 34.21 198 SER H N 1
ATOM 2467 C CA . SER B 2 198 ? 23.300 29.436 28.744 1.00 33.77 198 SER H CA 1
ATOM 2468 C C . SER B 2 198 ? 23.059 29.935 30.183 1.00 38.85 198 SER H C 1
ATOM 2469 O O . SER B 2 198 ? 22.058 30.611 30.429 1.00 38.79 198 SER H O 1
ATOM 2472 N N . LEU B 2 199 ? 23.978 29.614 31.126 1.00 35.74 199 LEU H N 1
ATOM 2473 C CA . LEU B 2 199 ? 23.855 30.047 32.524 1.00 34.91 199 LEU H CA 1
ATOM 2474 C C . LEU B 2 199 ? 24.039 31.555 32.676 1.00 37.68 199 LEU H C 1
ATOM 2475 O O . LEU B 2 199 ? 23.359 32.171 33.495 1.00 37.56 199 LEU H O 1
ATOM 2480 N N . GLY B 2 200 ? 24.903 32.134 31.844 1.00 32.66 200 GLY H N 1
ATOM 2481 C CA . GLY B 2 200 ? 25.175 33.567 31.839 1.00 31.88 200 GLY H CA 1
ATOM 2482 C C . GLY B 2 200 ? 24.317 34.367 30.877 1.00 33.29 200 GLY H C 1
ATOM 2483 O O . GLY B 2 200 ? 24.375 35.589 30.893 1.00 32.80 200 GLY H O 1
ATOM 2484 N N . THR B 2 201 ? 23.523 33.701 30.026 1.00 30.15 201 THR H N 1
ATOM 2485 C CA . THR B 2 201 ? 22.669 34.368 29.022 1.00 30.23 201 THR H CA 1
ATOM 2486 C C . THR B 2 201 ? 21.153 34.106 29.190 1.00 34.36 201 THR H C 1
ATOM 2487 O O . THR B 2 201 ? 20.361 34.626 28.400 1.00 34.33 201 THR H O 1
ATOM 2491 N N . GLN B 2 202 ? 20.755 33.291 30.190 1.00 31.05 202 GLN H N 1
ATOM 2492 C CA . GLN B 2 202 ? 19.356 32.964 30.488 1.00 30.80 202 GLN H CA 1
ATOM 2493 C C . GLN B 2 202 ? 19.109 32.894 31.997 1.00 33.21 202 GLN H C 1
ATOM 2494 O O . GLN B 2 202 ? 20.000 32.514 32.757 1.00 32.47 202 GLN H O 1
ATOM 2497 N N . THR B 2 203 ? 17.894 33.261 32.415 1.00 29.55 203 THR H N 1
ATOM 2498 C CA . THR B 2 203 ? 17.448 33.176 33.813 1.00 28.69 203 THR H CA 1
ATOM 2499 C C . THR B 2 203 ? 16.517 31.971 33.938 1.00 28.80 203 THR H C 1
ATOM 2500 O O . THR B 2 203 ? 15.686 31.748 33.058 1.00 28.82 203 THR H O 1
ATOM 2504 N N . TYR B 2 204 ? 16.650 31.204 35.026 1.00 22.38 204 TYR H N 1
ATOM 2505 C CA . TYR B 2 204 ? 15.807 30.031 35.248 1.00 21.08 204 TYR H CA 1
ATOM 2506 C C . TYR B 2 204 ? 14.985 30.186 36.514 1.00 23.89 204 TYR H C 1
ATOM 2507 O O . TYR B 2 204 ? 15.537 30.382 37.600 1.00 22.96 204 TYR H O 1
ATOM 2516 N N . ILE B 2 205 ? 13.658 30.178 36.361 1.00 20.75 205 ILE H N 1
ATOM 2517 C CA . ILE B 2 205 ? 12.746 30.357 37.487 1.00 20.24 205 ILE H CA 1
ATOM 2518 C C . ILE B 2 205 ? 11.755 29.203 37.512 1.00 23.80 205 ILE H C 1
ATOM 2519 O O . ILE B 2 205 ? 11.084 28.962 36.510 1.00 24.00 205 ILE H O 1
ATOM 2524 N N . CYS B 2 206 ? 11.637 28.509 38.649 1.00 21.49 206 CYS H N 1
ATOM 2525 C CA . CYS B 2 206 ? 10.609 27.482 38.752 1.00 22.99 206 CYS H CA 1
ATOM 2526 C C . CYS B 2 206 ? 9.372 28.139 39.341 1.00 24.77 206 CYS H C 1
ATOM 2527 O O . CYS B 2 206 ? 9.477 28.953 40.261 1.00 24.20 206 CYS H O 1
ATOM 2530 N N . ASN B 2 207 ? 8.215 27.802 38.796 1.00 19.43 207 ASN H N 1
ATOM 2531 C CA . ASN B 2 207 ? 6.935 28.349 39.253 1.00 18.73 207 ASN H CA 1
ATOM 2532 C C . ASN B 2 207 ? 6.196 27.198 39.897 1.00 22.02 207 ASN H C 1
ATOM 2533 O O . ASN B 2 207 ? 5.774 26.268 39.221 1.00 21.22 207 ASN H O 1
ATOM 2538 N N . VAL B 2 208 ? 6.124 27.224 41.226 1.00 19.30 208 VAL H N 1
ATOM 2539 C CA . VAL B 2 208 ? 5.508 26.173 42.022 1.00 17.88 208 VAL H CA 1
ATOM 2540 C C . VAL B 2 208 ? 4.097 26.589 42.477 1.00 21.60 208 VAL H C 1
ATOM 2541 O O . VAL B 2 208 ? 3.931 27.612 43.137 1.00 21.57 208 VAL H O 1
ATOM 2545 N N . ASN B 2 209 ? 3.106 25.790 42.127 1.00 18.13 209 ASN H N 1
ATOM 2546 C CA . ASN B 2 209 ? 1.725 26.049 42.526 1.00 17.66 209 ASN H CA 1
ATOM 2547 C C . ASN B 2 209 ? 1.244 24.974 43.463 1.00 22.86 209 ASN H C 1
ATOM 2548 O O . ASN B 2 209 ? 1.441 23.785 43.214 1.00 22.91 209 ASN H O 1
ATOM 2553 N N . HIS B 2 210 ? 0.600 25.391 44.541 1.00 18.85 210 HIS H N 1
ATOM 2554 C CA . HIS B 2 210 ? -0.042 24.485 45.474 1.00 16.96 210 HIS H CA 1
ATOM 2555 C C . HIS B 2 210 ? -1.416 25.096 45.744 1.00 19.77 210 HIS H C 1
ATOM 2556 O O . HIS B 2 210 ? -1.580 25.898 46.671 1.00 18.15 210 HIS H O 1
ATOM 2563 N N . LYS B 2 211 ? -2.379 24.778 44.861 1.00 18.01 211 LYS H N 1
ATOM 2564 C CA . LYS B 2 211 ? -3.765 25.278 44.947 1.00 18.53 211 LYS H CA 1
ATOM 2565 C C . LYS B 2 211 ? -4.420 25.020 46.320 1.00 23.28 211 LYS H C 1
ATOM 2566 O O . LYS B 2 211 ? -5.019 25.969 46.819 1.00 23.30 211 LYS H O 1
ATOM 2572 N N . PRO B 2 212 ? -4.287 23.830 46.988 1.00 21.18 212 PRO H N 1
ATOM 2573 C CA . PRO B 2 212 ? -4.918 23.664 48.313 1.00 21.29 212 PRO H CA 1
ATOM 2574 C C . PRO B 2 212 ? -4.570 24.727 49.356 1.00 23.45 212 PRO H C 1
ATOM 2575 O O . PRO B 2 212 ? -5.418 25.011 50.190 1.00 24.02 212 PRO H O 1
ATOM 2579 N N . SER B 2 213 ? -3.367 25.340 49.302 1.00 18.33 213 SER H N 1
ATOM 2580 C CA . SER B 2 213 ? -3.004 26.378 50.276 1.00 17.77 213 SER H CA 1
ATOM 2581 C C . SER B 2 213 ? -3.008 27.768 49.632 1.00 22.48 213 SER H C 1
ATOM 2582 O O . SER B 2 213 ? -2.471 28.709 50.223 1.00 21.32 213 SER H O 1
ATOM 2585 N N . ASN B 2 214 ? -3.562 27.887 48.388 1.00 19.82 214 ASN H N 1
ATOM 2586 C CA . ASN B 2 214 ? -3.553 29.138 47.621 1.00 19.67 214 ASN H CA 1
ATOM 2587 C C . ASN B 2 214 ? -2.119 29.667 47.482 1.00 22.42 214 ASN H C 1
ATOM 2588 O O . ASN B 2 214 ? -1.880 30.868 47.627 1.00 22.76 214 ASN H O 1
ATOM 2593 N N . THR B 2 215 ? -1.160 28.753 47.254 1.00 18.26 215 THR H N 1
ATOM 2594 C CA . THR B 2 215 ? 0.253 29.112 47.143 1.00 18.79 215 THR H CA 1
ATOM 2595 C C . THR B 2 215 ? 0.800 29.060 45.727 1.00 22.59 215 THR H C 1
ATOM 2596 O O . THR B 2 215 ? 0.542 28.125 44.968 1.00 21.36 215 THR H O 1
ATOM 2600 N N . LYS B 2 216 ? 1.596 30.073 45.405 1.00 20.87 216 LYS H N 1
ATOM 2601 C CA . LYS B 2 216 ? 2.406 30.139 44.204 1.00 20.53 216 LYS H CA 1
ATOM 2602 C C . LYS B 2 216 ? 3.754 30.739 44.589 1.00 23.41 216 LYS H C 1
ATOM 2603 O O . LYS B 2 216 ? 3.808 31.857 45.089 1.00 20.96 216 LYS H O 1
ATOM 2609 N N . VAL B 2 217 ? 4.834 29.978 44.376 1.00 21.22 217 VAL H N 1
ATOM 2610 C CA . VAL B 2 217 ? 6.208 30.420 44.666 1.00 21.26 217 VAL H CA 1
ATOM 2611 C C . VAL B 2 217 ? 6.986 30.448 43.353 1.00 25.65 217 VAL H C 1
ATOM 2612 O O . VAL B 2 217 ? 7.009 29.440 42.649 1.00 25.18 217 VAL H O 1
ATOM 2616 N N . ASP B 2 218 ? 7.624 31.594 43.030 1.00 23.87 218 ASP H N 1
ATOM 2617 C CA . ASP B 2 218 ? 8.481 31.722 41.851 1.00 24.23 218 ASP H CA 1
ATOM 2618 C C . ASP B 2 218 ? 9.915 31.775 42.384 1.00 29.18 218 ASP H C 1
ATOM 2619 O O . ASP B 2 218 ? 10.270 32.712 43.095 1.00 30.72 218 ASP H O 1
ATOM 2624 N N . LYS B 2 219 ? 10.693 30.729 42.150 1.00 24.72 219 LYS H N 1
ATOM 2625 C CA . LYS B 2 219 ? 12.044 30.667 42.692 1.00 24.07 219 LYS H CA 1
ATOM 2626 C C . LYS B 2 219 ? 13.102 30.702 41.608 1.00 26.99 219 LYS H C 1
ATOM 2627 O O . LYS B 2 219 ? 13.164 29.799 40.771 1.00 25.40 219 LYS H O 1
ATOM 2631 N N . ARG B 2 220 ? 13.953 31.738 41.652 1.00 25.32 220 ARG H N 1
ATOM 2632 C CA . ARG B 2 220 ? 15.064 31.896 40.722 1.00 25.25 220 ARG H CA 1
ATOM 2633 C C . ARG B 2 220 ? 16.150 30.913 41.125 1.00 27.30 220 ARG H C 1
ATOM 2634 O O . ARG B 2 220 ? 16.485 30.808 42.309 1.00 26.77 220 ARG H O 1
ATOM 2642 N N . VAL B 2 221 ? 16.664 30.162 40.149 1.00 23.09 221 VAL H N 1
ATOM 2643 C CA . VAL B 2 221 ? 17.708 29.154 40.372 1.00 22.37 221 VAL H CA 1
ATOM 2644 C C . VAL B 2 221 ? 18.967 29.628 39.671 1.00 30.80 221 VAL H C 1
ATOM 2645 O O . VAL B 2 221 ? 19.082 29.553 38.441 1.00 30.95 221 VAL H O 1
ATOM 2649 N N . GLU B 2 222 ? 19.888 30.158 40.470 1.00 29.88 222 GLU H N 1
ATOM 2650 C CA . GLU B 2 222 ? 21.147 30.740 40.010 1.00 31.21 222 GLU H CA 1
ATOM 2651 C C . GLU B 2 222 ? 22.329 29.805 40.249 1.00 35.42 222 GLU H C 1
ATOM 2652 O O . GLU B 2 222 ? 22.327 29.106 41.268 1.00 32.58 222 GLU H O 1
ATOM 2658 N N . PRO B 2 223 ? 23.377 29.818 39.376 1.00 35.40 223 PRO H N 1
ATOM 2659 C CA . PRO B 2 223 ? 24.570 28.991 39.654 1.00 36.36 223 PRO H CA 1
ATOM 2660 C C . PRO B 2 223 ? 25.188 29.354 41.002 1.00 42.75 223 PRO H C 1
ATOM 2661 O O . PRO B 2 223 ? 25.179 30.529 41.383 1.00 41.92 223 PRO H O 1
ATOM 2665 N N . LYS B 2 224 ? 25.635 28.327 41.758 1.00 41.70 224 LYS H N 1
ATOM 2666 C CA . LYS B 2 224 ? 26.252 28.456 43.087 1.00 78.73 224 LYS H CA 1
ATOM 2667 C C . LYS B 2 224 ? 27.060 27.207 43.427 1.00 112.30 224 LYS H C 1
ATOM 2668 O O . LYS B 2 224 ? 26.768 26.125 42.920 1.00 76.43 224 LYS H O 1
ATOM 2670 N N . GLU C 3 1 ? -23.410 -8.373 38.615 1.00 23.26 1 GLU L N 1
ATOM 2671 C CA . GLU C 3 1 ? -22.619 -7.306 38.004 1.00 22.85 1 GLU L CA 1
ATOM 2672 C C . GLU C 3 1 ? -21.581 -7.854 37.041 1.00 26.84 1 GLU L C 1
ATOM 2673 O O . GLU C 3 1 ? -20.962 -8.884 37.319 1.00 26.83 1 GLU L O 1
ATOM 2679 N N . ILE C 3 2 ? -21.329 -7.118 35.950 1.00 21.64 2 ILE L N 1
ATOM 2680 C CA . ILE C 3 2 ? -20.344 -7.531 34.956 1.00 20.11 2 ILE L CA 1
ATOM 2681 C C . ILE C 3 2 ? -18.951 -7.164 35.460 1.00 22.71 2 ILE L C 1
ATOM 2682 O O . ILE C 3 2 ? -18.665 -5.982 35.700 1.00 22.75 2 ILE L O 1
ATOM 2687 N N . VAL C 3 3 ? -18.088 -8.167 35.615 1.00 16.89 3 VAL L N 1
ATOM 2688 C CA . VAL C 3 3 ? -16.720 -7.907 36.048 1.00 15.35 3 VAL L CA 1
ATOM 2689 C C . VAL C 3 3 ? -15.772 -8.120 34.881 1.00 19.41 3 VAL L C 1
ATOM 2690 O O . VAL C 3 3 ? -15.813 -9.172 34.254 1.00 18.60 3 VAL L O 1
ATOM 2694 N N . LEU C 3 4 ? -14.919 -7.123 34.606 1.00 17.42 4 LEU L N 1
ATOM 2695 C CA . LEU C 3 4 ? -13.945 -7.196 33.519 1.00 18.73 4 LEU L CA 1
ATOM 2696 C C . LEU C 3 4 ? -12.543 -7.509 34.002 1.00 22.05 4 LEU L C 1
ATOM 2697 O O . LEU C 3 4 ? -12.113 -7.018 35.044 1.00 20.36 4 LEU L O 1
ATOM 2702 N N . THR C 3 5 ? -11.823 -8.309 33.217 1.00 19.04 5 THR L N 1
ATOM 2703 C CA . THR C 3 5 ? -10.422 -8.651 33.472 1.00 19.02 5 THR L CA 1
ATOM 2704 C C . THR C 3 5 ? -9.657 -8.261 32.226 1.00 21.56 5 THR L C 1
ATOM 2705 O O . THR C 3 5 ? -10.230 -8.254 31.129 1.00 20.75 5 THR L O 1
ATOM 2709 N N . GLN C 3 6 ? -8.371 -7.972 32.375 1.00 19.02 6 GLN L N 1
ATOM 2710 C CA . GLN C 3 6 ? -7.563 -7.613 31.211 1.00 18.44 6 GLN L CA 1
ATOM 2711 C C . GLN C 3 6 ? -6.267 -8.376 31.271 1.00 22.81 6 GLN L C 1
ATOM 2712 O O . GLN C 3 6 ? -5.729 -8.588 32.360 1.00 22.23 6 GLN L O 1
ATOM 2718 N N . SER C 3 7 ? -5.764 -8.787 30.109 1.00 19.70 7 SER L N 1
ATOM 2719 C CA . SER C 3 7 ? -4.488 -9.487 30.018 1.00 19.79 7 SER L CA 1
ATOM 2720 C C . SER C 3 7 ? -3.702 -9.037 28.772 1.00 24.00 7 SER L C 1
ATOM 2721 O O . SER C 3 7 ? -4.317 -8.771 27.733 1.00 22.95 7 SER L O 1
ATOM 2724 N N . PRO C 3 8 ? -2.350 -8.966 28.854 1.00 22.46 8 PRO L N 1
ATOM 2725 C CA . PRO C 3 8 ? -1.511 -9.170 30.065 1.00 22.24 8 PRO L CA 1
ATOM 2726 C C . PRO C 3 8 ? -1.605 -7.942 30.979 1.00 25.57 8 PRO L C 1
ATOM 2727 O O . PRO C 3 8 ? -2.125 -6.925 30.554 1.00 24.83 8 PRO L O 1
ATOM 2731 N N . GLY C 3 9 ? -1.115 -8.032 32.210 1.00 23.03 9 GLY L N 1
ATOM 2732 C CA . GLY C 3 9 ? -1.100 -6.881 33.109 1.00 22.58 9 GLY L CA 1
ATOM 2733 C C . GLY C 3 9 ? -0.145 -5.810 32.588 1.00 24.38 9 GLY L C 1
ATOM 2734 O O . GLY C 3 9 ? -0.439 -4.614 32.638 1.00 21.63 9 GLY L O 1
ATOM 2735 N N . THR C 3 10 ? 0.995 -6.254 32.047 1.00 21.65 10 THR L N 1
ATOM 2736 C CA . THR C 3 10 ? 2.019 -5.406 31.451 1.00 20.93 10 THR L CA 1
ATOM 2737 C C . THR C 3 10 ? 2.462 -6.042 30.139 1.00 24.88 10 THR L C 1
ATOM 2738 O O . THR C 3 10 ? 2.613 -7.264 30.059 1.00 25.70 10 THR L O 1
ATOM 2742 N N . LEU C 3 11 ? 2.702 -5.207 29.133 1.00 22.29 11 LEU L N 1
ATOM 2743 C CA . LEU C 3 11 ? 3.210 -5.597 27.814 1.00 22.17 11 LEU L CA 1
ATOM 2744 C C . LEU C 3 11 ? 4.401 -4.696 27.506 1.00 26.00 11 LEU L C 1
ATOM 2745 O O . LEU C 3 11 ? 4.283 -3.477 27.570 1.00 25.22 11 LEU L O 1
ATOM 2750 N N . SER C 3 12 ? 5.564 -5.294 27.240 1.00 22.10 12 SER L N 1
ATOM 2751 C CA . SER C 3 12 ? 6.774 -4.547 26.947 1.00 22.39 12 SER L CA 1
ATOM 2752 C C . SER C 3 12 ? 7.172 -4.914 25.515 1.00 26.80 12 SER L C 1
ATOM 2753 O O . SER C 3 12 ? 7.405 -6.092 25.234 1.00 27.79 12 SER L O 1
ATOM 2756 N N . LEU C 3 13 ? 7.121 -3.945 24.585 1.00 22.59 13 LEU L N 1
ATOM 2757 C CA . LEU C 3 13 ? 7.415 -4.205 23.160 1.00 22.47 13 LEU L CA 1
ATOM 2758 C C . LEU C 3 13 ? 8.267 -3.135 22.508 1.00 25.96 13 LEU L C 1
ATOM 2759 O O . LEU C 3 13 ? 8.208 -1.963 22.889 1.00 25.14 13 LEU L O 1
ATOM 2764 N N . SER C 3 14 ? 8.991 -3.525 21.459 1.00 25.11 14 SER L N 1
ATOM 2765 C CA . SER C 3 14 ? 9.809 -2.608 20.684 1.00 25.73 14 SER L CA 1
ATOM 2766 C C . SER C 3 14 ? 8.888 -1.848 19.736 1.00 31.73 14 SER L C 1
ATOM 2767 O O . SER C 3 14 ? 7.919 -2.443 19.244 1.00 30.71 14 SER L O 1
ATOM 2770 N N . PRO C 3 15 ? 9.191 -0.561 19.417 1.00 29.65 15 PRO L N 1
ATOM 2771 C CA . PRO C 3 15 ? 8.370 0.156 18.420 1.00 29.31 15 PRO L CA 1
ATOM 2772 C C . PRO C 3 15 ? 8.321 -0.597 17.079 1.00 32.26 15 PRO L C 1
ATOM 2773 O O . PRO C 3 15 ? 9.286 -1.270 16.703 1.00 32.57 15 PRO L O 1
ATOM 2777 N N . GLY C 3 16 ? 7.183 -0.516 16.398 1.00 27.85 16 GLY L N 1
ATOM 2778 C CA . GLY C 3 16 ? 6.948 -1.203 15.134 1.00 27.84 16 GLY L CA 1
ATOM 2779 C C . GLY C 3 16 ? 6.240 -2.531 15.321 1.00 31.02 16 GLY L C 1
ATOM 2780 O O . GLY C 3 16 ? 5.604 -3.020 14.391 1.00 30.54 16 GLY L O 1
ATOM 2781 N N . GLU C 3 17 ? 6.324 -3.119 16.531 1.00 28.60 17 GLU L N 1
ATOM 2782 C CA . GLU C 3 17 ? 5.647 -4.384 16.876 1.00 29.19 17 GLU L CA 1
ATOM 2783 C C . GLU C 3 17 ? 4.123 -4.191 17.013 1.00 32.09 17 GLU L C 1
ATOM 2784 O O . GLU C 3 17 ? 3.622 -3.061 17.041 1.00 30.98 17 GLU L O 1
ATOM 2790 N N . ARG C 3 18 ? 3.396 -5.315 17.102 1.00 28.27 18 ARG L N 1
ATOM 2791 C CA . ARG C 3 18 ? 1.950 -5.344 17.263 1.00 27.51 18 ARG L CA 1
ATOM 2792 C C . ARG C 3 18 ? 1.623 -5.689 18.721 1.00 30.87 18 ARG L C 1
ATOM 2793 O O . ARG C 3 18 ? 2.123 -6.684 19.245 1.00 30.65 18 ARG L O 1
ATOM 2801 N N . ALA C 3 19 ? 0.795 -4.861 19.372 1.00 27.18 19 ALA L N 1
ATOM 2802 C CA . ALA C 3 19 ? 0.346 -5.109 20.741 1.00 26.44 19 ALA L CA 1
ATOM 2803 C C . ALA C 3 19 ? -1.066 -5.703 20.682 1.00 28.84 19 ALA L C 1
ATOM 2804 O O . ALA C 3 19 ? -1.926 -5.132 20.013 1.00 28.20 19 ALA L O 1
ATOM 2806 N N . THR C 3 20 ? -1.286 -6.875 21.319 1.00 24.48 20 THR L N 1
ATOM 2807 C CA . THR C 3 20 ? -2.602 -7.538 21.378 1.00 24.20 20 THR L CA 1
ATOM 2808 C C . THR C 3 20 ? -3.038 -7.496 22.832 1.00 27.34 20 THR L C 1
ATOM 2809 O O . THR C 3 20 ? -2.412 -8.122 23.695 1.00 27.47 20 THR L O 1
ATOM 2813 N N . LEU C 3 21 ? -4.083 -6.713 23.106 1.00 22.75 21 LEU L N 1
ATOM 2814 C CA . LEU C 3 21 ? -4.619 -6.516 24.452 1.00 22.08 21 LEU L CA 1
ATOM 2815 C C . LEU C 3 21 ? -5.940 -7.237 24.559 1.00 25.44 21 LEU L C 1
ATOM 2816 O O . LEU C 3 21 ? -6.745 -7.151 23.635 1.00 25.87 21 LEU L O 1
ATOM 2821 N N . SER C 3 22 ? -6.180 -7.933 25.672 1.00 20.70 22 SER L N 1
ATOM 2822 C CA . SER C 3 22 ? -7.414 -8.687 25.848 1.00 20.27 22 SER L CA 1
ATOM 2823 C C . SER C 3 22 ? -8.257 -8.149 26.979 1.00 22.73 22 SER L C 1
ATOM 2824 O O . SER C 3 22 ? -7.732 -7.721 28.007 1.00 20.33 22 SER L O 1
ATOM 2827 N N . CYS C 3 23 ? -9.570 -8.200 26.783 1.00 20.17 23 CYS L N 1
ATOM 2828 C CA . CYS C 3 23 ? -10.561 -7.806 27.770 1.00 20.24 23 CYS L CA 1
ATOM 2829 C C . CYS C 3 23 ? -11.572 -8.940 27.814 1.00 24.39 23 CYS L C 1
ATOM 2830 O O . CYS C 3 23 ? -12.109 -9.326 26.773 1.00 24.22 23 CYS L O 1
ATOM 2833 N N . ARG C 3 24 ? -11.782 -9.513 29.001 1.00 22.61 24 ARG L N 1
ATOM 2834 C CA . ARG C 3 24 ? -12.755 -10.586 29.196 1.00 24.17 24 ARG L CA 1
ATOM 2835 C C . ARG C 3 24 ? -13.840 -10.124 30.147 1.00 27.34 24 ARG L C 1
ATOM 2836 O O . ARG C 3 24 ? -13.534 -9.425 31.107 1.00 26.45 24 ARG L O 1
ATOM 2844 N N . ALA C 3 25 ? -15.099 -10.484 29.866 1.00 24.04 25 ALA L N 1
ATOM 2845 C CA . ALA C 3 25 ? -16.246 -10.115 30.695 1.00 23.44 25 ALA L CA 1
ATOM 2846 C C . ALA C 3 25 ? -16.793 -11.366 31.348 1.00 27.28 25 ALA L C 1
ATOM 2847 O O . ALA C 3 25 ? -16.799 -12.419 30.715 1.00 26.84 25 ALA L O 1
ATOM 2849 N N . SER C 3 26 ? -17.239 -11.259 32.617 1.00 23.82 26 SER L N 1
ATOM 2850 C CA . SER C 3 26 ? -17.793 -12.366 33.400 1.00 23.48 26 SER L CA 1
ATOM 2851 C C . SER C 3 26 ? -19.115 -12.913 32.801 1.00 29.53 26 SER L C 1
ATOM 2852 O O . SER C 3 26 ? -19.525 -14.032 33.097 1.00 29.14 26 SER L O 1
ATOM 2855 N N . GLN C 3 27 ? -19.760 -12.120 31.934 1.00 28.04 27 GLN L N 1
ATOM 2856 C CA . GLN C 3 27 ? -20.963 -12.505 31.194 1.00 28.15 27 GLN L CA 1
ATOM 2857 C C . GLN C 3 27 ? -20.981 -11.713 29.892 1.00 32.25 27 GLN L C 1
ATOM 2858 O O . GLN C 3 27 ? -20.218 -10.745 29.755 1.00 28.81 27 GLN L O 1
ATOM 2864 N N . SER C 3 28 ? -21.834 -12.132 28.937 1.00 30.49 28 SER L N 1
ATOM 2865 C CA . SER C 3 28 ? -21.976 -11.486 27.634 1.00 30.53 28 SER L CA 1
ATOM 2866 C C . SER C 3 28 ? -22.254 -9.980 27.789 1.00 33.48 28 SER L C 1
ATOM 2867 O O . SER C 3 28 ? -23.067 -9.590 28.630 1.00 32.23 28 SER L O 1
ATOM 2870 N N . VAL C 3 29 ? -21.510 -9.141 27.049 1.00 30.13 29 VAL L N 1
ATOM 2871 C CA . VAL C 3 29 ? -21.713 -7.687 27.077 1.00 30.28 29 VAL L CA 1
ATOM 2872 C C . VAL C 3 29 ? -22.760 -7.334 25.998 1.00 38.44 29 VAL L C 1
ATOM 2873 O O . VAL C 3 29 ? -22.544 -7.632 24.821 1.00 39.87 29 VAL L O 1
ATOM 2877 N N . SER C 3 30 ? -23.888 -6.720 26.432 1.00 35.98 30 SER L N 1
ATOM 2878 C CA . SER C 3 30 ? -25.060 -6.275 25.648 1.00 74.34 30 SER L CA 1
ATOM 2879 C C . SER C 3 30 ? -25.068 -6.578 24.135 1.00 95.15 30 SER L C 1
ATOM 2880 O O . SER C 3 30 ? -24.929 -5.683 23.299 1.00 52.38 30 SER L O 1
ATOM 2883 N N . SER C 3 32 ? -22.231 -5.554 22.783 1.00 40.25 32 SER L N 1
ATOM 2884 C CA . SER C 3 32 ? -21.077 -4.844 22.248 1.00 39.53 32 SER L CA 1
ATOM 2885 C C . SER C 3 32 ? -20.899 -3.396 22.776 1.00 40.69 32 SER L C 1
ATOM 2886 O O . SER C 3 32 ? -20.102 -2.663 22.193 1.00 40.89 32 SER L O 1
ATOM 2889 N N . TYR C 3 33 ? -21.570 -2.997 23.899 1.00 33.49 33 TYR L N 1
ATOM 2890 C CA . TYR C 3 33 ? -21.341 -1.675 24.523 1.00 31.41 33 TYR L CA 1
ATOM 2891 C C . TYR C 3 33 ? -20.021 -1.759 25.333 1.00 27.53 33 TYR L C 1
ATOM 2892 O O . TYR C 3 33 ? -20.009 -1.698 26.563 1.00 23.94 33 TYR L O 1
ATOM 2901 N N . LEU C 3 34 ? -18.919 -1.931 24.601 1.00 22.56 34 LEU L N 1
ATOM 2902 C CA . LEU C 3 34 ? -17.565 -2.122 25.115 1.00 21.08 34 LEU L CA 1
ATOM 2903 C C . LEU C 3 34 ? -16.665 -1.025 24.555 1.00 22.59 34 LEU L C 1
ATOM 2904 O O . LEU C 3 34 ? -16.555 -0.842 23.333 1.00 21.40 34 LEU L O 1
ATOM 2909 N N . ALA C 3 35 ? -16.053 -0.283 25.467 1.00 18.26 35 ALA L N 1
ATOM 2910 C CA . ALA C 3 35 ? -15.170 0.826 25.130 1.00 18.10 35 ALA L CA 1
ATOM 2911 C C . ALA C 3 35 ? -13.738 0.530 25.538 1.00 20.28 35 ALA L C 1
ATOM 2912 O O . ALA C 3 35 ? -13.512 -0.198 26.497 1.00 19.48 35 ALA L O 1
ATOM 2914 N N . TRP C 3 36 ? -12.779 1.121 24.819 1.00 17.19 36 TRP L N 1
ATOM 2915 C CA . TRP C 3 36 ? -11.353 1.080 25.180 1.00 16.47 36 TRP L CA 1
ATOM 2916 C C . TRP C 3 36 ? -10.898 2.510 25.370 1.00 19.31 36 TRP L C 1
ATOM 2917 O O . TRP C 3 36 ? -11.209 3.371 24.540 1.00 18.96 36 TRP L O 1
ATOM 2928 N N . TYR C 3 37 ? -10.152 2.763 26.459 1.00 16.07 37 TYR L N 1
ATOM 2929 C CA . TYR C 3 37 ? -9.579 4.068 26.776 1.00 15.10 37 TYR L CA 1
ATOM 2930 C C . TYR C 3 37 ? -8.061 3.962 26.871 1.00 18.21 37 TYR L C 1
ATOM 2931 O O . TYR C 3 37 ? -7.547 2.930 27.306 1.00 17.29 37 TYR L O 1
ATOM 2940 N N . GLN C 3 38 ? -7.357 5.040 26.492 1.00 14.28 38 GLN L N 1
ATOM 2941 C CA . GLN C 3 38 ? -5.897 5.152 26.615 1.00 13.75 38 GLN L CA 1
ATOM 2942 C C . GLN C 3 38 ? -5.627 6.276 27.608 1.00 17.95 38 GLN L C 1
ATOM 2943 O O . GLN C 3 38 ? -6.191 7.365 27.464 1.00 18.14 38 GLN L O 1
ATOM 2949 N N . GLN C 3 39 ? -4.758 6.034 28.592 1.00 13.56 39 GLN L N 1
ATOM 2950 C CA . GLN C 3 39 ? -4.378 7.081 29.520 1.00 12.62 39 GLN L CA 1
ATOM 2951 C C . GLN C 3 39 ? -2.845 7.165 29.649 1.00 17.88 39 GLN L C 1
ATOM 2952 O O . GLN C 3 39 ? -2.180 6.204 30.056 1.00 14.91 39 GLN L O 1
ATOM 2958 N N . LYS C 3 40 ? -2.321 8.338 29.313 1.00 16.43 40 LYS L N 1
ATOM 2959 C CA . LYS C 3 40 ? -0.905 8.699 29.387 1.00 17.11 40 LYS L CA 1
ATOM 2960 C C . LYS C 3 40 ? -0.692 9.455 30.699 1.00 21.40 40 LYS L C 1
ATOM 2961 O O . LYS C 3 40 ? -1.648 10.018 31.232 1.00 19.80 40 LYS L O 1
ATOM 2967 N N . PRO C 3 41 ? 0.543 9.459 31.258 1.00 20.61 41 PRO L N 1
ATOM 2968 C CA . PRO C 3 41 ? 0.767 10.137 32.556 1.00 20.12 41 PRO L CA 1
ATOM 2969 C C . PRO C 3 41 ? 0.410 11.622 32.574 1.00 22.83 41 PRO L C 1
ATOM 2970 O O . PRO C 3 41 ? 0.604 12.319 31.589 1.00 21.97 41 PRO L O 1
ATOM 2974 N N . GLY C 3 42 ? -0.172 12.066 33.679 1.00 20.73 42 GLY L N 1
ATOM 2975 C CA . GLY C 3 42 ? -0.590 13.450 33.890 1.00 21.39 42 GLY L CA 1
ATOM 2976 C C . GLY C 3 42 ? -1.739 13.942 33.035 1.00 25.64 42 GLY L C 1
ATOM 2977 O O . GLY C 3 42 ? -1.947 15.153 32.929 1.00 26.87 42 GLY L O 1
ATOM 2978 N N . GLN C 3 43 ? -2.474 13.020 32.387 1.00 20.35 43 GLN L N 1
ATOM 2979 C CA . GLN C 3 43 ? -3.576 13.390 31.491 1.00 18.98 43 GLN L CA 1
ATOM 2980 C C . GLN C 3 43 ? -4.816 12.581 31.773 1.00 21.87 43 GLN L C 1
ATOM 2981 O O . GLN C 3 43 ? -4.727 11.442 32.226 1.00 21.28 43 GLN L O 1
ATOM 2987 N N . ALA C 3 44 ? -5.970 13.129 31.381 1.00 18.79 44 ALA L N 1
ATOM 2988 C CA . ALA C 3 44 ? -7.249 12.444 31.463 1.00 18.06 44 ALA L CA 1
ATOM 2989 C C . ALA C 3 44 ? -7.222 11.289 30.448 1.00 21.97 44 ALA L C 1
ATOM 2990 O O . ALA C 3 44 ? -6.496 11.365 29.437 1.00 21.46 44 ALA L O 1
ATOM 2992 N N . PRO C 3 45 ? -7.999 10.214 30.657 1.00 19.38 45 PRO L N 1
ATOM 2993 C CA . PRO C 3 45 ? -8.057 9.170 29.620 1.00 18.59 45 PRO L CA 1
ATOM 2994 C C . PRO C 3 45 ? -8.708 9.726 28.345 1.00 20.42 45 PRO L C 1
ATOM 2995 O O . PRO C 3 45 ? -9.459 10.719 28.366 1.00 20.02 45 PRO L O 1
ATOM 2999 N N . ARG C 3 46 ? -8.421 9.061 27.244 1.00 15.99 46 ARG L N 1
ATOM 3000 C CA . ARG C 3 46 ? -8.921 9.381 25.909 1.00 16.30 46 ARG L CA 1
ATOM 3001 C C . ARG C 3 46 ? -9.692 8.154 25.394 1.00 18.97 46 ARG L C 1
ATOM 3002 O O . ARG C 3 46 ? -9.161 7.042 25.433 1.00 18.30 46 ARG L O 1
ATOM 3010 N N . LEU C 3 47 ? -10.909 8.352 24.877 1.00 16.42 47 LEU L N 1
ATOM 3011 C CA . LEU C 3 47 ? -11.661 7.260 24.274 1.00 16.64 47 LEU L CA 1
ATOM 3012 C C . LEU C 3 47 ? -10.991 6.905 22.927 1.00 20.30 47 LEU L C 1
ATOM 3013 O O . LEU C 3 47 ? -10.752 7.793 22.108 1.00 18.54 47 LEU L O 1
ATOM 3018 N N . LEU C 3 48 ? -10.684 5.618 22.726 1.00 18.21 48 LEU L N 1
ATOM 3019 C CA . LEU C 3 48 ? -10.105 5.098 21.482 1.00 18.09 48 LEU L CA 1
ATOM 3020 C C . LEU C 3 48 ? -11.193 4.370 20.701 1.00 21.67 48 LEU L C 1
ATOM 3021 O O . LEU C 3 48 ? -11.337 4.575 19.499 1.00 21.84 48 LEU L O 1
ATOM 3026 N N . ILE C 3 49 ? -11.901 3.448 21.379 1.00 18.21 49 ILE L N 1
ATOM 3027 C CA . ILE C 3 49 ? -12.913 2.580 20.764 1.00 18.39 49 ILE L CA 1
ATOM 3028 C C . ILE C 3 49 ? -14.226 2.614 21.534 1.00 21.90 49 ILE L C 1
ATOM 3029 O O . ILE C 3 49 ? -14.209 2.543 22.763 1.00 20.42 49 ILE L O 1
ATOM 3034 N N . TYR C 3 50 ? -15.362 2.636 20.805 1.00 20.29 50 TYR L N 1
ATOM 3035 C CA . TYR C 3 50 ? -16.706 2.512 21.366 1.00 20.53 50 TYR L CA 1
ATOM 3036 C C . TYR C 3 50 ? -17.422 1.458 20.523 1.00 24.27 50 TYR L C 1
ATOM 3037 O O . TYR C 3 50 ? -17.032 1.233 19.380 1.00 23.66 50 TYR L O 1
ATOM 3046 N N . GLY C 3 51 ? -18.470 0.842 21.061 1.00 22.92 51 GLY L N 1
ATOM 3047 C CA . GLY C 3 51 ? -19.208 -0.188 20.332 1.00 22.58 51 GLY L CA 1
ATOM 3048 C C . GLY C 3 51 ? -18.326 -1.364 19.934 1.00 26.40 51 GLY L C 1
ATOM 3049 O O . GLY C 3 51 ? -18.511 -1.925 18.859 1.00 26.31 51 GLY L O 1
ATOM 3050 N N . ALA C 3 52 ? -17.302 -1.701 20.767 1.00 22.95 52 ALA L N 1
ATOM 3051 C CA . ALA C 3 52 ? -16.320 -2.793 20.567 1.00 22.84 52 ALA L CA 1
ATOM 3052 C C . ALA C 3 52 ? -15.345 -2.609 19.386 1.00 25.97 52 ALA L C 1
ATOM 3053 O O . ALA C 3 52 ? -14.208 -3.046 19.495 1.00 24.81 52 ALA L O 1
ATOM 3055 N N . SER C 3 53 ? -15.780 -2.018 18.250 1.00 24.19 53 SER L N 1
ATOM 3056 C CA . SER C 3 53 ? -14.942 -1.903 17.048 1.00 24.01 53 SER L CA 1
ATOM 3057 C C . SER C 3 53 ? -14.953 -0.534 16.330 1.00 27.78 53 SER L C 1
ATOM 3058 O O . SER C 3 53 ? -14.319 -0.399 15.277 1.00 26.32 53 SER L O 1
ATOM 3061 N N . SER C 3 54 ? -15.694 0.458 16.851 1.00 24.69 54 SER L N 1
ATOM 3062 C CA . SER C 3 54 ? -15.754 1.770 16.198 1.00 23.65 54 SER L CA 1
ATOM 3063 C C . SER C 3 54 ? -14.722 2.702 16.802 1.00 26.93 54 SER L C 1
ATOM 3064 O O . SER C 3 54 ? -14.663 2.846 18.025 1.00 24.83 54 SER L O 1
ATOM 3067 N N . ARG C 3 55 ? -13.903 3.329 15.949 1.00 25.25 55 ARG L N 1
ATOM 3068 C CA . ARG C 3 55 ? -12.875 4.273 16.389 1.00 24.95 55 ARG L CA 1
ATOM 3069 C C . ARG C 3 55 ? -13.524 5.619 16.712 1.00 27.97 55 ARG L C 1
ATOM 3070 O O . ARG C 3 55 ? -14.360 6.101 15.936 1.00 26.83 55 ARG L O 1
ATOM 3078 N N . ALA C 3 56 ? -13.113 6.244 17.832 1.00 23.90 56 ALA L N 1
ATOM 3079 C CA . ALA C 3 56 ? -13.576 7.577 18.217 1.00 23.49 56 ALA L CA 1
ATOM 3080 C C . ALA C 3 56 ? -12.993 8.568 17.213 1.00 28.09 56 ALA L C 1
ATOM 3081 O O . ALA C 3 56 ? -12.003 8.241 16.534 1.00 27.50 56 ALA L O 1
ATOM 3083 N N . THR C 3 57 ? -13.576 9.770 17.115 1.00 25.28 57 THR L N 1
ATOM 3084 C CA . THR C 3 57 ? -13.064 10.784 16.186 1.00 25.91 57 THR L CA 1
ATOM 3085 C C . THR C 3 57 ? -11.598 11.127 16.507 1.00 29.14 57 THR L C 1
ATOM 3086 O O . THR C 3 57 ? -11.237 11.223 17.677 1.00 26.81 57 THR L O 1
ATOM 3090 N N . GLY C 3 58 ? -10.780 11.248 15.464 1.00 27.62 58 GLY L N 1
ATOM 3091 C CA . GLY C 3 58 ? -9.365 11.592 15.577 1.00 27.47 58 GLY L CA 1
ATOM 3092 C C . GLY C 3 58 ? -8.429 10.453 15.949 1.00 31.97 58 GLY L C 1
ATOM 3093 O O . GLY C 3 58 ? -7.218 10.665 16.015 1.00 32.58 58 GLY L O 1
ATOM 3094 N N . ILE C 3 59 ? -8.959 9.230 16.164 1.00 27.99 59 ILE L N 1
ATOM 3095 C CA . ILE C 3 59 ? -8.130 8.080 16.543 1.00 27.30 59 ILE L CA 1
ATOM 3096 C C . ILE C 3 59 ? -7.475 7.448 15.299 1.00 33.77 59 ILE L C 1
ATOM 3097 O O . ILE C 3 59 ? -8.197 7.100 14.365 1.00 32.95 59 ILE L O 1
ATOM 3102 N N . PRO C 3 60 ? -6.124 7.260 15.293 1.00 33.88 60 PRO L N 1
ATOM 3103 C CA . PRO C 3 60 ? -5.469 6.620 14.126 1.00 34.79 60 PRO L CA 1
ATOM 3104 C C . PRO C 3 60 ? -5.932 5.177 13.903 1.00 38.13 60 PRO L C 1
ATOM 3105 O O . PRO C 3 60 ? -6.329 4.492 14.854 1.00 37.02 60 PRO L O 1
ATOM 3109 N N . ASP C 3 61 ? -5.844 4.722 12.647 1.00 34.76 61 ASP L N 1
ATOM 3110 C CA . ASP C 3 61 ? -6.231 3.390 12.161 1.00 35.11 61 ASP L CA 1
ATOM 3111 C C . ASP C 3 61 ? -5.447 2.235 12.783 1.00 34.60 61 ASP L C 1
ATOM 3112 O O . ASP C 3 61 ? -5.914 1.092 12.747 1.00 34.26 61 ASP L O 1
ATOM 3117 N N . ARG C 3 62 ? -4.261 2.525 13.337 1.00 30.17 62 ARG L N 1
ATOM 3118 C CA . ARG C 3 62 ? -3.415 1.519 13.972 1.00 28.96 62 ARG L CA 1
ATOM 3119 C C . ARG C 3 62 ? -4.081 0.931 15.250 1.00 29.18 62 ARG L C 1
ATOM 3120 O O . ARG C 3 62 ? -3.741 -0.186 15.636 1.00 27.56 62 ARG L O 1
ATOM 3128 N N . PHE C 3 63 ? -5.056 1.658 15.857 1.00 24.82 63 PHE L N 1
ATOM 3129 C CA . PHE C 3 63 ? -5.822 1.182 17.017 1.00 24.36 63 PHE L CA 1
ATOM 3130 C C . PHE C 3 63 ? -7.079 0.493 16.480 1.00 29.03 63 PHE L C 1
ATOM 3131 O O . PHE C 3 63 ? -7.911 1.144 15.840 1.00 27.32 63 PHE L O 1
ATOM 3139 N N . SER C 3 64 ? -7.203 -0.821 16.717 1.00 26.09 64 SER L N 1
ATOM 3140 C CA . SER C 3 64 ? -8.346 -1.588 16.230 1.00 26.40 64 SER L CA 1
ATOM 3141 C C . SER C 3 64 ? -8.982 -2.456 17.320 1.00 29.16 64 SER L C 1
ATOM 3142 O O . SER C 3 64 ? -8.297 -3.228 17.985 1.00 27.78 64 SER L O 1
ATOM 3145 N N . GLY C 3 65 ? -10.292 -2.317 17.475 1.00 26.36 65 GLY L N 1
ATOM 3146 C CA . GLY C 3 65 ? -11.069 -3.093 18.434 1.00 25.04 65 GLY L CA 1
ATOM 3147 C C . GLY C 3 65 ? -11.825 -4.206 17.736 1.00 28.45 65 GLY L C 1
ATOM 3148 O O . GLY C 3 65 ? -12.342 -4.003 16.637 1.00 26.35 65 GLY L O 1
ATOM 3149 N N . SER C 3 66 ? -11.856 -5.396 18.342 1.00 25.57 66 SER L N 1
ATOM 3150 C CA . SER C 3 66 ? -12.570 -6.562 17.813 1.00 25.99 66 SER L CA 1
ATOM 3151 C C . SER C 3 66 ? -13.149 -7.395 18.971 1.00 31.04 66 SER L C 1
ATOM 3152 O O . SER C 3 66 ? -12.935 -7.077 20.152 1.00 28.81 66 SER L O 1
ATOM 3155 N N . GLY C 3 67 ? -13.897 -8.432 18.614 1.00 30.57 67 GLY L N 1
ATOM 3156 C CA . GLY C 3 67 ? -14.521 -9.337 19.567 1.00 30.62 67 GLY L CA 1
ATOM 3157 C C . GLY C 3 67 ? -15.980 -9.069 19.836 1.00 34.96 67 GLY L C 1
ATOM 3158 O O . GLY C 3 67 ? -16.538 -8.053 19.411 1.00 34.86 67 GLY L O 1
ATOM 3159 N N . SER C 3 68 ? -16.590 -9.984 20.594 1.00 32.26 68 SER L N 1
ATOM 3160 C CA . SER C 3 68 ? -18.007 -9.984 20.960 1.00 31.82 68 SER L CA 1
ATOM 3161 C C . SER C 3 68 ? -18.249 -10.874 22.188 1.00 35.01 68 SER L C 1
ATOM 3162 O O . SER C 3 68 ? -17.421 -11.727 22.506 1.00 34.51 68 SER L O 1
ATOM 3165 N N . GLY C 3 69 ? -19.420 -10.712 22.803 1.00 32.69 69 GLY L N 1
ATOM 3166 C CA . GLY C 3 69 ? -19.856 -11.493 23.956 1.00 32.28 69 GLY L CA 1
ATOM 3167 C C . GLY C 3 69 ? -19.030 -11.250 25.200 1.00 33.72 69 GLY L C 1
ATOM 3168 O O . GLY C 3 69 ? -19.246 -10.260 25.900 1.00 32.38 69 GLY L O 1
ATOM 3169 N N . THR C 3 70 ? -18.060 -12.145 25.466 1.00 30.31 70 THR L N 1
ATOM 3170 C CA . THR C 3 70 ? -17.191 -12.073 26.654 1.00 29.83 70 THR L CA 1
ATOM 3171 C C . THR C 3 70 ? -15.701 -11.860 26.337 1.00 33.75 70 THR L C 1
ATOM 3172 O O . THR C 3 70 ? -14.917 -11.674 27.268 1.00 33.19 70 THR L O 1
ATOM 3176 N N . ASP C 3 71 ? -15.300 -11.937 25.051 1.00 30.29 71 ASP L N 1
ATOM 3177 C CA . ASP C 3 71 ? -13.902 -11.841 24.625 1.00 30.11 71 ASP L CA 1
ATOM 3178 C C . ASP C 3 71 ? -13.719 -10.660 23.664 1.00 31.30 71 ASP L C 1
ATOM 3179 O O . ASP C 3 71 ? -14.273 -10.655 22.558 1.00 31.89 71 ASP L O 1
ATOM 3184 N N . PHE C 3 72 ? -12.981 -9.640 24.119 1.00 24.19 72 PHE L N 1
ATOM 3185 C CA . PHE C 3 72 ? -12.695 -8.417 23.371 1.00 22.37 72 PHE L CA 1
ATOM 3186 C C . PHE C 3 72 ? -11.187 -8.196 23.226 1.00 26.49 72 PHE L C 1
ATOM 3187 O O . PHE C 3 72 ? -10.410 -8.558 24.118 1.00 25.10 72 PHE L O 1
ATOM 3195 N N . THR C 3 73 ? -10.776 -7.618 22.094 1.00 23.85 73 THR L N 1
ATOM 3196 C CA . THR C 3 73 ? -9.361 -7.385 21.800 1.00 23.96 73 THR L CA 1
ATOM 3197 C C . THR C 3 73 ? -9.114 -5.974 21.293 1.00 26.17 73 THR L C 1
ATOM 3198 O O . THR C 3 73 ? -9.898 -5.462 20.495 1.00 24.83 73 THR L O 1
ATOM 3202 N N . LEU C 3 74 ? -8.020 -5.357 21.752 1.00 22.66 74 LEU L N 1
ATOM 3203 C CA . LEU C 3 74 ? -7.543 -4.087 21.229 1.00 21.71 74 LEU L CA 1
ATOM 3204 C C . LEU C 3 74 ? -6.181 -4.378 20.593 1.00 25.71 74 LEU L C 1
ATOM 3205 O O . LEU C 3 74 ? -5.268 -4.828 21.276 1.00 24.20 74 LEU L O 1
ATOM 3210 N N . THR C 3 75 ? -6.065 -4.166 19.278 1.00 22.94 75 THR L N 1
ATOM 3211 C CA . THR C 3 75 ? -4.806 -4.375 18.577 1.00 23.68 75 THR L CA 1
ATOM 3212 C C . THR C 3 75 ? -4.193 -3.018 18.242 1.00 26.56 75 THR L C 1
ATOM 3213 O O . THR C 3 75 ? -4.847 -2.188 17.616 1.00 26.85 75 THR L O 1
ATOM 3217 N N . ILE C 3 76 ? -2.956 -2.782 18.692 1.00 22.41 76 ILE L N 1
ATOM 3218 C CA . ILE C 3 76 ? -2.233 -1.570 18.342 1.00 21.48 76 ILE L CA 1
ATOM 3219 C C . ILE C 3 76 ? -1.125 -2.051 17.385 1.00 27.29 76 ILE L C 1
ATOM 3220 O O . ILE C 3 76 ? -0.196 -2.726 17.826 1.00 27.05 76 ILE L O 1
ATOM 3225 N N . SER C 3 77 ? -1.253 -1.773 16.083 1.00 24.99 77 SER L N 1
ATOM 3226 C CA . SER C 3 77 ? -0.199 -2.170 15.158 1.00 25.79 77 SER L CA 1
ATOM 3227 C C . SER C 3 77 ? 0.803 -1.031 15.049 1.00 30.51 77 SER L C 1
ATOM 3228 O O . SER C 3 77 ? 0.488 0.097 15.440 1.00 29.05 77 SER L O 1
ATOM 3231 N N . ARG C 3 78 ? 2.021 -1.321 14.548 1.00 28.44 78 ARG L N 1
ATOM 3232 C CA . ARG C 3 78 ? 3.081 -0.322 14.356 1.00 28.16 78 ARG L CA 1
ATOM 3233 C C . ARG C 3 78 ? 3.247 0.545 15.616 1.00 30.25 78 ARG L C 1
ATOM 3234 O O . ARG C 3 78 ? 3.169 1.778 15.551 1.00 30.09 78 ARG L O 1
ATOM 3242 N N . LEU C 3 79 ? 3.410 -0.123 16.776 1.00 26.31 79 LEU L N 1
ATOM 3243 C CA . LEU C 3 79 ? 3.556 0.497 18.107 1.00 25.74 79 LEU L CA 1
ATOM 3244 C C . LEU C 3 79 ? 4.563 1.646 18.033 1.00 28.86 79 LEU L C 1
ATOM 3245 O O . LEU C 3 79 ? 5.616 1.514 17.404 1.00 28.52 79 LEU L O 1
ATOM 3250 N N . GLU C 3 80 ? 4.233 2.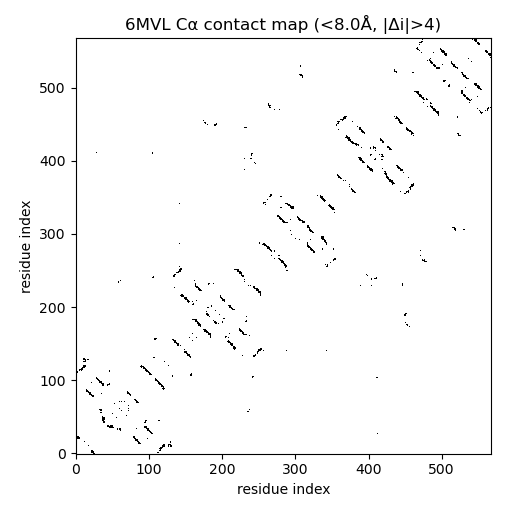771 18.648 1.00 23.63 80 GLU L N 1
ATOM 3251 C CA . GLU C 3 80 ? 5.114 3.928 18.641 1.00 22.84 80 GLU L CA 1
ATOM 3252 C C . GLU C 3 80 ? 5.591 4.225 20.069 1.00 26.06 80 GLU L C 1
ATOM 3253 O O . GLU C 3 80 ? 4.858 3.888 21.007 1.00 24.16 80 GLU L O 1
ATOM 3259 N N . PRO C 3 81 ? 6.757 4.906 20.273 1.00 22.31 81 PRO L N 1
ATOM 3260 C CA . PRO C 3 81 ? 7.146 5.284 21.649 1.00 21.53 81 PRO L CA 1
ATOM 3261 C C . PRO C 3 81 ? 6.061 6.105 22.368 1.00 21.91 81 PRO L C 1
ATOM 3262 O O . PRO C 3 81 ? 5.859 5.922 23.571 1.00 18.26 81 PRO L O 1
ATOM 3266 N N . GLU C 3 82 ? 5.286 6.942 21.607 1.00 19.24 82 GLU L N 1
ATOM 3267 C CA . GLU C 3 82 ? 4.215 7.778 22.190 1.00 19.53 82 GLU L CA 1
ATOM 3268 C C . GLU C 3 82 ? 3.017 6.962 22.688 1.00 23.11 82 GLU L C 1
ATOM 3269 O O . GLU C 3 82 ? 2.153 7.508 23.387 1.00 21.85 82 GLU L O 1
ATOM 3275 N N . ASP C 3 83 ? 2.974 5.656 22.345 1.00 19.32 83 ASP L N 1
ATOM 3276 C CA . ASP C 3 83 ? 1.898 4.766 22.755 1.00 18.49 83 ASP L CA 1
ATOM 3277 C C . ASP C 3 83 ? 2.081 4.219 24.170 1.00 22.39 83 ASP L C 1
ATOM 3278 O O . ASP C 3 83 ? 1.217 3.470 24.647 1.00 22.44 83 ASP L O 1
ATOM 3283 N N . PHE C 3 84 ? 3.165 4.630 24.871 1.00 17.50 84 PHE L N 1
ATOM 3284 C CA . PHE C 3 84 ? 3.356 4.268 26.278 1.00 16.24 84 PHE L CA 1
ATOM 3285 C C . PHE C 3 84 ? 2.131 4.819 27.038 1.00 18.87 84 PHE L C 1
ATOM 3286 O O . PHE C 3 84 ? 1.870 6.032 27.032 1.00 17.42 84 PHE L O 1
ATOM 3294 N N . ALA C 3 85 ? 1.356 3.921 27.636 1.00 16.35 85 ALA L N 1
ATOM 3295 C CA . ALA C 3 85 ? 0.126 4.275 28.351 1.00 15.14 85 ALA L CA 1
ATOM 3296 C C . ALA C 3 85 ? -0.463 3.057 29.002 1.00 17.53 85 ALA L C 1
ATOM 3297 O O . ALA C 3 85 ? 0.034 1.939 28.817 1.00 16.73 85 ALA L O 1
ATOM 3299 N N . VAL C 3 86 ? -1.560 3.286 29.757 1.00 12.48 86 VAL L N 1
ATOM 3300 C CA . VAL C 3 86 ? -2.364 2.238 30.339 1.00 11.89 86 VAL L CA 1
ATOM 3301 C C . VAL C 3 86 ? -3.638 2.238 29.501 1.00 17.39 86 VAL L C 1
ATOM 3302 O O . VAL C 3 86 ? -4.214 3.308 29.227 1.00 14.94 86 VAL L O 1
ATOM 3306 N N . TYR C 3 87 ? -4.054 1.036 29.078 1.00 14.90 87 TYR L N 1
ATOM 3307 C CA . TYR C 3 87 ? -5.221 0.850 28.225 1.00 15.86 87 TYR L CA 1
ATOM 3308 C C . TYR C 3 87 ? -6.274 0.130 29.015 1.00 18.90 87 TYR L C 1
ATOM 3309 O O . TYR C 3 87 ? -6.011 -0.938 29.556 1.00 17.54 87 TYR L O 1
ATOM 3318 N N . TYR C 3 88 ? -7.450 0.755 29.146 1.00 17.15 88 TYR L N 1
ATOM 3319 C CA . TYR C 3 88 ? -8.530 0.215 29.958 1.00 16.88 88 TYR L CA 1
ATOM 3320 C C . TYR C 3 88 ? -9.724 -0.121 29.108 1.00 19.07 88 TYR L C 1
ATOM 3321 O O . TYR C 3 88 ? -10.098 0.672 28.249 1.00 17.46 88 TYR L O 1
ATOM 3330 N N . CYS C 3 89 ? -10.351 -1.260 29.378 1.00 17.20 89 CYS L N 1
ATOM 3331 C CA . CYS C 3 89 ? -11.632 -1.554 28.753 1.00 17.54 89 CYS L CA 1
ATOM 3332 C C . CYS C 3 89 ? -12.719 -1.211 29.781 1.00 19.66 89 CYS L C 1
ATOM 3333 O O . CYS C 3 89 ? -12.437 -1.027 30.977 1.00 17.23 89 CYS L O 1
ATOM 3336 N N . GLN C 3 90 ? -13.930 -1.016 29.290 1.00 16.88 90 GLN L N 1
ATOM 3337 C CA . GLN C 3 90 ? -15.059 -0.653 30.119 1.00 16.17 90 GLN L CA 1
ATOM 3338 C C . GLN C 3 90 ? -16.323 -1.043 29.390 1.00 20.13 90 GLN L C 1
ATOM 3339 O O . GLN C 3 90 ? -16.427 -0.823 28.182 1.00 19.58 90 GLN L O 1
ATOM 3345 N N . GLN C 3 91 ? -17.265 -1.647 30.105 1.00 18.79 91 GLN L N 1
ATOM 3346 C CA . GLN C 3 91 ? -18.568 -1.916 29.520 1.00 18.54 91 GLN L CA 1
ATOM 3347 C C . GLN C 3 91 ? -19.502 -0.815 30.004 1.00 21.95 91 GLN L C 1
ATOM 3348 O O . GLN C 3 91 ? -19.472 -0.461 31.184 1.00 21.20 91 GLN L O 1
ATOM 3354 N N . TYR C 3 92 ? -20.313 -0.262 29.106 1.00 20.41 92 TYR L N 1
ATOM 3355 C CA . TYR C 3 92 ? -21.221 0.833 29.462 1.00 19.63 92 TYR L CA 1
ATOM 3356 C C . TYR C 3 92 ? -22.678 0.527 29.135 1.00 23.15 92 TYR L C 1
ATOM 3357 O O . TYR C 3 92 ? -23.475 1.449 28.956 1.00 22.60 92 TYR L O 1
ATOM 3366 N N . GLY C 3 93 ? -23.008 -0.760 29.058 1.00 20.49 93 GLY L N 1
ATOM 3367 C CA . GLY C 3 93 ? -24.363 -1.216 28.760 1.00 22.00 93 GLY L CA 1
ATOM 3368 C C . GLY C 3 93 ? -25.212 -1.538 29.969 1.00 27.01 93 GLY L C 1
ATOM 3369 O O . GLY C 3 93 ? -26.439 -1.445 29.901 1.00 27.85 93 GLY L O 1
ATOM 3370 N N . SER C 3 94 ? -24.578 -1.943 31.081 1.00 23.40 94 SER L N 1
ATOM 3371 C CA . SER C 3 94 ? -25.325 -2.333 32.272 1.00 23.48 94 SER L CA 1
ATOM 3372 C C . SER C 3 94 ? -24.646 -1.798 33.532 1.00 26.09 94 SER L C 1
ATOM 3373 O O . SER C 3 94 ? -23.502 -2.154 33.817 1.00 23.71 94 SER L O 1
ATOM 3376 N N . SER C 3 95 ? -25.342 -0.916 34.264 1.00 24.41 95 SER L N 1
ATOM 3377 C CA . SER C 3 95 ? -24.794 -0.271 35.469 1.00 25.57 95 SER L CA 1
ATOM 3378 C C . SER C 3 95 ? -24.484 -1.283 36.588 1.00 27.81 95 SER L C 1
ATOM 3379 O O . SER C 3 95 ? -25.274 -2.194 36.771 1.00 27.11 95 SER L O 1
ATOM 3382 N N . PRO C 3 96 ? -23.364 -1.173 37.339 1.00 25.19 96 PRO L N 1
ATOM 3383 C CA . PRO C 3 96 ? -22.295 -0.154 37.248 1.00 24.16 96 PRO L CA 1
ATOM 3384 C C . PRO C 3 96 ? -21.389 -0.327 36.025 1.00 24.02 96 PRO L C 1
ATOM 3385 O O . PRO C 3 96 ? -21.069 -1.449 35.654 1.00 22.62 96 PRO L O 1
ATOM 3389 N N . PHE C 3 97 ? -21.000 0.784 35.384 1.00 19.38 97 PHE L N 1
ATOM 3390 C CA . PHE C 3 97 ? -20.154 0.766 34.182 1.00 18.06 97 PHE L CA 1
ATOM 3391 C C . PHE C 3 97 ? -18.692 0.662 34.585 1.00 21.10 97 PHE L C 1
ATOM 3392 O O . PHE C 3 97 ? -17.889 1.577 34.369 1.00 19.80 97 PHE L O 1
ATOM 3400 N N . THR C 3 98 ? -18.339 -0.469 35.160 1.00 18.97 98 THR L N 1
ATOM 3401 C CA . THR C 3 98 ? -17.007 -0.627 35.726 1.00 18.38 98 THR L CA 1
ATOM 3402 C C . THR C 3 98 ? -15.938 -0.877 34.672 1.00 21.08 98 THR L C 1
ATOM 3403 O O . THR C 3 98 ? -16.165 -1.546 33.662 1.00 21.09 98 THR L O 1
ATOM 3407 N N . PHE C 3 99 ? -14.774 -0.309 34.928 1.00 17.22 99 PHE L N 1
ATOM 3408 C CA . PHE C 3 99 ? -13.600 -0.441 34.098 1.00 15.06 99 PHE L CA 1
ATOM 3409 C C . PHE C 3 99 ? -12.889 -1.764 34.393 1.00 18.27 99 PHE L C 1
ATOM 3410 O O . PHE C 3 99 ? -12.939 -2.271 35.513 1.00 17.56 99 PHE L O 1
ATOM 3418 N N . GLY C 3 100 ? -12.147 -2.243 33.409 1.00 15.89 100 GLY L N 1
ATOM 3419 C CA . GLY C 3 100 ? -11.217 -3.348 33.563 1.00 15.87 100 GLY L CA 1
ATOM 3420 C C . GLY C 3 100 ? -9.989 -2.816 34.311 1.00 17.11 100 GLY L C 1
ATOM 3421 O O . GLY C 3 100 ? -9.860 -1.598 34.498 1.00 15.05 100 GLY L O 1
ATOM 3422 N N . PRO C 3 101 ? -9.060 -3.679 34.778 1.00 14.82 101 PRO L N 1
ATOM 3423 C CA . PRO C 3 101 ? -7.933 -3.169 35.594 1.00 15.71 101 PRO L CA 1
ATOM 3424 C C . PRO C 3 101 ? -6.809 -2.472 34.811 1.00 18.66 101 PRO L C 1
ATOM 3425 O O . PRO C 3 101 ? -5.881 -1.950 35.425 1.00 19.21 101 PRO L O 1
ATOM 3429 N N . GLY C 3 102 ? -6.917 -2.471 33.478 1.00 15.20 102 GLY L N 1
ATOM 3430 C CA . GLY C 3 102 ? -5.937 -1.863 32.585 1.00 15.91 102 GLY L CA 1
ATOM 3431 C C . GLY C 3 102 ? -4.747 -2.736 32.242 1.00 21.00 102 GLY L C 1
ATOM 3432 O O . GLY C 3 102 ? -4.394 -3.642 33.000 1.00 21.38 102 GLY L O 1
ATOM 3433 N N . THR C 3 103 ? -4.142 -2.482 31.070 1.00 16.43 103 THR L N 1
ATOM 3434 C CA . THR C 3 103 ? -2.898 -3.105 30.630 1.00 16.09 103 THR L CA 1
ATOM 3435 C C . THR C 3 103 ? -1.903 -1.957 30.453 1.00 18.64 103 THR L C 1
ATOM 3436 O O . THR C 3 103 ? -2.164 -1.029 29.685 1.00 18.41 103 THR L O 1
ATOM 3440 N N . LYS C 3 104 ? -0.759 -2.053 31.121 1.00 15.29 104 LYS L N 1
ATOM 3441 C CA . LYS C 3 104 ? 0.325 -1.075 31.014 1.00 16.25 104 LYS L CA 1
ATOM 3442 C C . LYS C 3 104 ? 1.182 -1.482 29.819 1.00 22.32 104 LYS L C 1
ATOM 3443 O O . LYS C 3 104 ? 1.701 -2.605 29.789 1.00 22.95 104 LYS L O 1
ATOM 3449 N N . VAL C 3 105 ? 1.279 -0.618 28.811 1.00 18.17 105 VAL L N 1
ATOM 3450 C CA . VAL C 3 105 ? 2.115 -0.899 27.636 1.00 17.10 105 VAL L CA 1
ATOM 3451 C C . VAL C 3 105 ? 3.438 -0.099 27.797 1.00 22.60 105 VAL L C 1
ATOM 3452 O O . VAL C 3 105 ? 3.417 1.131 27.875 1.00 23.12 105 VAL L O 1
ATOM 3456 N N . ASP C 3 106 ? 4.555 -0.812 27.948 1.00 19.34 106 ASP L N 1
ATOM 3457 C CA . ASP C 3 106 ? 5.915 -0.253 28.094 1.00 19.39 106 ASP L CA 1
ATOM 3458 C C . ASP C 3 106 ? 6.625 -0.373 26.755 1.00 22.89 106 ASP L C 1
ATOM 3459 O O . ASP C 3 106 ? 6.376 -1.325 26.024 1.00 22.79 106 ASP L O 1
ATOM 3464 N N . ILE C 3 107 ? 7.583 0.522 26.495 1.00 19.32 107 ILE L N 1
ATOM 3465 C CA . ILE C 3 107 ? 8.346 0.526 25.252 1.00 19.81 107 ILE L CA 1
ATOM 3466 C C . ILE C 3 107 ? 9.768 -0.002 25.478 1.00 24.01 107 ILE L C 1
ATOM 3467 O O . ILE C 3 107 ? 10.452 0.441 26.401 1.00 22.54 107 ILE L O 1
ATOM 3472 N N . LYS C 3 108 ? 10.192 -0.964 24.651 1.00 21.93 108 LYS L N 1
ATOM 3473 C CA . LYS C 3 108 ? 11.546 -1.510 24.720 1.00 22.66 108 LYS L CA 1
ATOM 3474 C C . LYS C 3 108 ? 12.469 -0.621 23.907 1.00 26.58 108 LYS L C 1
ATOM 3475 O O . LYS C 3 108 ? 12.089 -0.156 22.832 1.00 26.91 108 LYS L O 1
ATOM 3481 N N . ARG C 3 109 ? 13.679 -0.377 24.414 1.00 23.47 109 ARG L N 1
ATOM 3482 C CA . ARG C 3 109 ? 14.677 0.434 23.707 1.00 23.45 109 ARG L CA 1
ATOM 3483 C C . ARG C 3 109 ? 16.066 -0.033 24.093 1.00 26.57 109 ARG L C 1
ATOM 3484 O O . ARG C 3 109 ? 16.193 -0.914 24.945 1.00 24.97 109 ARG L O 1
ATOM 3492 N N . THR C 3 110 ? 17.104 0.551 23.470 1.00 23.93 110 THR L N 1
ATOM 3493 C CA . THR C 3 110 ? 18.493 0.198 23.756 1.00 24.14 110 THR L CA 1
ATOM 3494 C C . THR C 3 110 ? 18.899 0.678 25.150 1.00 26.97 110 THR L C 1
ATOM 3495 O O . THR C 3 110 ? 18.326 1.632 25.675 1.00 25.30 110 THR L O 1
ATOM 3499 N N . VAL C 3 111 ? 19.911 0.026 25.731 1.00 25.68 111 VAL L N 1
ATOM 3500 C CA . VAL C 3 111 ? 20.455 0.399 27.037 1.00 25.63 111 VAL L CA 1
ATOM 3501 C C . VAL C 3 111 ? 21.014 1.839 26.930 1.00 27.23 111 VAL L C 1
ATOM 3502 O O . VAL C 3 111 ? 21.659 2.194 25.932 1.00 26.53 111 VAL L O 1
ATOM 3506 N N . ALA C 3 112 ? 20.644 2.683 27.890 1.00 21.89 112 ALA L N 1
ATOM 3507 C CA . ALA C 3 112 ? 21.097 4.070 27.973 1.00 21.35 112 ALA L CA 1
ATOM 3508 C C . ALA C 3 112 ? 21.565 4.351 29.401 1.00 23.03 112 ALA L C 1
ATOM 3509 O O . ALA C 3 112 ? 20.783 4.253 30.344 1.00 20.27 112 ALA L O 1
ATOM 3511 N N . ALA C 3 113 ? 22.858 4.644 29.559 1.00 20.36 113 ALA L N 1
ATOM 3512 C CA . ALA C 3 113 ? 23.453 4.927 30.862 1.00 20.24 113 ALA L CA 1
ATOM 3513 C C . ALA C 3 113 ? 22.938 6.266 31.397 1.00 24.24 113 ALA L C 1
ATOM 3514 O O . ALA C 3 113 ? 22.735 7.190 30.609 1.00 24.76 113 ALA L O 1
ATOM 3516 N N . PRO C 3 114 ? 22.711 6.407 32.720 1.00 21.63 114 PRO L N 1
ATOM 3517 C CA . PRO C 3 114 ? 22.256 7.706 33.240 1.00 21.82 114 PRO L CA 1
ATOM 3518 C C . PRO C 3 114 ? 23.337 8.778 33.258 1.00 26.56 114 PRO L C 1
ATOM 3519 O O . PRO C 3 114 ? 24.522 8.456 33.372 1.00 26.34 114 PRO L O 1
ATOM 3523 N N . SER C 3 115 ? 22.916 10.055 33.198 1.00 23.93 115 SER L N 1
ATOM 3524 C CA . SER C 3 115 ? 23.790 11.207 33.401 1.00 23.44 115 SER L CA 1
ATOM 3525 C C . SER C 3 115 ? 23.512 11.577 34.868 1.00 24.94 115 SER L C 1
ATOM 3526 O O . SER C 3 115 ? 22.342 11.748 35.253 1.00 23.21 115 SER L O 1
ATOM 3529 N N . VAL C 3 116 ? 24.559 11.549 35.701 1.00 21.38 116 VAL L N 1
ATOM 3530 C CA . VAL C 3 116 ? 24.433 11.763 37.145 1.00 21.68 116 VAL L CA 1
ATOM 3531 C C . VAL C 3 116 ? 24.852 13.194 37.575 1.00 26.83 116 VAL L C 1
ATOM 3532 O O . VAL C 3 116 ? 25.876 13.713 37.132 1.00 25.83 116 VAL L O 1
ATOM 3536 N N . PHE C 3 117 ? 24.027 13.814 38.434 1.00 23.33 117 PHE L N 1
ATOM 3537 C CA . PHE C 3 117 ? 24.257 15.147 38.996 1.00 22.64 117 PHE L CA 1
ATOM 3538 C C . PHE C 3 117 ? 23.942 15.117 40.503 1.00 25.27 117 PHE L C 1
ATOM 3539 O O . PHE C 3 117 ? 22.970 14.474 40.921 1.00 24.12 117 PHE L O 1
ATOM 3547 N N . ILE C 3 118 ? 24.772 15.790 41.308 1.00 21.13 118 ILE L N 1
ATOM 3548 C CA . ILE C 3 118 ? 24.586 15.918 42.758 1.00 20.58 118 ILE L CA 1
ATOM 3549 C C . ILE C 3 118 ? 24.375 17.408 43.114 1.00 25.54 118 ILE L C 1
ATOM 3550 O O . ILE C 3 118 ? 25.034 18.288 42.541 1.00 24.31 118 ILE L O 1
ATOM 3555 N N . PHE C 3 119 ? 23.436 17.674 44.040 1.00 22.60 119 PHE L N 1
ATOM 3556 C CA . PHE C 3 119 ? 23.100 19.020 44.502 1.00 22.22 119 PHE L CA 1
ATOM 3557 C C . PHE C 3 119 ? 23.242 19.136 46.008 1.00 27.64 119 PHE L C 1
ATOM 3558 O O . PHE C 3 119 ? 22.565 18.410 46.747 1.00 25.34 119 PHE L O 1
ATOM 3566 N N . PRO C 3 120 ? 24.029 20.124 46.481 1.00 26.51 120 PRO L N 1
ATOM 3567 C CA . PRO C 3 120 ? 24.119 20.354 47.928 1.00 26.34 120 PRO L CA 1
ATOM 3568 C C . PRO C 3 120 ? 22.839 21.008 48.451 1.00 30.40 120 PRO L C 1
ATOM 3569 O O . PRO C 3 120 ? 22.086 21.572 47.648 1.00 28.75 120 PRO L O 1
ATOM 3573 N N . PRO C 3 121 ? 22.579 20.991 49.781 1.00 27.96 121 PRO L N 1
ATOM 3574 C CA . PRO C 3 121 ? 21.420 21.738 50.290 1.00 27.93 121 PRO L CA 1
ATOM 3575 C C . PRO C 3 121 ? 21.695 23.239 50.155 1.00 32.24 121 PRO L C 1
ATOM 3576 O O . PRO C 3 121 ? 22.853 23.663 50.189 1.00 32.08 121 PRO L O 1
ATOM 3580 N N . SER C 3 122 ? 20.649 24.026 49.958 1.00 28.59 122 SER L N 1
ATOM 3581 C CA . SER C 3 122 ? 20.761 25.478 49.844 1.00 28.64 122 SER L CA 1
ATOM 3582 C C . SER C 3 122 ? 20.981 26.080 51.241 1.00 33.75 122 SER L C 1
ATOM 3583 O O . SER C 3 122 ? 20.547 25.483 52.232 1.00 31.53 122 SER L O 1
ATOM 3586 N N . ASP C 3 123 ? 21.613 27.277 51.319 1.00 33.13 123 ASP L N 1
ATOM 3587 C CA . ASP C 3 123 ? 21.809 27.997 52.589 1.00 33.84 123 ASP L CA 1
ATOM 3588 C C . ASP C 3 123 ? 20.453 28.330 53.225 1.00 35.72 123 ASP L C 1
ATOM 3589 O O . ASP C 3 123 ? 20.305 28.228 54.444 1.00 34.72 123 ASP L O 1
ATOM 3594 N N . GLU C 3 124 ? 19.454 28.652 52.383 1.00 32.47 124 GLU L N 1
ATOM 3595 C CA . GLU C 3 124 ? 18.072 28.929 52.786 1.00 32.05 124 GLU L CA 1
ATOM 3596 C C . GLU C 3 124 ? 17.473 27.745 53.551 1.00 34.67 124 GLU L C 1
ATOM 3597 O O . GLU C 3 124 ? 16.954 27.942 54.648 1.00 34.29 124 GLU L O 1
ATOM 3599 N N . GLN C 3 125 ? 17.595 26.517 53.018 1.00 30.99 125 GLN L N 1
ATOM 3600 C CA . GLN C 3 125 ? 17.072 25.341 53.715 1.00 30.40 125 GLN L CA 1
ATOM 3601 C C . GLN C 3 125 ? 17.780 25.099 55.052 1.00 36.37 125 GLN L C 1
ATOM 3602 O O . GLN C 3 125 ? 17.115 24.748 56.027 1.00 35.01 125 GLN L O 1
ATOM 3608 N N . LEU C 3 126 ? 19.112 25.314 55.105 1.00 35.31 126 LEU L N 1
ATOM 3609 C CA . LEU C 3 126 ? 19.891 25.111 56.324 1.00 36.84 126 LEU L CA 1
ATOM 3610 C C . LEU C 3 126 ? 19.370 25.924 57.508 1.00 43.79 126 LEU L C 1
ATOM 3611 O O . LEU C 3 126 ? 19.300 25.381 58.610 1.00 43.63 126 LEU L O 1
ATOM 3616 N N . LYS C 3 127 ? 18.905 27.173 57.277 1.00 42.54 127 LYS L N 1
ATOM 3617 C CA . LYS C 3 127 ? 18.380 27.999 58.365 1.00 43.09 127 LYS L CA 1
ATOM 3618 C C . LYS C 3 127 ? 16.962 27.564 58.835 1.00 48.72 127 LYS L C 1
ATOM 3619 O O . LYS C 3 127 ? 16.292 28.334 59.523 1.00 50.45 127 LYS L O 1
ATOM 3625 N N . SER C 3 128 ? 16.543 26.314 58.518 1.00 44.50 128 SER L N 1
ATOM 3626 C CA . SER C 3 128 ? 15.282 25.697 58.953 1.00 43.46 128 SER L CA 1
ATOM 3627 C C . SER C 3 128 ? 15.567 24.437 59.810 1.00 44.59 128 SER L C 1
ATOM 3628 O O . SER C 3 128 ? 14.631 23.832 60.345 1.00 44.20 128 SER L O 1
ATOM 3631 N N . GLY C 3 129 ? 16.849 24.055 59.895 1.00 38.84 129 GLY L N 1
ATOM 3632 C CA . GLY C 3 129 ? 17.331 22.930 60.693 1.00 37.82 129 GLY L CA 1
ATOM 3633 C C . GLY C 3 129 ? 17.497 21.602 59.981 1.00 39.53 129 GLY L C 1
ATOM 3634 O O . GLY C 3 129 ? 17.935 20.624 60.593 1.00 39.11 129 GLY L O 1
ATOM 3635 N N . THR C 3 130 ? 17.153 21.556 58.688 1.00 33.79 130 THR L N 1
ATOM 3636 C CA . THR C 3 130 ? 17.212 20.349 57.872 1.00 32.43 130 THR L CA 1
ATOM 3637 C C . THR C 3 130 ? 18.040 20.611 56.612 1.00 34.47 130 THR L C 1
ATOM 3638 O O . THR C 3 130 ? 18.049 21.731 56.103 1.00 34.31 130 THR L O 1
ATOM 3642 N N . ALA C 3 131 ? 18.762 19.577 56.141 1.00 29.58 131 ALA L N 1
ATOM 3643 C CA . ALA C 3 131 ? 19.571 19.601 54.928 1.00 28.06 131 ALA L CA 1
ATOM 3644 C C . ALA C 3 131 ? 19.121 18.489 54.007 1.00 30.01 131 ALA L C 1
ATOM 3645 O O . ALA C 3 131 ? 19.128 17.324 54.413 1.00 30.50 131 ALA L O 1
ATOM 3647 N N . SER C 3 132 ? 18.734 18.842 52.767 1.00 24.51 132 SER L N 1
ATOM 3648 C CA . SER C 3 132 ? 18.362 17.872 51.745 1.00 22.81 132 SER L CA 1
ATOM 3649 C C . SER C 3 132 ? 19.443 17.821 50.697 1.00 25.02 132 SER L C 1
ATOM 3650 O O . SER C 3 132 ? 19.838 18.853 50.159 1.00 24.38 132 SER L O 1
ATOM 3653 N N . VAL C 3 133 ? 19.946 16.617 50.428 1.00 20.96 133 VAL L N 1
ATOM 3654 C CA . VAL C 3 133 ? 20.990 16.404 49.434 1.00 19.70 133 VAL L CA 1
ATOM 3655 C C . VAL C 3 133 ? 20.342 15.630 48.306 1.00 22.76 133 VAL L C 1
ATOM 3656 O O . VAL C 3 133 ? 19.744 14.579 48.549 1.00 21.52 133 VAL L O 1
ATOM 3660 N N . VAL C 3 134 ? 20.444 16.139 47.072 1.00 19.79 134 VAL L N 1
ATOM 3661 C CA . VAL C 3 134 ? 19.755 15.486 45.940 1.00 19.13 134 VAL L CA 1
ATOM 3662 C C . VAL C 3 134 ? 20.727 14.937 44.901 1.00 23.37 134 VAL L C 1
ATOM 3663 O O . VAL C 3 134 ? 21.653 15.635 44.487 1.00 22.16 134 VAL L O 1
ATOM 3667 N N . CYS C 3 135 ? 20.505 13.678 44.507 1.00 21.26 135 CYS L N 1
ATOM 3668 C CA . CYS C 3 135 ? 21.218 12.956 43.456 1.00 23.00 135 CYS L CA 1
ATOM 3669 C C . CYS C 3 135 ? 20.205 12.700 42.322 1.00 25.11 135 CYS L C 1
ATOM 3670 O O . CYS C 3 135 ? 19.113 12.179 42.564 1.00 24.50 135 CYS L O 1
ATOM 3673 N N . LEU C 3 136 ? 20.561 13.106 41.106 1.00 20.01 136 LEU L N 1
ATOM 3674 C CA . LEU C 3 136 ? 19.738 12.950 39.908 1.00 18.74 136 LEU L CA 1
ATOM 3675 C C . LEU C 3 136 ? 20.385 11.983 38.916 1.00 22.22 136 LEU L C 1
ATOM 3676 O O . LEU C 3 136 ? 21.569 12.119 38.586 1.00 21.15 136 LEU L O 1
ATOM 3681 N N . LEU C 3 137 ? 19.605 10.991 38.471 1.00 19.37 137 LEU L N 1
ATOM 3682 C CA . LEU C 3 137 ? 19.989 10.022 37.440 1.00 18.93 137 LEU L CA 1
ATOM 3683 C C . LEU C 3 137 ? 19.089 10.410 36.277 1.00 22.76 137 LEU L C 1
ATOM 3684 O O . LEU C 3 137 ? 17.854 10.351 36.387 1.00 21.59 137 LEU L O 1
ATOM 3689 N N . ASN C 3 138 ? 19.686 10.898 35.199 1.00 18.89 138 ASN L N 1
ATOM 3690 C CA . ASN C 3 138 ? 18.865 11.417 34.116 1.00 19.10 138 ASN L CA 1
ATOM 3691 C C . ASN C 3 138 ? 18.918 10.613 32.853 1.00 22.76 138 ASN L C 1
ATOM 3692 O O . ASN C 3 138 ? 19.998 10.206 32.420 1.00 22.67 138 ASN L O 1
ATOM 3697 N N . ASN C 3 139 ? 17.729 10.386 32.262 1.00 19.00 139 ASN L N 1
ATOM 3698 C CA . ASN C 3 139 ? 17.492 9.749 30.962 1.00 19.14 139 ASN L CA 1
ATOM 3699 C C . ASN C 3 139 ? 18.223 8.410 30.766 1.00 22.96 139 ASN L C 1
ATOM 3700 O O . ASN C 3 139 ? 19.135 8.293 29.942 1.00 23.73 139 ASN L O 1
ATOM 3705 N N . PHE C 3 140 ? 17.793 7.396 31.510 1.00 17.72 140 PHE L N 1
ATOM 3706 C CA . PHE C 3 140 ? 18.413 6.076 31.444 1.00 17.15 140 PHE L CA 1
ATOM 3707 C C . PHE C 3 140 ? 17.418 4.978 31.108 1.00 22.28 140 PHE L C 1
ATOM 3708 O O . PHE C 3 140 ? 16.204 5.178 31.185 1.00 22.14 140 PHE L O 1
ATOM 3716 N N . TYR C 3 141 ? 17.946 3.808 30.736 1.00 19.57 141 TYR L N 1
ATOM 3717 C CA . TYR C 3 141 ? 17.163 2.634 30.397 1.00 19.35 141 TYR L CA 1
ATOM 3718 C C . TYR C 3 141 ? 18.080 1.414 30.499 1.00 24.95 141 TYR L C 1
ATOM 3719 O O . TYR C 3 141 ? 19.196 1.466 29.984 1.00 25.20 141 TYR L O 1
ATOM 3728 N N . PRO C 3 142 ? 17.639 0.296 31.118 1.00 22.23 142 PRO L N 1
ATOM 3729 C CA . PRO C 3 142 ? 16.325 0.063 31.749 1.00 22.17 142 PRO L CA 1
ATOM 3730 C C . PRO C 3 142 ? 16.160 0.807 33.080 1.00 25.28 142 PRO L C 1
ATOM 3731 O O . PRO C 3 142 ? 17.089 1.474 33.546 1.00 25.07 142 PRO L O 1
ATOM 3735 N N . ARG C 3 143 ? 14.963 0.730 33.658 1.00 21.94 143 ARG L N 1
ATOM 3736 C CA . ARG C 3 143 ? 14.574 1.415 34.890 1.00 21.49 143 ARG L CA 1
ATOM 3737 C C . ARG C 3 143 ? 15.412 1.028 36.116 1.00 25.34 143 ARG L C 1
ATOM 3738 O O . ARG C 3 143 ? 15.612 1.857 37.001 1.00 25.23 143 ARG L O 1
ATOM 3746 N N . GLU C 3 144 ? 15.899 -0.213 36.158 1.00 23.10 144 GLU L N 1
ATOM 3747 C CA . GLU C 3 144 ? 16.687 -0.755 37.267 1.00 24.42 144 GLU L CA 1
ATOM 3748 C C . GLU C 3 144 ? 17.988 0.020 37.464 1.00 27.51 144 GLU L C 1
ATOM 3749 O O . GLU C 3 144 ? 18.735 0.191 36.516 1.00 26.14 144 GLU L O 1
ATOM 3755 N N . ALA C 3 145 ? 18.200 0.542 38.678 1.00 24.62 145 ALA L N 1
ATOM 3756 C CA . ALA C 3 145 ? 19.365 1.324 39.101 1.00 24.70 145 ALA L CA 1
ATOM 3757 C C . ALA C 3 145 ? 19.487 1.242 40.628 1.00 29.39 145 ALA L C 1
ATOM 3758 O O . ALA C 3 145 ? 18.501 0.948 41.310 1.00 30.20 145 ALA L O 1
ATOM 3760 N N . LYS C 3 146 ? 20.697 1.456 41.160 1.00 25.63 146 LYS L N 1
ATOM 3761 C CA . LYS C 3 146 ? 20.960 1.473 42.598 1.00 25.39 146 LYS L CA 1
ATOM 3762 C C . LYS C 3 146 ? 21.711 2.749 42.909 1.00 30.28 146 LYS L C 1
ATOM 3763 O O . LYS C 3 146 ? 22.683 3.080 42.221 1.00 29.03 146 LYS L O 1
ATOM 3769 N N . VAL C 3 147 ? 21.231 3.487 43.912 1.00 26.43 147 VAL L N 1
ATOM 3770 C CA . VAL C 3 147 ? 21.856 4.716 44.371 1.00 25.42 147 VAL L CA 1
ATOM 3771 C C . VAL C 3 147 ? 22.260 4.471 45.802 1.00 29.35 147 VAL L C 1
ATOM 3772 O O . VAL C 3 147 ? 21.415 4.113 46.635 1.00 29.69 147 VAL L O 1
ATOM 3776 N N . GLN C 3 148 ? 23.550 4.672 46.093 1.00 24.63 148 GLN L N 1
ATOM 3777 C CA . GLN C 3 148 ? 24.072 4.530 47.437 1.00 25.38 148 GLN L CA 1
ATOM 3778 C C . GLN C 3 148 ? 24.587 5.880 47.870 1.00 31.41 148 GLN L C 1
ATOM 3779 O O . GLN C 3 148 ? 25.242 6.563 47.082 1.00 32.00 148 GLN L O 1
ATOM 3782 N N . TRP C 3 149 ? 24.300 6.273 49.116 1.00 28.13 149 TRP L N 1
ATOM 3783 C CA . TRP C 3 149 ? 24.809 7.521 49.673 1.00 27.01 149 TRP L CA 1
ATOM 3784 C C . TRP C 3 149 ? 26.023 7.254 50.569 1.00 29.70 149 TRP L C 1
ATOM 3785 O O . TRP C 3 149 ? 26.014 6.326 51.384 1.00 27.25 149 TRP L O 1
ATOM 3796 N N . LYS C 3 150 ? 27.055 8.089 50.421 1.00 27.85 150 LYS L N 1
ATOM 3797 C CA . LYS C 3 150 ? 28.273 8.029 51.232 1.00 28.24 150 LYS L CA 1
ATOM 3798 C C . LYS C 3 150 ? 28.534 9.408 51.806 1.00 32.71 150 LYS L C 1
ATOM 3799 O O . LYS C 3 150 ? 28.520 10.394 51.072 1.00 31.94 150 LYS L O 1
ATOM 3805 N N . VAL C 3 151 ? 28.739 9.473 53.127 1.00 30.31 151 VAL L N 1
ATOM 3806 C CA . VAL C 3 151 ? 29.031 10.700 53.852 1.00 29.97 151 VAL L CA 1
ATOM 3807 C C . VAL C 3 151 ? 30.407 10.467 54.512 1.00 34.79 151 VAL L C 1
ATOM 3808 O O . VAL C 3 151 ? 30.525 9.614 55.391 1.00 33.50 151 VAL L O 1
ATOM 3812 N N . ASP C 3 152 ? 31.458 11.163 54.003 1.00 32.14 152 ASP L N 1
ATOM 3813 C CA . ASP C 3 152 ? 32.875 11.024 54.391 1.00 32.10 152 ASP L CA 1
ATOM 3814 C C . ASP C 3 152 ? 33.339 9.562 54.167 1.00 37.95 152 ASP L C 1
ATOM 3815 O O . ASP C 3 152 ? 34.006 8.982 55.031 1.00 37.37 152 ASP L O 1
ATOM 3820 N N . ASN C 3 153 ? 32.902 8.961 53.029 1.00 35.16 153 ASN L N 1
ATOM 3821 C CA . ASN C 3 153 ? 33.161 7.583 52.588 1.00 35.89 153 ASN L CA 1
ATOM 3822 C C . ASN C 3 153 ? 32.395 6.520 53.397 1.00 39.19 153 ASN L C 1
ATOM 3823 O O . ASN C 3 153 ? 32.624 5.325 53.189 1.00 38.68 153 ASN L O 1
ATOM 3828 N N . ALA C 3 154 ? 31.466 6.948 54.285 1.00 35.15 154 ALA L N 1
ATOM 3829 C CA . ALA C 3 154 ? 30.654 6.030 55.087 1.00 34.36 154 ALA L CA 1
ATOM 3830 C C . ALA C 3 154 ? 29.278 5.834 54.460 1.00 36.47 154 ALA L C 1
ATOM 3831 O O . ALA C 3 154 ? 28.527 6.804 54.284 1.00 34.85 154 ALA L O 1
ATOM 3833 N N . LEU C 3 155 ? 28.954 4.574 54.109 1.00 32.99 155 LEU L N 1
ATOM 3834 C CA . LEU C 3 155 ? 27.659 4.203 53.527 1.00 32.76 155 LEU L CA 1
ATOM 3835 C C . LEU C 3 155 ? 26.521 4.530 54.492 1.00 35.34 155 LEU L C 1
ATOM 3836 O O . LEU C 3 155 ? 26.635 4.268 55.693 1.00 34.55 155 LEU L O 1
ATOM 3841 N N . GLN C 3 156 ? 25.457 5.148 53.966 1.00 31.81 156 GLN L N 1
ATOM 3842 C CA . GLN C 3 156 ? 24.277 5.579 54.717 1.00 32.43 156 GLN L CA 1
ATOM 3843 C C . GLN C 3 156 ? 23.156 4.552 54.685 1.00 40.81 156 GLN L C 1
ATOM 3844 O O . GLN C 3 156 ? 23.187 3.644 53.851 1.00 41.14 156 GLN L O 1
ATOM 3850 N N . SER C 3 157 ? 22.152 4.722 55.589 1.00 40.17 157 SER L N 1
ATOM 3851 C CA A SER C 3 157 ? 20.950 3.885 55.660 0.50 40.26 157 SER L CA 1
ATOM 3852 C CA B SER C 3 157 ? 20.969 3.857 55.693 0.50 39.84 157 SER L CA 1
ATOM 3853 C C . SER C 3 157 ? 19.774 4.577 56.335 1.00 44.34 157 SER L C 1
ATOM 3854 O O . SER C 3 157 ? 19.947 5.258 57.343 1.00 45.67 157 SER L O 1
ATOM 3859 N N . GLY C 3 158 ? 18.589 4.386 55.753 1.00 41.23 158 GLY L N 1
ATOM 3860 C CA . GLY C 3 158 ? 17.294 4.885 56.220 1.00 41.25 158 GLY L CA 1
ATOM 3861 C C . GLY C 3 158 ? 16.940 6.357 56.148 1.00 43.36 158 GLY L C 1
ATOM 3862 O O . GLY C 3 158 ? 15.827 6.738 56.530 1.00 45.22 158 GLY L O 1
ATOM 3863 N N . ASN C 3 159 ? 17.860 7.174 55.644 1.00 34.46 159 ASN L N 1
ATOM 3864 C CA . ASN C 3 159 ? 17.735 8.628 55.508 1.00 31.65 159 ASN L CA 1
ATOM 3865 C C . ASN C 3 159 ? 17.550 9.064 54.037 1.00 29.33 159 ASN L C 1
ATOM 3866 O O . ASN C 3 159 ? 17.661 10.251 53.725 1.00 28.64 159 ASN L O 1
ATOM 3871 N N . SER C 3 160 ? 17.247 8.113 53.142 1.00 21.82 160 SER L N 1
ATOM 3872 C CA . SER C 3 160 ? 17.003 8.446 51.736 1.00 20.64 160 SER L CA 1
ATOM 3873 C C . SER C 3 160 ? 15.680 7.935 51.200 1.00 24.32 160 SER L C 1
ATOM 3874 O O . SER C 3 160 ? 15.169 6.907 51.655 1.00 23.63 160 SER L O 1
ATOM 3877 N N . GLN C 3 161 ? 15.118 8.675 50.230 1.00 21.40 161 GLN L N 1
ATOM 3878 C CA . GLN C 3 161 ? 13.909 8.304 49.505 1.00 21.48 161 GLN L CA 1
ATOM 3879 C C . GLN C 3 161 ? 14.156 8.566 48.026 1.00 25.34 161 GLN L C 1
ATOM 3880 O O . GLN C 3 161 ? 14.828 9.543 47.670 1.00 25.87 161 GLN L O 1
ATOM 3886 N N . GLU C 3 162 ? 13.639 7.683 47.179 1.00 20.63 162 GLU L N 1
ATOM 3887 C CA . GLU C 3 162 ? 13.737 7.783 45.722 1.00 20.10 162 GLU L CA 1
ATOM 3888 C C . GLU C 3 162 ? 12.390 8.029 45.091 1.00 23.04 162 GLU L C 1
ATOM 3889 O O . GLU C 3 162 ? 11.347 7.622 45.620 1.00 22.33 162 GLU L O 1
ATOM 3895 N N . SER C 3 163 ? 12.425 8.614 43.911 1.00 18.25 163 SER L N 1
ATOM 3896 C CA . SER C 3 163 ? 11.244 8.831 43.095 1.00 18.02 163 SER L CA 1
ATOM 3897 C C . SER C 3 163 ? 11.709 8.624 41.658 1.00 19.72 163 SER L C 1
ATOM 3898 O O . SER C 3 163 ? 12.839 8.987 41.344 1.00 18.25 163 SER L O 1
ATOM 3901 N N . VAL C 3 164 ? 10.857 8.045 40.801 1.00 17.73 164 VAL L N 1
ATOM 3902 C CA . VAL C 3 164 ? 11.170 7.736 39.402 1.00 18.61 164 VAL L CA 1
ATOM 3903 C C . VAL C 3 164 ? 10.060 8.231 38.488 1.00 21.18 164 VAL L C 1
ATOM 3904 O O . VAL C 3 164 ? 8.873 8.071 38.796 1.00 18.41 164 VAL L O 1
ATOM 3908 N N . THR C 3 165 ? 10.444 8.831 37.360 1.00 16.85 165 THR L N 1
ATOM 3909 C CA . THR C 3 165 ? 9.464 9.294 36.379 1.00 16.90 165 THR L CA 1
ATOM 3910 C C . THR C 3 165 ? 8.886 8.115 35.631 1.00 21.07 165 THR L C 1
ATOM 3911 O O . THR C 3 165 ? 9.479 7.036 35.606 1.00 21.01 165 THR L O 1
ATOM 3915 N N . GLU C 3 166 ? 7.740 8.335 34.970 1.00 17.44 166 GLU L N 1
ATOM 3916 C CA . GLU C 3 166 ? 7.159 7.357 34.074 1.00 18.10 166 GLU L CA 1
ATOM 3917 C C . GLU C 3 166 ? 8.002 7.403 32.789 1.00 21.60 166 GLU L C 1
ATOM 3918 O O . GLU C 3 166 ? 8.635 8.418 32.512 1.00 20.18 166 GLU L O 1
ATOM 3924 N N . GLN C 3 167 ? 8.020 6.310 32.019 1.00 19.49 167 GLN L N 1
ATOM 3925 C CA . GLN C 3 167 ? 8.775 6.237 30.766 1.00 19.72 167 GLN L CA 1
ATOM 3926 C C . GLN C 3 167 ? 8.443 7.437 29.845 1.00 23.20 167 GLN L C 1
ATOM 3927 O O . GLN C 3 167 ? 7.264 7.775 29.647 1.00 21.74 167 GLN L O 1
ATOM 3933 N N . ASP C 3 168 ? 9.485 8.109 29.350 1.00 18.84 168 ASP L N 1
ATOM 3934 C CA . ASP C 3 168 ? 9.321 9.279 28.496 1.00 19.26 168 ASP L CA 1
ATOM 3935 C C . ASP C 3 168 ? 8.628 8.928 27.155 1.00 21.66 168 ASP L C 1
ATOM 3936 O O . ASP C 3 168 ? 8.947 7.915 26.539 1.00 20.65 168 ASP L O 1
ATOM 3941 N N . SER C 3 169 ? 7.662 9.753 26.730 1.00 18.09 169 SER L N 1
ATOM 3942 C CA . SER C 3 169 ? 6.874 9.482 25.509 1.00 19.16 169 SER L CA 1
ATOM 3943 C C . SER C 3 169 ? 7.696 9.581 24.219 1.00 23.79 169 SER L C 1
ATOM 3944 O O . SER C 3 169 ? 7.262 9.089 23.171 1.00 23.91 169 SER L O 1
ATOM 3947 N N . LYS C 3 170 ? 8.857 10.242 24.292 1.00 23.31 170 LYS L N 1
ATOM 3948 C CA . LYS C 3 170 ? 9.719 10.467 23.141 1.00 23.31 170 LYS L CA 1
ATOM 3949 C C . LYS C 3 170 ? 10.951 9.584 23.109 1.00 25.08 170 LYS L C 1
ATOM 3950 O O . LYS C 3 170 ? 11.204 8.940 22.085 1.00 25.49 170 LYS L O 1
ATOM 3956 N N . ASP C 3 171 ? 11.744 9.576 24.190 1.00 20.08 171 ASP L N 1
ATOM 3957 C CA . ASP C 3 171 ? 12.998 8.820 24.185 1.00 19.81 171 ASP L CA 1
ATOM 3958 C C . ASP C 3 171 ? 12.896 7.484 24.917 1.00 22.43 171 ASP L C 1
ATOM 3959 O O . ASP C 3 171 ? 13.873 6.735 24.961 1.00 23.33 171 ASP L O 1
ATOM 3964 N N . SER C 3 172 ? 11.726 7.193 25.513 1.00 18.91 172 SER L N 1
ATOM 3965 C CA . SER C 3 172 ? 11.470 5.934 26.233 1.00 19.00 172 SER L CA 1
ATOM 3966 C C . SER C 3 172 ? 12.424 5.688 27.433 1.00 20.67 172 SER L C 1
ATOM 3967 O O . SER C 3 172 ? 12.606 4.538 27.853 1.00 20.25 172 SER L O 1
ATOM 3970 N N . THR C 3 173 ? 13.009 6.764 27.995 1.00 14.98 173 THR L N 1
ATOM 3971 C CA . THR C 3 173 ? 13.905 6.636 29.152 1.00 14.74 173 THR L CA 1
ATOM 3972 C C . THR C 3 173 ? 13.178 6.962 30.443 1.00 19.02 173 THR L C 1
ATOM 3973 O O . THR C 3 173 ? 12.038 7.442 30.436 1.00 18.61 173 THR L O 1
ATOM 3977 N N . TYR C 3 174 ? 13.886 6.754 31.553 1.00 17.11 174 TYR L N 1
ATOM 3978 C CA . TYR C 3 174 ? 13.437 7.059 32.902 1.00 17.68 174 TYR L CA 1
ATOM 3979 C C . TYR C 3 174 ? 14.424 8.040 33.527 1.00 21.45 174 TYR L C 1
ATOM 3980 O O . TYR C 3 174 ? 15.564 8.156 33.075 1.00 18.54 174 TYR L O 1
ATOM 3989 N N . SER C 3 175 ? 13.977 8.741 34.568 1.00 17.39 175 SER L N 1
ATOM 3990 C CA . SER C 3 175 ? 14.858 9.593 35.357 1.00 16.43 175 SER L CA 1
ATOM 3991 C C . SER C 3 175 ? 14.522 9.312 36.808 1.00 20.63 175 SER L C 1
ATOM 3992 O O . SER C 3 175 ? 13.381 8.942 37.122 1.00 19.04 175 SER L O 1
ATOM 3995 N N . LEU C 3 176 ? 15.503 9.445 37.683 1.00 18.17 176 LEU L N 1
ATOM 3996 C CA . LEU C 3 176 ? 15.333 9.103 39.092 1.00 18.29 176 LEU L CA 1
ATOM 3997 C C . LEU C 3 176 ? 16.003 10.120 39.969 1.00 21.25 176 LEU L C 1
ATOM 3998 O O . LEU C 3 176 ? 17.083 10.606 39.633 1.00 19.40 176 LEU L O 1
ATOM 4003 N N . SER C 3 177 ? 15.389 10.413 41.120 1.00 18.41 177 SER L N 1
ATOM 4004 C CA . SER C 3 177 ? 16.006 11.309 42.096 1.00 19.45 177 SER L CA 1
ATOM 4005 C C . SER C 3 177 ? 16.106 10.579 43.420 1.00 23.54 177 SER L C 1
ATOM 4006 O O . SER C 3 177 ? 15.174 9.890 43.808 1.00 22.74 177 SER L O 1
ATOM 4009 N N . SER C 3 178 ? 17.229 10.698 44.096 1.00 21.26 178 SER L N 1
ATOM 4010 C CA . SER C 3 178 ? 17.376 10.138 45.436 1.00 20.55 178 SER L CA 1
ATOM 4011 C C . SER C 3 178 ? 17.691 11.307 46.330 1.00 25.52 178 SER L C 1
ATOM 4012 O O . SER C 3 178 ? 18.549 12.124 45.992 1.00 25.42 178 SER L O 1
ATOM 4015 N N . THR C 3 179 ? 16.918 11.449 47.413 1.00 22.60 179 THR L N 1
ATOM 4016 C CA . THR C 3 179 ? 17.073 12.557 48.332 1.00 22.03 179 THR L CA 1
ATOM 4017 C C . THR C 3 179 ? 17.522 12.049 49.676 1.00 23.71 179 THR L C 1
ATOM 4018 O O . THR C 3 179 ? 16.829 11.245 50.283 1.00 22.55 179 THR L O 1
ATOM 4022 N N . LEU C 3 180 ? 18.655 12.562 50.151 1.00 20.64 180 LEU L N 1
ATOM 4023 C CA . LEU C 3 180 ? 19.202 12.250 51.463 1.00 20.44 180 LEU L CA 1
ATOM 4024 C C . LEU C 3 180 ? 18.797 13.393 52.389 1.00 25.90 180 LEU L C 1
ATOM 4025 O O . LEU C 3 180 ? 19.079 14.563 52.081 1.00 25.90 180 LEU L O 1
ATOM 4030 N N . THR C 3 181 ? 18.123 13.060 53.504 1.00 22.47 181 THR L N 1
ATOM 4031 C CA . THR C 3 181 ? 17.660 14.045 54.487 1.00 23.14 181 THR L CA 1
ATOM 4032 C C . THR C 3 181 ? 18.405 13.865 55.795 1.00 28.04 181 THR L C 1
ATOM 4033 O O . THR C 3 181 ? 18.354 12.791 56.395 1.00 26.66 181 THR L O 1
ATOM 4037 N N . LEU C 3 182 ? 19.086 14.929 56.224 1.00 26.37 182 LEU L N 1
ATOM 4038 C CA . LEU C 3 182 ? 19.858 14.983 57.470 1.00 27.07 182 LEU L CA 1
ATOM 4039 C C . LEU C 3 182 ? 19.478 16.244 58.231 1.00 31.27 182 LEU L C 1
ATOM 4040 O O . LEU C 3 182 ? 19.047 17.220 57.619 1.00 30.07 182 LEU L O 1
ATOM 4045 N N . SER C 3 183 ? 19.727 16.265 59.555 1.00 30.23 183 SER L N 1
ATOM 4046 C CA . SER C 3 183 ? 19.550 17.481 60.352 1.00 29.76 183 SER L CA 1
ATOM 4047 C C . SER C 3 183 ? 20.708 18.407 59.967 1.00 32.19 183 SER L C 1
ATOM 4048 O O . SER C 3 183 ? 21.710 17.923 59.427 1.00 31.38 183 SER L O 1
ATOM 4051 N N . LYS C 3 184 ? 20.573 19.718 60.214 1.00 29.65 184 LYS L N 1
ATOM 4052 C CA . LYS C 3 184 ? 21.634 20.680 59.919 1.00 30.45 184 LYS L CA 1
ATOM 4053 C C . LYS C 3 184 ? 22.921 20.318 60.681 1.00 35.80 184 LYS L C 1
ATOM 4054 O O . LYS C 3 184 ? 23.982 20.318 60.072 1.00 35.11 184 LYS L O 1
ATOM 4060 N N . ALA C 3 185 ? 22.814 19.993 61.990 1.00 34.31 185 ALA L N 1
ATOM 4061 C CA . ALA C 3 185 ? 23.950 19.637 62.848 1.00 35.03 185 ALA L CA 1
ATOM 4062 C C . ALA C 3 185 ? 24.706 18.411 62.301 1.00 40.68 185 ALA L C 1
ATOM 4063 O O . ALA C 3 185 ? 25.935 18.436 62.230 1.00 39.58 185 ALA L O 1
ATOM 4065 N N . ASP C 3 186 ? 23.956 17.375 61.860 1.00 38.33 186 ASP L N 1
ATOM 4066 C CA . ASP C 3 186 ? 24.469 16.141 61.255 1.00 38.64 186 ASP L CA 1
ATOM 4067 C C . ASP C 3 186 ? 25.199 16.471 59.944 1.00 40.92 186 ASP L C 1
ATOM 4068 O O . ASP C 3 186 ? 26.300 15.958 59.713 1.00 41.46 186 ASP L O 1
ATOM 4073 N N . TYR C 3 187 ? 24.592 17.349 59.102 1.00 34.31 187 TYR L N 1
ATOM 4074 C CA . TYR C 3 187 ? 25.183 17.805 57.843 1.00 32.68 187 TYR L CA 1
ATOM 4075 C C . TYR C 3 187 ? 26.476 18.620 58.075 1.00 38.14 187 TYR L C 1
ATOM 4076 O O . TYR C 3 187 ? 27.432 18.511 57.305 1.00 36.96 187 TYR L O 1
ATOM 4085 N N . GLU C 3 188 ? 26.492 19.435 59.128 1.00 36.81 188 GLU L N 1
ATOM 4086 C CA . GLU C 3 188 ? 27.636 20.280 59.461 1.00 37.60 188 GLU L CA 1
ATOM 4087 C C . GLU C 3 188 ? 28.829 19.484 60.039 1.00 41.92 188 GLU L C 1
ATOM 4088 O O . GLU C 3 188 ? 29.966 19.957 59.982 1.00 41.36 188 GLU L O 1
ATOM 4094 N N . LYS C 3 189 ? 28.570 18.257 60.539 1.00 39.03 189 LYS L N 1
ATOM 4095 C CA . LYS C 3 189 ? 29.562 17.357 61.141 1.00 38.84 189 LYS L CA 1
ATOM 4096 C C . LYS C 3 189 ? 30.488 16.712 60.109 1.00 41.55 189 LYS L C 1
ATOM 4097 O O . LYS C 3 189 ? 31.547 16.204 60.483 1.00 40.40 189 LYS L O 1
ATOM 4103 N N . HIS C 3 190 ? 30.068 16.670 58.828 1.00 36.87 190 HIS L N 1
ATOM 4104 C CA . HIS C 3 190 ? 30.804 15.976 57.769 1.00 36.06 190 HIS L CA 1
ATOM 4105 C C . HIS C 3 190 ? 31.196 16.847 56.580 1.00 37.50 190 HIS L C 1
ATOM 4106 O O . HIS C 3 190 ? 30.606 17.901 56.378 1.00 36.87 190 HIS L O 1
ATOM 4113 N N . LYS C 3 191 ? 32.162 16.384 55.766 1.00 33.03 191 LYS L N 1
ATOM 4114 C CA . LYS C 3 191 ? 32.664 17.153 54.623 1.00 32.18 191 LYS L CA 1
ATOM 4115 C C . LYS C 3 191 ? 32.265 16.621 53.241 1.00 33.21 191 LYS L C 1
ATOM 4116 O O . LYS C 3 191 ? 31.772 17.394 52.421 1.00 32.21 191 LYS L O 1
ATOM 4119 N N . VAL C 3 192 ? 32.538 15.333 52.963 1.00 28.15 192 VAL L N 1
ATOM 4120 C CA . VAL C 3 192 ? 32.315 14.750 51.648 1.00 26.91 192 VAL L CA 1
ATOM 4121 C C . VAL C 3 192 ? 30.951 14.095 51.565 1.00 29.65 192 VAL L C 1
ATOM 4122 O O . VAL C 3 192 ? 30.619 13.248 52.388 1.00 29.94 192 VAL L O 1
ATOM 4126 N N . TYR C 3 193 ? 30.152 14.524 50.585 1.00 24.61 193 TYR L N 1
ATOM 4127 C CA . TYR C 3 193 ? 28.821 13.994 50.316 1.00 23.69 193 TYR L CA 1
ATOM 4128 C C . TYR C 3 193 ? 28.865 13.412 48.927 1.00 27.63 193 TYR L C 1
ATOM 4129 O O . TYR C 3 193 ? 29.206 14.118 47.982 1.00 27.29 193 TYR L O 1
ATOM 4138 N N . ALA C 3 194 ? 28.585 12.115 48.811 1.00 24.10 194 ALA L N 1
ATOM 4139 C CA . ALA C 3 194 ? 28.640 11.412 47.537 1.00 23.50 194 ALA L CA 1
ATOM 4140 C C . ALA C 3 194 ? 27.447 10.503 47.303 1.00 28.37 194 ALA L C 1
ATOM 4141 O O . ALA C 3 194 ? 26.890 9.934 48.247 1.00 28.09 194 ALA L O 1
ATOM 4143 N N . CYS C 3 195 ? 27.072 10.350 46.032 1.00 25.81 195 CYS L N 1
ATOM 4144 C CA . CYS C 3 195 ? 26.058 9.405 45.612 1.00 25.89 195 CYS L CA 1
ATOM 4145 C C . CYS C 3 195 ? 26.678 8.514 44.536 1.00 28.23 195 CYS L C 1
ATOM 4146 O O . CYS C 3 195 ? 27.311 9.012 43.597 1.00 27.23 195 CYS L O 1
ATOM 4149 N N . GLU C 3 196 ? 26.642 7.200 44.781 1.00 24.20 196 GLU L N 1
ATOM 4150 C CA . GLU C 3 196 ? 27.238 6.186 43.912 1.00 23.76 196 GLU L CA 1
ATOM 4151 C C . GLU C 3 196 ? 26.130 5.452 43.178 1.00 25.20 196 GLU L C 1
ATOM 4152 O O . GLU C 3 196 ? 25.205 4.928 43.803 1.00 25.05 196 GLU L O 1
ATOM 4158 N N . VAL C 3 197 ? 26.212 5.472 41.846 1.00 20.89 197 VAL L N 1
ATOM 4159 C CA . VAL C 3 197 ? 25.198 4.944 40.937 1.00 20.55 197 VAL L CA 1
ATOM 4160 C C . VAL C 3 197 ? 25.660 3.696 40.187 1.00 26.00 197 VAL L C 1
ATOM 4161 O O . VAL C 3 197 ? 26.694 3.719 39.513 1.00 25.01 197 VAL L O 1
ATOM 4165 N N . THR C 3 198 ? 24.857 2.628 40.290 1.00 23.03 198 THR L N 1
ATOM 4166 C CA . THR C 3 198 ? 25.026 1.353 39.593 1.00 23.04 198 THR L CA 1
ATOM 4167 C C . THR C 3 198 ? 23.875 1.241 38.564 1.00 26.07 198 THR L C 1
ATOM 4168 O O . THR C 3 198 ? 22.717 1.539 38.885 1.00 24.13 198 THR L O 1
ATOM 4172 N N . HIS C 3 199 ? 24.217 0.867 37.313 1.00 23.17 199 HIS L N 1
ATOM 4173 C CA . HIS C 3 199 ? 23.266 0.721 36.202 1.00 22.23 199 HIS L CA 1
ATOM 4174 C C . HIS C 3 199 ? 23.891 -0.131 35.124 1.00 29.44 199 HIS L C 1
ATOM 4175 O O . HIS C 3 199 ? 25.111 -0.077 34.938 1.00 29.36 199 HIS L O 1
ATOM 4182 N N . GLN C 3 200 ? 23.056 -0.891 34.386 1.00 28.28 200 GLN L N 1
ATOM 4183 C CA . GLN C 3 200 ? 23.480 -1.763 33.282 1.00 28.76 200 GLN L CA 1
ATOM 4184 C C . GLN C 3 200 ? 24.353 -1.043 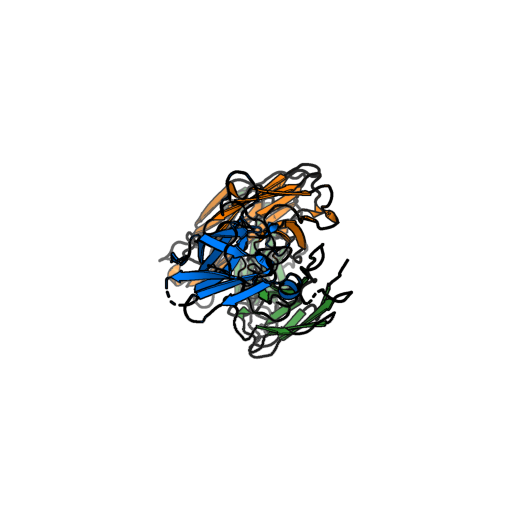32.239 1.00 31.61 200 GLN L C 1
ATOM 4185 O O . GLN C 3 200 ? 25.269 -1.648 31.689 1.00 31.49 200 GLN L O 1
ATOM 4191 N N . GLY C 3 201 ? 24.053 0.229 31.987 1.00 26.75 201 GLY L N 1
ATOM 4192 C CA . GLY C 3 201 ? 24.775 1.048 31.027 1.00 27.05 201 GLY L CA 1
ATOM 4193 C C . GLY C 3 201 ? 26.135 1.513 31.511 1.00 31.66 201 GLY L C 1
ATOM 4194 O O . GLY C 3 201 ? 26.901 2.071 30.727 1.00 31.86 201 GLY L O 1
ATOM 4195 N N . LEU C 3 202 ? 26.443 1.299 32.805 1.00 28.33 202 LEU L N 1
ATOM 4196 C CA . LEU C 3 202 ? 27.732 1.690 33.403 1.00 28.37 202 LEU L CA 1
ATOM 4197 C C . LEU C 3 202 ? 28.548 0.438 33.755 1.00 34.17 202 LEU L C 1
ATOM 4198 O O . LEU C 3 202 ? 28.148 -0.337 34.628 1.00 33.65 202 LEU L O 1
ATOM 4203 N N . SER C 3 203 ? 29.706 0.267 33.101 1.00 34.26 203 SER L N 1
ATOM 4204 C CA . SER C 3 203 ? 30.631 -0.860 33.336 1.00 34.73 203 SER L CA 1
ATOM 4205 C C . SER C 3 203 ? 31.195 -0.831 34.769 1.00 37.71 203 SER L C 1
ATOM 4206 O O . SER C 3 203 ? 31.486 -1.887 35.338 1.00 38.30 203 SER L O 1
ATOM 4209 N N . SER C 3 204 ? 31.352 0.383 35.330 1.00 31.27 204 SER L N 1
ATOM 4210 C CA . SER C 3 204 ? 31.803 0.626 36.698 1.00 30.69 204 SER L CA 1
ATOM 4211 C C . SER C 3 204 ? 30.828 1.627 37.323 1.00 33.64 204 SER L C 1
ATOM 4212 O O . SER C 3 204 ? 30.305 2.467 36.583 1.00 33.58 204 SER L O 1
ATOM 4215 N N . PRO C 3 205 ? 30.572 1.601 38.655 1.00 29.53 205 PRO L N 1
ATOM 4216 C CA . PRO C 3 205 ? 29.655 2.602 39.230 1.00 29.15 205 PRO L CA 1
ATOM 4217 C C . PRO C 3 205 ? 30.206 4.021 39.127 1.00 31.52 205 PRO L C 1
ATOM 4218 O O . PRO C 3 205 ? 31.419 4.221 39.192 1.00 31.84 205 PRO L O 1
ATOM 4222 N N . VAL C 3 206 ? 29.316 4.991 38.911 1.00 27.49 206 VAL L N 1
ATOM 4223 C CA . VAL C 3 206 ? 29.650 6.412 38.782 1.00 27.43 206 VAL L CA 1
ATOM 4224 C C . VAL C 3 206 ? 29.371 7.086 40.113 1.00 30.97 206 VAL L C 1
ATOM 4225 O O . VAL C 3 206 ? 28.264 6.965 40.649 1.00 30.59 206 VAL L O 1
ATOM 4229 N N . THR C 3 207 ? 30.388 7.765 40.660 1.00 26.79 207 THR L N 1
ATOM 4230 C CA . THR C 3 207 ? 30.238 8.504 41.898 1.00 26.76 207 THR L CA 1
ATOM 4231 C C . THR C 3 207 ? 30.310 9.999 41.613 1.00 30.76 207 THR L C 1
ATOM 4232 O O . THR C 3 207 ? 31.265 10.471 41.006 1.00 31.61 207 THR L O 1
ATOM 4236 N N . LYS C 3 208 ? 29.321 10.741 42.091 1.00 25.56 208 LYS L N 1
ATOM 4237 C CA . LYS C 3 208 ? 29.297 12.192 42.011 1.00 24.86 208 LYS L CA 1
ATOM 4238 C C . LYS C 3 208 ? 29.349 12.683 43.448 1.00 28.53 208 LYS L C 1
ATOM 4239 O O . LYS C 3 208 ? 28.709 12.086 44.321 1.00 27.95 208 LYS L O 1
ATOM 4245 N N . SER C 3 209 ? 30.172 13.705 43.718 1.00 24.94 209 SER L N 1
ATOM 4246 C CA . SER C 3 209 ? 30.338 14.219 45.073 1.00 24.87 209 SER L CA 1
ATOM 4247 C C . SER C 3 209 ? 30.588 15.724 45.134 1.00 31.16 209 SER L C 1
ATOM 4248 O O . SER C 3 209 ? 30.851 16.369 44.111 1.00 32.08 209 SER L O 1
ATOM 4251 N N . PHE C 3 210 ? 30.495 16.276 46.348 1.00 27.51 210 PHE L N 1
ATOM 4252 C CA . PHE C 3 210 ? 30.829 17.665 46.660 1.00 26.72 210 PHE L CA 1
ATOM 4253 C C . PHE C 3 210 ? 31.380 17.711 48.079 1.00 30.81 210 PHE L C 1
ATOM 4254 O O . PHE C 3 210 ? 31.124 16.794 48.872 1.00 28.42 210 PHE L O 1
ATOM 4262 N N . ASN C 3 211 ? 32.129 18.780 48.390 1.00 29.71 211 ASN L N 1
ATOM 4263 C CA . ASN C 3 211 ? 32.664 19.054 49.716 1.00 31.18 211 ASN L CA 1
ATOM 4264 C C . ASN C 3 211 ? 31.838 20.201 50.266 1.00 38.70 211 ASN L C 1
ATOM 4265 O O . ASN C 3 211 ? 31.643 21.195 49.556 1.00 37.86 211 ASN L O 1
ATOM 4270 N N . ARG C 3 212 ? 31.297 20.043 51.496 1.00 37.31 212 ARG L N 1
ATOM 4271 C CA . ARG C 3 212 ? 30.466 21.058 52.150 1.00 38.12 212 ARG L CA 1
ATOM 4272 C C . ARG C 3 212 ? 31.290 22.327 52.374 1.00 48.33 212 ARG L C 1
ATOM 4273 O O . ARG C 3 212 ? 32.372 22.270 52.969 1.00 47.42 212 ARG L O 1
ATOM 4281 N N . GLY C 3 213 ? 30.775 23.447 51.872 1.00 49.68 213 GLY L N 1
ATOM 4282 C CA . GLY C 3 213 ? 31.447 24.739 51.968 1.00 51.04 213 GLY L CA 1
ATOM 4283 C C . GLY C 3 213 ? 32.558 24.850 50.946 1.00 57.74 213 GLY L C 1
ATOM 4284 O O . GLY C 3 213 ? 33.721 25.068 51.307 1.00 58.77 213 GLY L O 1
ATOM 4285 N N . GLU C 3 214 ? 32.197 24.661 49.658 1.00 54.50 214 GLU L N 1
ATOM 4286 C CA . GLU C 3 214 ? 33.091 24.712 48.497 1.00 77.41 214 GLU L CA 1
ATOM 4287 C C . GLU C 3 214 ? 32.298 25.015 47.217 1.00 102.47 214 GLU L C 1
ATOM 4288 O O . GLU C 3 214 ? 31.114 25.352 47.271 1.00 62.83 214 GLU L O 1
#

Nearest PDB structures (foldseek):
  6mvl-assembly1_H  TM=1.004E+00  e=7.568E-45  Homo sapiens
  7v5n-assembly2_B  TM=9.383E-01  e=4.712E-35  Homo sapiens
  7skz-assembly1_H  TM=9.178E-01  e=3.625E-35  Homo sapiens
  7zfd-assembly2_A  TM=6.873E-01  e=7.440E-38  Homo sapiens
  7v05-assembly1_A  TM=7.203E-01  e=2.939E-35  Mus musculus

InterPro domains:
  IPR003599 Immunoglobulin domain subtype [SM00409] (39-169)
  IPR007110 Immunoglobulin-like domain [PS50835] (29-148)
  IPR013106 Immunoglobulin V-set domain [PF07686] (45-168)
  IPR013783 Immunoglobulin-like fold [G3DSA:2.60.40.10] (43-171)
  IPR036179 Immunoglobulin-like domain superfamily [SSF48726] (34-148)
  IPR042473 V-type immunoglobulin domain-containing suppressor of T-cell activation [PTHR44819] (1-311)

Sequence (568 aa):
FKVATPYSLYVCPEGQNVTLTCRLLGHDVTFYKTWYRSSRGEVQTCSERRPIRQLTFQDLHLHDLAQRHGLESASDHHGNFSITMRNLTLLDSGLYCCLVVEIRHHHSEHRVHGAMELQVQTGKDAPSNNCVEVQLVESGGGLVQPGKSSLRLSCAASGFTLEDYAMHWVRQAPGKGLEWVSGIDWNSENIGYADSVKGRFTISRDNAKNSLYLQMNSLRTEDTALYYCAKVPGYSGGWIDAEDDWGQGTMVTVSSASTKGPSVFPLAPSSKSTSGGTAALGCLVKDYFPEPVTVSWNSGALTSGVHTFPAVLQSSGLYSLSSVVTVPSSSLGTQTYICNVNHKPSNTKVDKRVEPKEIVLTQSPGTLSLSPGERATLSCRASQSVSSYLAWYQQKPGQAPRLLIYGASSRATGIPDRFSGSGSGTDFTLTISRLEPEDFAVYYCQQYGSSPFTFGPGTKVDIKRTVAAPSVFIFPPSDEQLKSGTASVVCLLNNFYPREAKVQWKVDNALQSSGNSQESVTEQDSKDSTYSLSSTLTLSKADYEKHKVYACEVTHQGLSSPVTKSFNRGE

Solvent-accessible surface area: 25036 Å² total; per-residue (Å²): 74,100,21,33,52,77,126,75,114,24,58,2,23,81,45,28,95,11,64,0,30,0,21,30,82,118,148,74,74,50,65,43,33,0,0,4,22,1,25,114,40,183,114,61,50,10,98,67,30,108,24,1,51,139,4,46,2,16,65,2,52,77,171,104,78,8,61,175,75,15,3,37,25,50,61,89,120,80,16,58,2,20,0,36,0,64,108,2,66,99,115,7,24,12,25,1,0,0,0,0,2,34,2,22,39,88,84,24,21,100,68,48,78,8,40,1,60,0,84,4,32,88,57,120,107,26,41,110,89,37,135,150,28,98,6,81,22,58,39,32,20,51,11,108,61,53,87,56,32,120,0,31,0,39,15,53,34,9,54,0,61,5,6,4,0,2,0,1,13,24,37,76,84,139,32,12,70,3,0,0,0,0,9,48,55,52,129,82,72,5,36,8,75,56,0,121,78,36,3,71,3,39,27,44,46,101,136,34,10,0,31,0,49,0,57,53,1,134,92,113,0,34,2,48,0,6,0,0,5,15,2,0,52,7,36,18,1,4,9,10,6,7,10,38,1,110,12,23,24,0,12,4,21,90,48,92,59,96,29,14,47,15,24,33,5,18,0,18,114,109,14,48,46,84,46,45,1,1,0,0,0,7,0,16,38,0,18,1,40,62,13,85,22,43,1,43,102,38,92,35,102,92,36,38,26,55,3,65,28,35,97,27,130,82,34,39,41,15,16,5,0,0,0,32,8,75,32,97,18,38,79,115,67,82,14,58,0,7,0,41,0,172,41,32,146,33,128,44,89,38,148,3,72,62,102,131,15,92,8,77,20,47,50,48,71,33,46,25,45,64,54,74,158,0,74,0,24,0,121,10,78,95,76,5,98,51,92,0,0,0,1,3,20,43,64,93,103,29,3,83,1,0,0,49,26,3,68,45,93,6,32,50,18,51,111,24,0,43,6,54,40,79,24,61,68,0,26,0,26,0,21,147,3,63,45,78,1,21,3,39,0,8,0,5,1,6,34,60,50,12,2,44,23,3,89,8,0,118,0,38,1,97,84,105,76,20,45,10,52,6,3,9,0,41,13,18,117,54,2,22,178,81,38,41,0,2,0,0,0,0,0,7,55,0,30,24,128,127,22,149,22,50,8,41,7,65,128,55,124,58,107,85,41,52,80,85,12,36,18,105,5,45,54,178,56,5,6,21,0,11,5,1,27,0,56,13,59,88,75,64,8,77,168,54,56,58,0,8,0,40,0,71,8,132,30,35,129,74,73,41,70,68,58,9,54,71,81,149

Foldseek 3Di:
DAKAFPAQEKAFEFQAKDKGKMFDPDVQKDKKKFKFFADPDPDGDPVHGDHQLNQHRVNGIVPVVQVVSQWHWDADPRRMTIIMHGRDDQVNWHKMKMKMWMDNDVPDIDIDMDIHTYGYDDDDVGDPGID/DWAWAKDFAFEDEAQAKTKMKIAIDPDFLQQFKKFKWWAAVPGDIHTAKIAGNVRPDIDGDPVQPPQWDWDADRVRSMIMIIGGNHDQVNFTWMKMKRADDNNPVPPHVDIHIHPTGTHGHHPDDFAAWDKDKQAWEPVQDDPQKTKIKIKTDFGDDDDKDKDKPVNPDDPQKDKDDWDQDPVRGIITMIMGMDGNVCLVVDWIWMWMDDVNVRDTDTHTHHHD/DKAKAKPDQEAEEAAQAKDKIKIFIPWWAPLQKWKWWADPPDDIDTQDGSQADGDPPHDPQWGWDDGTGIIITMRGRHALLSQTWMWMWHDRDPPGDIYPTYGYAHDDDFFFWDKDKDWFDPVVLVVFKTKIKIKTPFGPDPDKDKWKAFQNHTDPDQKDKDKDDQDSHSRGIMMMIIGMDTSVRVVVTFKIKIWMDDPNDPHIDIDIGTPPD

GO terms:
  GO:0042802 identical protein binding (F, IPI)
  GO:0005515 protein binding (F, IPI)
  GO:0061133 endopeptidase activator activity (F, IDA)
  GO:0005886 plasma membrane (C, IDA)
  GO:0010950 positive regulation of endopeptidase activity (P, IDA)
  GO:0030335 positive regulation of cell migration (P, IDA)
  GO:0031638 zymogen activation (P, IDA)
  GO:0032689 negative regulation of type II interferon production (P, IDA)
  GO:0032693 negative regulation of interleukin-10 production (P, IDA)
  GO:0032700 negative regulation of interleukin-17 production (P, IDA)
  GO:0032720 negative regulation of tumor necrosis factor production (P, IDA)
  GO:0120158 positive regulation of collagen catabolic process (P, IDA)
  GO:0005886 plasma membrane (C, EXP)
  GO:0045591 positive regulation of regulatory T cell differentiation (P, IMP)
  GO:0010628 positive regulation of gene expression (P, IMP)
  GO:2000562 negative regulation of CD4-positive, alpha-beta T cell proliferation (P, IMP)
  GO:2000565 negative regulation of CD8-positive, alpha-beta T cell proliferation (P, IMP)
  GO:0019899 enzyme binding (F, IPI)